Protein AF-A0A3E0DX89-F1 (afdb_monomer_lite)

Secondary structure (DSSP, 8-state):
--HHHHHHHTS---TT------HHHHHHHHHHHHHHHHHHHHHHHEEEEEETTEEEEEE-HHHHHHHHHHHTTS---HHHHHHHHHHHHHHHHHS-HHHHHHHHHHHHTSHHHHHHHHHHHHHH--SSS--HHHHHHHHHHHHHHHHHH--HHHHHHHHHHHGGGHHHH--HHHHHH-S-TTHHHHHHHHHHHHTT--TTSS-SS---HHHHHHHHHHHHS--EEEEEEEE-SSSEEEEEEEE-TTS-EEESS-TTSHHHHHHHHHHHIIIIIHHHHHHHHHHHHHHH---GGGEEEEEEESS-EEES--HHHHHHHHHHHHHHH-GGG-EEEEEEEEEEEETTEEEEEEEEEEEEEEEEEEEBTTS--EEEEEEEEETTEEEETTS---HHHHHHHHHHHHHHHHHHHHHHH--

Radius of gyration: 37.21 Å; chains: 1; bounding box: 83×57×114 Å

pLDDT: mean 76.21, std 17.69, range [32.5, 96.44]

Foldseek 3Di:
DDVVVVVVVVPDPDPPDPDDQDPVNLVVLLLVLLVLCLVLLLVQFWDWDADPNDTDIWGDPLLVLLLCCLVPVPHRDPVSVVVSCVSLVVSLVPDDPVNLLSLLSNLCPPPVNLVVLLVVLVVVDPDPDDDPVSSVVSSVVVSVVCSVPCDSVNSSVSVVVVSSCSNQQADPCCVVVNDDPVSQQSSQVSSCVVSVHPRPPDGSDDDPPVVVVVVVCCPPPFQNQDFFQWDDPVGTDTFGWGQDPVRAIEGDDPCVDQVGVLVLVLVQLQPALVLLVVVLVVVCCVPPVDDPQQKWKWKDWPVDIDTRDDSNVNSVVQNVCCVVPNLARTWIKMKIWGWDDDPNDTDIFIDIKTWHWDWDWIATPVSPHIYIFIWTDIRNDIDGSNDHDDPVRSVVNSVSRVVSRVVRVCVVPVD

Organism: NCBI:txid238540

Structure (mmCIF, N/CA/C/O backbone):
data_AF-A0A3E0DX89-F1
#
_entry.id   AF-A0A3E0DX89-F1
#
loop_
_atom_site.group_PDB
_atom_site.id
_atom_site.type_symbol
_atom_site.label_atom_id
_atom_site.label_alt_id
_atom_site.label_comp_id
_atom_site.label_asym_id
_atom_site.label_entity_id
_atom_site.label_seq_id
_atom_site.pdbx_PDB_ins_code
_atom_site.Cartn_x
_atom_site.Cartn_y
_atom_site.Cartn_z
_atom_site.occupancy
_atom_site.B_iso_or_equiv
_atom_site.auth_seq_id
_atom_site.auth_comp_id
_atom_site.auth_asym_id
_atom_site.auth_atom_id
_atom_site.pdbx_PDB_model_num
ATOM 1 N N . MET A 1 1 ? 27.182 -0.792 -2.209 1.00 40.28 1 MET A N 1
ATOM 2 C CA . MET A 1 1 ? 27.765 -1.344 -3.452 1.00 40.28 1 MET A CA 1
ATOM 3 C C . MET A 1 1 ? 29.273 -1.470 -3.261 1.00 40.28 1 MET A C 1
ATOM 5 O O . MET A 1 1 ? 29.895 -0.503 -2.849 1.00 40.28 1 MET A O 1
ATOM 9 N N . ASN A 1 2 ? 29.831 -2.671 -3.418 1.00 33.41 2 ASN A N 1
ATOM 10 C CA . ASN A 1 2 ? 31.200 -3.010 -3.007 1.00 33.41 2 ASN A CA 1
ATOM 11 C C . ASN A 1 2 ? 32.243 -2.259 -3.872 1.00 33.41 2 ASN A C 1
ATOM 13 O O . ASN A 1 2 ? 32.116 -2.273 -5.097 1.00 33.41 2 ASN A O 1
ATOM 17 N N . GLU A 1 3 ? 33.292 -1.667 -3.276 1.00 34.34 3 GLU A N 1
ATOM 18 C CA . GLU A 1 3 ? 34.421 -0.990 -3.973 1.00 34.34 3 GLU A CA 1
ATOM 19 C C . GLU A 1 3 ? 35.071 -1.867 -5.068 1.00 34.34 3 GLU A C 1
ATOM 21 O O . GLU A 1 3 ? 35.712 -1.389 -6.010 1.00 34.34 3 GLU A O 1
ATOM 26 N N . PHE A 1 4 ? 34.834 -3.175 -4.986 1.00 34.06 4 PHE A N 1
ATOM 27 C CA . PHE A 1 4 ? 35.217 -4.175 -5.970 1.00 34.06 4 PHE A CA 1
ATOM 28 C C . PHE A 1 4 ? 34.593 -3.959 -7.367 1.00 34.06 4 PHE A C 1
ATOM 30 O O . PHE A 1 4 ? 35.260 -4.219 -8.367 1.00 34.06 4 PHE A O 1
ATOM 37 N N . HIS A 1 5 ? 33.364 -3.434 -7.473 1.00 32.50 5 HIS A N 1
ATOM 38 C CA . HIS A 1 5 ? 32.720 -3.168 -8.772 1.00 32.50 5 HIS A CA 1
ATOM 39 C C . HIS A 1 5 ? 33.224 -1.872 -9.430 1.00 32.50 5 HIS A C 1
ATOM 41 O O . HIS A 1 5 ? 33.449 -1.847 -10.640 1.00 32.50 5 HIS A O 1
ATOM 47 N N . HIS A 1 6 ? 33.509 -0.830 -8.641 1.00 33.97 6 HIS A N 1
ATOM 48 C CA . HIS A 1 6 ? 34.059 0.431 -9.156 1.00 33.97 6 HIS A CA 1
ATOM 49 C C . HIS A 1 6 ? 35.498 0.295 -9.676 1.00 33.97 6 HIS A C 1
ATOM 51 O O . HIS A 1 6 ? 35.868 0.960 -10.645 1.00 33.97 6 HIS A O 1
ATOM 57 N N . SER A 1 7 ? 36.320 -0.568 -9.067 1.00 33.88 7 SER A N 1
ATOM 58 C CA . SER A 1 7 ? 37.716 -0.747 -9.498 1.00 33.88 7 SER A CA 1
ATOM 59 C C . SER A 1 7 ? 37.857 -1.572 -10.782 1.00 33.88 7 SER A C 1
ATOM 61 O O . SER A 1 7 ? 38.775 -1.327 -11.565 1.00 33.88 7 SER A O 1
ATOM 63 N N . ARG A 1 8 ? 36.930 -2.504 -11.050 1.00 36.25 8 ARG A N 1
ATOM 64 C CA . ARG A 1 8 ? 37.007 -3.397 -12.216 1.00 36.25 8 ARG A CA 1
ATOM 65 C C . ARG A 1 8 ? 36.502 -2.755 -13.510 1.00 36.25 8 ARG A C 1
ATOM 67 O O . ARG A 1 8 ? 37.064 -3.027 -14.563 1.00 36.25 8 ARG A O 1
ATOM 74 N N . LEU A 1 9 ? 35.534 -1.838 -13.434 1.00 39.81 9 LEU A N 1
ATOM 75 C CA . LEU A 1 9 ? 35.142 -1.004 -14.584 1.00 39.81 9 LEU A CA 1
ATOM 76 C C . LEU A 1 9 ? 36.234 0.007 -14.982 1.00 39.81 9 LEU A C 1
ATOM 78 O O . LEU A 1 9 ? 36.267 0.461 -16.119 1.00 39.81 9 LEU A O 1
ATOM 82 N N . ARG A 1 10 ? 37.168 0.322 -14.072 1.00 35.78 10 ARG A N 1
ATOM 83 C CA . ARG A 1 10 ? 38.311 1.215 -14.326 1.00 35.78 10 ARG A CA 1
ATOM 84 C C . ARG A 1 10 ? 39.609 0.489 -14.703 1.00 35.78 10 ARG A C 1
ATOM 86 O O . ARG A 1 10 ? 40.609 1.152 -14.980 1.00 35.78 10 ARG A O 1
ATOM 93 N N . SER A 1 11 ? 39.643 -0.849 -14.729 1.00 32.81 11 SER A N 1
ATOM 94 C CA . SER A 1 11 ? 40.876 -1.582 -15.036 1.00 32.81 11 SER A CA 1
ATOM 95 C C . SER A 1 11 ? 41.131 -1.681 -16.546 1.00 32.81 11 SER A C 1
ATOM 97 O O . SER A 1 11 ? 40.852 -2.696 -17.176 1.00 32.81 11 SER A O 1
ATOM 99 N N . GLY A 1 12 ? 41.744 -0.627 -17.085 1.00 35.31 12 GLY A N 1
ATOM 100 C CA . GLY A 1 12 ? 42.913 -0.759 -17.954 1.00 35.31 12 GLY A CA 1
ATOM 101 C C . GLY A 1 12 ? 42.686 -1.077 -19.431 1.00 35.31 12 GLY A C 1
ATOM 102 O O . GLY A 1 12 ? 43.113 -2.131 -19.895 1.00 35.31 12 GLY A O 1
ATOM 103 N N . ILE A 1 13 ? 42.219 -0.096 -20.206 1.00 38.31 13 ILE A N 1
ATOM 104 C CA . ILE A 1 13 ? 42.730 0.071 -21.574 1.00 38.31 13 ILE A CA 1
ATOM 105 C C . ILE A 1 13 ? 43.996 0.930 -21.459 1.00 38.31 13 ILE A C 1
ATOM 107 O O . ILE A 1 13 ? 43.937 2.153 -21.408 1.00 38.31 13 ILE A O 1
ATOM 111 N N . GLN A 1 14 ? 45.161 0.290 -21.329 1.00 35.44 14 GLN A N 1
ATOM 112 C CA . GLN A 1 14 ? 46.435 0.993 -21.492 1.00 35.44 14 GLN A CA 1
ATOM 113 C C . GLN A 1 14 ? 46.671 1.246 -22.988 1.00 35.44 14 GLN A C 1
ATOM 115 O O . GLN A 1 14 ? 46.740 0.292 -23.765 1.00 35.44 14 GLN A O 1
ATOM 120 N N . GLU A 1 15 ? 46.863 2.515 -23.370 1.00 36.62 15 GLU A N 1
ATOM 121 C CA . GLU A 1 15 ? 47.116 3.015 -24.742 1.00 36.62 15 GLU A CA 1
ATOM 122 C C . GLU A 1 15 ? 48.217 2.269 -25.530 1.00 36.62 15 GLU A C 1
ATOM 124 O O . GLU A 1 15 ? 48.316 2.394 -26.751 1.00 36.62 15 GLU A O 1
ATOM 129 N N . SER A 1 16 ? 49.071 1.490 -24.860 1.00 35.66 16 SER A N 1
ATOM 130 C CA . SER A 1 16 ? 50.198 0.775 -25.467 1.00 35.66 16 SER A CA 1
ATOM 131 C C . SER A 1 16 ? 49.802 -0.459 -26.287 1.00 35.66 16 SER A C 1
ATOM 133 O O . SER A 1 16 ? 50.604 -0.923 -27.102 1.00 35.66 16 SER A O 1
ATOM 135 N N . HIS A 1 17 ? 48.582 -0.981 -26.127 1.00 38.75 17 HIS A N 1
ATOM 136 C CA . HIS A 1 17 ? 48.133 -2.182 -26.827 1.00 38.75 17 HIS A CA 1
ATOM 137 C C . HIS A 1 17 ? 47.208 -1.797 -27.987 1.00 38.75 17 HIS A C 1
ATOM 139 O O . HIS A 1 17 ? 46.061 -1.409 -27.789 1.00 38.75 17 HIS A O 1
ATOM 145 N N . ARG A 1 18 ? 47.705 -1.917 -29.227 1.00 41.50 18 ARG A N 1
ATOM 146 C CA . ARG A 1 18 ? 46.901 -1.774 -30.456 1.00 41.50 18 ARG A CA 1
ATOM 147 C C . ARG A 1 18 ? 46.006 -3.003 -30.636 1.00 41.50 18 ARG A C 1
ATOM 149 O O . ARG A 1 18 ? 46.284 -3.857 -31.475 1.00 41.50 18 ARG A O 1
ATOM 156 N N . ILE A 1 19 ? 44.990 -3.123 -29.792 1.00 43.31 19 ILE A N 1
ATOM 157 C CA . ILE A 1 19 ? 43.992 -4.190 -29.856 1.00 43.31 19 ILE A CA 1
ATOM 158 C C . ILE A 1 19 ? 42.991 -3.809 -30.949 1.00 43.31 19 ILE A C 1
ATOM 160 O O . ILE A 1 19 ? 42.532 -2.669 -30.998 1.00 43.31 19 ILE A O 1
ATOM 164 N N . ALA A 1 20 ? 42.696 -4.735 -31.863 1.00 46.81 20 ALA A N 1
ATOM 165 C CA . ALA A 1 20 ? 41.641 -4.524 -32.848 1.00 46.81 20 ALA A CA 1
ATOM 166 C C . ALA A 1 20 ? 40.300 -4.425 -32.110 1.00 46.81 20 ALA A C 1
ATOM 168 O O . ALA A 1 20 ? 39.965 -5.343 -31.359 1.00 46.81 20 ALA A O 1
ATOM 169 N N . VAL A 1 21 ? 39.566 -3.327 -32.308 1.00 51.00 21 VAL A N 1
ATOM 170 C CA . VAL A 1 21 ? 38.236 -3.138 -31.717 1.00 51.00 21 VAL A CA 1
ATOM 171 C C . VAL A 1 21 ? 37.333 -4.245 -32.253 1.00 51.00 21 VAL A C 1
ATOM 173 O O . VAL A 1 21 ? 37.051 -4.301 -33.445 1.00 51.00 21 VAL A O 1
ATOM 176 N N . GLN A 1 22 ? 36.959 -5.176 -31.380 1.00 55.19 22 GLN A N 1
ATOM 177 C CA . GLN A 1 22 ? 35.958 -6.193 -31.690 1.00 55.19 22 GLN A CA 1
ATOM 178 C C . GLN A 1 22 ? 34.557 -5.567 -31.565 1.00 55.19 22 GLN A C 1
ATOM 180 O O . GLN A 1 22 ? 34.407 -4.613 -30.796 1.00 55.19 22 GLN A O 1
ATOM 185 N N . PRO A 1 23 ? 33.528 -6.095 -32.250 1.00 57.56 23 PRO A N 1
ATOM 186 C CA . PRO A 1 23 ? 32.156 -5.585 -32.149 1.00 57.56 23 PRO A CA 1
ATOM 187 C C . PRO A 1 23 ? 31.663 -5.440 -30.700 1.00 57.56 23 PRO A C 1
ATOM 189 O O . PRO A 1 23 ? 31.124 -4.401 -30.331 1.00 57.56 23 PRO A O 1
ATOM 192 N N . ASP A 1 24 ? 31.979 -6.413 -29.841 1.00 55.38 24 ASP A N 1
ATOM 193 C CA . ASP A 1 24 ? 31.621 -6.392 -28.414 1.00 55.38 24 ASP A CA 1
ATOM 194 C C . ASP A 1 24 ? 32.269 -5.225 -27.645 1.00 55.38 24 ASP A C 1
ATOM 196 O O . ASP A 1 24 ? 31.714 -4.713 -26.673 1.00 55.38 24 ASP A O 1
ATOM 200 N N . TRP A 1 25 ? 33.458 -4.785 -28.073 1.00 63.50 25 TRP A N 1
ATOM 201 C CA . TRP A 1 25 ? 34.156 -3.647 -27.471 1.00 63.50 25 TRP A CA 1
ATOM 202 C C . TRP A 1 25 ? 33.553 -2.325 -27.929 1.00 63.50 25 TRP A C 1
ATOM 204 O O . TRP A 1 25 ? 33.400 -1.422 -27.111 1.00 63.50 25 TRP A O 1
ATOM 214 N N . ALA A 1 26 ? 33.196 -2.215 -29.211 1.00 66.56 26 ALA A N 1
ATOM 215 C CA . ALA A 1 26 ? 32.485 -1.051 -29.729 1.00 66.56 26 ALA A CA 1
ATOM 216 C C . ALA A 1 26 ? 31.129 -0.900 -29.025 1.00 66.56 26 ALA A C 1
ATOM 218 O O . ALA A 1 26 ? 30.836 0.175 -28.511 1.00 66.56 26 ALA A O 1
ATOM 219 N N . PHE A 1 27 ? 30.373 -1.993 -28.888 1.00 67.19 27 PHE A N 1
ATOM 220 C CA . PHE A 1 27 ? 29.126 -2.030 -28.125 1.00 67.19 27 PHE A CA 1
ATOM 221 C C . PHE A 1 27 ? 29.322 -1.557 -26.675 1.00 67.19 27 PHE A C 1
ATOM 223 O O . PHE A 1 27 ? 28.636 -0.647 -26.211 1.00 67.19 27 PHE A O 1
ATOM 230 N N . GLY A 1 28 ? 30.324 -2.101 -25.974 1.00 70.06 28 GLY A N 1
ATOM 231 C CA . GLY A 1 28 ? 30.652 -1.678 -24.612 1.00 70.06 28 GLY A CA 1
ATOM 232 C C . GLY A 1 28 ? 31.037 -0.197 -24.502 1.00 70.06 28 GLY A C 1
ATOM 233 O O . GLY A 1 28 ? 30.646 0.462 -23.541 1.00 70.06 28 GLY A O 1
ATOM 234 N N . LEU A 1 29 ? 31.768 0.348 -25.478 1.00 74.38 29 LEU A N 1
ATOM 235 C CA . LEU A 1 29 ? 32.149 1.764 -25.511 1.00 74.38 29 LEU A CA 1
ATOM 236 C C . LEU A 1 29 ? 30.959 2.683 -25.795 1.00 74.38 29 LEU A C 1
ATOM 238 O O . LEU A 1 29 ? 30.843 3.706 -25.125 1.00 74.38 29 LEU A O 1
ATOM 242 N N . ARG A 1 30 ? 30.063 2.313 -26.722 1.00 77.56 30 ARG A N 1
ATOM 243 C CA . ARG A 1 30 ? 28.832 3.072 -26.997 1.00 77.56 30 ARG A CA 1
ATOM 244 C C . ARG A 1 30 ? 27.956 3.153 -25.743 1.00 77.56 30 ARG A C 1
ATOM 246 O O . ARG A 1 30 ? 27.537 4.232 -25.340 1.00 77.56 30 ARG A O 1
ATOM 253 N N . LYS A 1 31 ? 27.813 2.036 -25.030 1.00 81.44 31 LYS A N 1
ATOM 254 C CA . LYS A 1 31 ? 27.124 1.992 -23.737 1.00 81.44 31 LYS A CA 1
ATOM 255 C C . LYS A 1 31 ? 27.767 2.896 -22.679 1.00 81.44 31 LYS A C 1
ATOM 257 O O . LYS A 1 31 ? 27.076 3.640 -21.990 1.00 81.44 31 LYS A O 1
ATOM 262 N N . GLN A 1 32 ? 29.097 2.876 -22.557 1.00 79.25 32 GLN A N 1
ATOM 263 C CA . GLN A 1 32 ? 29.807 3.781 -21.643 1.00 79.25 32 GLN A CA 1
ATOM 264 C C . GLN A 1 32 ? 29.657 5.255 -22.042 1.00 79.25 32 GLN A C 1
ATOM 266 O O . GLN A 1 32 ? 29.551 6.105 -21.163 1.00 79.25 32 GLN A O 1
ATOM 271 N N . ALA A 1 33 ? 29.601 5.567 -23.337 1.00 86.88 33 ALA A N 1
ATOM 272 C CA . ALA A 1 33 ? 29.383 6.924 -23.830 1.00 86.88 33 ALA A CA 1
ATOM 273 C C . ALA A 1 33 ? 28.027 7.479 -23.379 1.00 86.88 33 ALA A C 1
ATOM 275 O O . ALA A 1 33 ? 27.967 8.561 -22.799 1.00 86.88 33 ALA A O 1
ATOM 276 N N . ARG A 1 34 ? 26.950 6.702 -23.528 1.00 87.88 34 ARG A N 1
ATOM 277 C CA . ARG A 1 34 ? 25.618 7.128 -23.078 1.00 87.88 34 ARG A CA 1
ATOM 278 C C . ARG A 1 34 ? 25.528 7.278 -21.556 1.00 87.88 34 ARG A C 1
ATOM 280 O O . ARG A 1 34 ? 24.867 8.190 -21.064 1.00 87.88 34 ARG A O 1
ATOM 287 N N . LEU A 1 35 ? 26.275 6.466 -20.800 1.00 85.06 35 LEU A N 1
ATOM 288 C CA . LEU A 1 35 ? 26.412 6.625 -19.346 1.00 85.06 35 LEU A CA 1
ATOM 289 C C . LEU A 1 35 ? 27.162 7.893 -18.936 1.00 85.06 35 LEU A C 1
ATOM 291 O O . LEU A 1 35 ? 26.808 8.503 -17.929 1.00 85.06 35 LEU A O 1
ATOM 295 N N . VAL A 1 36 ? 28.169 8.313 -19.705 1.00 89.81 36 VAL A N 1
ATOM 296 C CA . VAL A 1 36 ? 28.845 9.602 -19.491 1.00 89.81 36 VAL A CA 1
ATOM 297 C C . VAL A 1 36 ? 27.853 10.762 -19.632 1.00 89.81 36 VAL A C 1
ATOM 299 O O . VAL A 1 36 ? 27.962 11.731 -18.886 1.00 89.81 36 VAL A O 1
ATOM 302 N N . LEU A 1 37 ? 26.860 10.653 -20.523 1.00 92.50 37 LEU A N 1
ATOM 303 C CA . LEU A 1 37 ? 25.834 11.680 -20.752 1.00 92.50 37 LEU A CA 1
ATOM 304 C C . LEU A 1 37 ? 24.729 11.717 -19.686 1.00 92.50 37 LEU A C 1
ATOM 306 O O . LEU A 1 37 ? 23.988 12.694 -19.611 1.00 92.50 37 LEU A O 1
ATOM 310 N N . LEU A 1 38 ? 24.622 10.707 -18.820 1.00 90.12 38 LEU A N 1
ATOM 311 C CA . LEU A 1 38 ? 23.585 10.631 -17.783 1.00 90.12 38 LEU A CA 1
ATOM 312 C C . LEU A 1 38 ? 23.443 11.909 -16.927 1.00 90.12 38 LEU A C 1
ATOM 314 O O . LEU A 1 38 ? 22.314 12.360 -16.722 1.00 90.12 38 LEU A O 1
ATOM 318 N N . PRO A 1 39 ? 24.523 12.521 -16.399 1.00 89.19 39 PRO A N 1
ATOM 319 C CA . PRO A 1 39 ? 24.394 13.723 -15.578 1.00 89.19 39 PRO A CA 1
ATOM 320 C C . PRO A 1 39 ? 23.840 14.912 -16.364 1.00 89.19 39 PRO A C 1
ATOM 322 O O . PRO A 1 39 ? 23.120 15.730 -15.794 1.00 89.19 39 PRO A O 1
ATOM 325 N N . LEU A 1 40 ? 24.162 15.000 -17.659 1.00 93.12 40 LEU A N 1
ATOM 326 C CA . LEU A 1 40 ? 23.625 16.019 -18.551 1.00 93.12 40 LEU A CA 1
ATOM 327 C C . LEU A 1 40 ? 22.131 15.791 -18.782 1.00 93.12 40 LEU A C 1
ATOM 329 O O . LEU A 1 40 ? 21.350 16.707 -18.550 1.00 93.12 40 LEU A O 1
ATOM 333 N N . TRP A 1 41 ? 21.728 14.564 -19.125 1.00 92.94 41 TRP A N 1
ATOM 334 C CA . TRP A 1 41 ? 20.319 14.198 -19.291 1.00 92.94 41 TRP A CA 1
ATOM 335 C C . TRP A 1 41 ? 19.484 14.541 -18.057 1.00 92.94 41 TRP A C 1
ATOM 337 O O . TRP A 1 41 ? 18.405 15.107 -18.177 1.00 92.94 41 TRP A O 1
ATOM 347 N N . ARG A 1 42 ? 20.002 14.294 -16.850 1.00 89.69 42 ARG A N 1
ATOM 348 C CA . ARG A 1 42 ? 19.309 14.673 -15.610 1.00 89.69 42 ARG A CA 1
ATOM 349 C C . ARG A 1 42 ? 19.154 16.177 -15.438 1.00 89.69 42 ARG A C 1
ATOM 351 O O . ARG A 1 42 ? 18.113 16.601 -14.960 1.00 89.69 42 ARG A O 1
ATOM 358 N N . LYS A 1 43 ? 20.172 16.965 -15.802 1.00 90.00 43 LYS A N 1
ATOM 359 C CA . LYS A 1 43 ? 20.116 18.435 -15.741 1.00 90.00 43 LYS A CA 1
ATOM 360 C C . LYS A 1 43 ? 19.152 19.011 -16.776 1.00 90.00 43 LYS A C 1
ATOM 362 O O . LYS A 1 43 ? 18.458 19.970 -16.470 1.00 90.00 43 LYS A O 1
ATOM 367 N N . VAL A 1 44 ? 19.144 18.446 -17.982 1.00 91.31 44 VAL A N 1
ATOM 368 C CA . VAL A 1 44 ? 18.313 18.921 -19.090 1.00 91.31 44 VAL A CA 1
ATOM 369 C C . VAL A 1 44 ? 16.871 18.485 -18.903 1.00 91.31 44 VAL A C 1
ATOM 371 O O . VAL A 1 44 ? 15.990 19.296 -19.112 1.00 91.31 44 VAL A O 1
ATOM 374 N N . VAL A 1 45 ? 16.602 17.246 -18.490 1.00 90.88 45 VAL A N 1
ATOM 375 C CA . VAL A 1 45 ? 15.237 16.698 -18.500 1.00 90.88 45 VAL A CA 1
ATOM 376 C C . VAL A 1 45 ? 14.488 16.965 -17.201 1.00 90.88 45 VAL A C 1
ATOM 378 O O . VAL A 1 45 ? 13.296 17.246 -17.250 1.00 90.88 45 VAL A O 1
ATOM 381 N N . ILE A 1 46 ? 15.157 16.908 -16.043 1.00 89.62 46 ILE A N 1
ATOM 382 C CA . ILE A 1 46 ? 14.480 16.859 -14.740 1.00 89.62 46 ILE A CA 1
ATOM 383 C C . ILE A 1 46 ? 14.885 18.019 -13.835 1.00 89.62 46 ILE A C 1
ATOM 385 O O . ILE A 1 46 ? 16.057 18.222 -13.523 1.00 89.62 46 ILE A O 1
ATOM 389 N N . GLN A 1 47 ? 13.882 18.699 -13.288 1.00 88.81 47 GLN A N 1
ATOM 390 C CA . GLN A 1 47 ? 14.022 19.599 -12.148 1.00 88.81 47 GLN A CA 1
ATOM 391 C C . GLN A 1 47 ? 13.242 19.077 -10.942 1.00 88.81 47 GLN A C 1
ATOM 393 O O . GLN A 1 47 ? 12.247 18.371 -11.077 1.00 88.81 47 GLN A O 1
ATOM 398 N N . TRP A 1 48 ? 13.696 19.430 -9.740 1.00 82.88 48 TRP A N 1
ATOM 399 C CA . TRP A 1 48 ? 13.028 19.065 -8.491 1.00 82.88 48 TRP A CA 1
ATOM 400 C C . TRP A 1 48 ? 12.429 20.302 -7.842 1.00 82.88 48 TRP A C 1
ATOM 402 O O . TRP A 1 48 ? 13.162 21.184 -7.388 1.00 82.88 48 TRP A O 1
ATOM 412 N N . THR A 1 49 ? 11.105 20.345 -7.744 1.00 80.56 49 THR A N 1
ATOM 413 C CA . THR A 1 49 ? 10.379 21.426 -7.073 1.00 80.56 49 THR A CA 1
ATOM 414 C C . THR A 1 49 ? 9.882 20.964 -5.709 1.00 80.56 49 THR A C 1
ATOM 416 O O . THR A 1 49 ? 9.732 19.772 -5.448 1.00 80.56 49 THR A O 1
ATOM 419 N N . THR A 1 50 ? 9.721 21.901 -4.771 1.00 76.06 50 THR A N 1
ATOM 420 C CA . THR A 1 50 ? 9.194 21.608 -3.430 1.00 76.06 50 THR A CA 1
ATOM 421 C C . THR A 1 50 ? 7.856 22.304 -3.257 1.00 76.06 50 THR A C 1
ATOM 423 O O . THR A 1 50 ? 7.803 23.526 -3.134 1.00 76.06 50 THR A O 1
ATOM 426 N N . GLU A 1 51 ? 6.784 21.525 -3.186 1.00 63.31 51 GLU A N 1
ATOM 427 C CA . GLU A 1 51 ? 5.432 22.020 -2.951 1.00 63.31 51 GLU A CA 1
ATOM 428 C C . GLU A 1 51 ? 4.910 21.464 -1.631 1.00 63.31 51 GLU A C 1
ATOM 430 O O . GLU A 1 51 ? 4.915 20.258 -1.402 1.00 63.31 51 GLU A O 1
ATOM 435 N N . ARG A 1 52 ? 4.470 22.348 -0.724 1.00 60.91 52 ARG A N 1
ATOM 436 C CA . ARG A 1 52 ? 3.916 21.966 0.594 1.00 60.91 52 ARG A CA 1
ATOM 437 C C . ARG A 1 52 ? 4.824 21.022 1.410 1.00 60.91 52 ARG A C 1
ATOM 439 O O . ARG A 1 52 ? 4.337 20.234 2.210 1.00 60.91 52 ARG A O 1
ATOM 446 N N . GLY A 1 53 ? 6.142 21.122 1.225 1.00 63.66 53 GLY A N 1
ATOM 447 C CA . GLY A 1 53 ? 7.139 20.290 1.910 1.00 63.66 53 GLY A CA 1
ATOM 448 C C . GLY A 1 53 ? 7.477 18.969 1.209 1.00 63.66 53 GLY A C 1
ATOM 449 O O . GLY A 1 53 ? 8.387 18.281 1.662 1.00 63.66 53 GLY A O 1
ATOM 450 N N . ILE A 1 54 ? 6.815 18.644 0.096 1.00 62.53 54 ILE A N 1
ATOM 451 C CA . ILE A 1 54 ? 7.061 17.438 -0.701 1.00 62.53 54 ILE A CA 1
ATOM 452 C C . ILE A 1 54 ? 7.911 17.816 -1.916 1.00 62.53 54 ILE A C 1
ATOM 454 O O . ILE A 1 54 ? 7.594 18.776 -2.622 1.00 62.53 54 ILE A O 1
ATOM 458 N N . LYS A 1 55 ? 8.998 17.075 -2.155 1.00 73.00 55 LYS A N 1
ATOM 459 C CA . LYS A 1 55 ? 9.818 17.219 -3.364 1.00 73.00 55 LYS A CA 1
ATOM 460 C C . LYS A 1 55 ? 9.217 16.389 -4.489 1.00 73.00 55 LYS A C 1
ATOM 462 O O . LYS A 1 55 ? 9.033 15.194 -4.304 1.00 73.00 55 LYS A O 1
ATOM 467 N N . LYS A 1 56 ? 8.959 17.001 -5.642 1.00 77.56 56 LYS A N 1
ATOM 468 C CA . LYS A 1 56 ? 8.444 16.311 -6.830 1.00 77.56 56 LYS A CA 1
ATOM 469 C C . LYS A 1 56 ? 9.348 16.565 -8.037 1.00 77.56 56 LYS A C 1
ATOM 471 O O . LYS A 1 56 ? 9.839 17.690 -8.179 1.00 77.56 56 LYS A O 1
ATOM 476 N N . PRO A 1 57 ? 9.595 15.552 -8.885 1.00 85.50 57 PRO A N 1
ATOM 477 C CA . PRO A 1 57 ? 10.251 15.771 -10.160 1.00 85.50 57 PRO A CA 1
ATOM 478 C C . PRO A 1 57 ? 9.266 16.431 -11.131 1.00 85.50 57 PRO A C 1
ATOM 480 O O . PRO A 1 57 ? 8.081 16.106 -11.153 1.00 85.50 57 PRO A O 1
ATOM 483 N N . GLN A 1 58 ? 9.762 17.351 -11.945 1.00 87.69 58 GLN A N 1
ATOM 484 C CA . GLN A 1 58 ? 9.045 17.961 -13.061 1.00 87.69 58 GLN A CA 1
ATOM 485 C C . GLN A 1 58 ? 9.979 18.018 -14.270 1.00 87.69 58 GLN A C 1
ATOM 487 O O . GLN A 1 58 ? 11.205 18.044 -14.104 1.00 87.69 58 GLN A O 1
ATOM 492 N N . LEU A 1 59 ? 9.409 18.037 -15.475 1.00 90.31 59 LEU A N 1
ATOM 493 C CA . LEU A 1 59 ? 10.183 18.351 -16.672 1.00 90.31 59 LEU A CA 1
ATOM 494 C C . LEU A 1 59 ? 10.705 19.788 -16.574 1.00 90.31 59 LEU A C 1
ATOM 496 O O . LEU A 1 59 ? 10.078 20.653 -15.952 1.00 90.31 59 LEU A O 1
ATOM 500 N N . THR A 1 60 ? 11.889 20.038 -17.122 1.00 90.94 60 THR A N 1
ATOM 501 C CA . THR A 1 60 ? 12.371 21.415 -17.281 1.00 90.94 60 THR A CA 1
ATOM 502 C C . THR A 1 60 ? 11.677 22.072 -18.475 1.00 90.94 60 THR A C 1
ATOM 504 O O . THR A 1 60 ? 11.261 21.392 -19.415 1.00 90.94 60 THR A O 1
ATOM 507 N N . GLU A 1 61 ? 11.613 23.403 -18.478 1.00 88.44 61 GLU A N 1
ATOM 508 C CA . GLU A 1 61 ? 11.141 24.165 -19.643 1.00 88.44 61 GLU A CA 1
ATOM 509 C C . GLU A 1 61 ? 11.996 23.846 -20.883 1.00 88.44 61 GLU A C 1
ATOM 511 O O . GLU A 1 61 ? 11.467 23.613 -21.969 1.00 88.44 61 GLU A O 1
ATOM 516 N N . LEU A 1 62 ? 13.312 23.697 -20.693 1.00 89.56 62 LEU A N 1
ATOM 517 C CA . LEU A 1 62 ? 14.248 23.304 -21.742 1.00 89.56 62 LEU A CA 1
ATOM 518 C C . LEU A 1 62 ? 13.910 21.932 -22.355 1.00 89.56 62 LEU A C 1
ATOM 520 O O . LEU A 1 62 ? 13.979 21.767 -23.571 1.00 89.56 62 LEU A O 1
ATOM 524 N N . ALA A 1 63 ? 13.525 20.947 -21.541 1.00 90.94 63 ALA A N 1
ATOM 525 C CA . ALA A 1 63 ? 13.132 19.617 -22.006 1.00 90.94 63 ALA A CA 1
ATOM 526 C C . ALA A 1 63 ? 11.863 19.667 -22.861 1.00 90.94 63 ALA A C 1
ATOM 528 O O . ALA A 1 63 ? 11.796 19.043 -23.922 1.00 90.94 63 ALA A O 1
ATOM 529 N N . GLU A 1 64 ? 10.869 20.434 -22.412 1.00 89.06 64 GLU A N 1
ATOM 530 C CA . GLU A 1 64 ? 9.620 20.624 -23.140 1.00 89.06 64 GLU A CA 1
ATOM 531 C C . GLU A 1 64 ? 9.845 21.302 -24.493 1.00 89.06 64 GLU A C 1
ATOM 533 O O . GLU A 1 64 ? 9.284 20.881 -25.507 1.00 89.06 64 GLU A O 1
ATOM 538 N N . GLU A 1 65 ? 10.669 22.350 -24.525 1.00 86.75 65 GLU A N 1
ATOM 539 C CA . GLU A 1 65 ? 10.969 23.080 -25.753 1.00 86.75 65 GLU A CA 1
ATOM 540 C C . GLU A 1 65 ? 11.786 22.232 -26.731 1.00 86.75 65 GLU A C 1
ATOM 542 O O . GLU A 1 65 ? 11.466 22.207 -27.921 1.00 86.75 65 GLU A O 1
ATOM 547 N N . LEU A 1 66 ? 12.770 21.466 -26.246 1.00 87.75 66 LEU A N 1
ATOM 548 C CA . LEU A 1 66 ? 13.530 20.532 -27.082 1.00 87.75 66 LEU A CA 1
ATOM 549 C C . LEU A 1 66 ? 12.633 19.452 -27.689 1.00 87.75 66 LEU A C 1
ATOM 551 O O . LEU A 1 66 ? 12.688 19.233 -28.900 1.00 87.75 66 LEU A O 1
ATOM 555 N N . PHE A 1 67 ? 11.756 18.837 -26.893 1.00 88.12 67 PHE A N 1
ATOM 556 C CA . PHE A 1 67 ? 10.798 17.855 -27.399 1.00 88.12 67 PHE A CA 1
ATOM 557 C C . PHE A 1 67 ? 9.873 18.455 -28.459 1.00 88.12 67 PHE A C 1
ATOM 559 O O . PHE A 1 67 ? 9.720 17.899 -29.543 1.00 88.12 67 PHE A O 1
ATOM 566 N N . ARG A 1 68 ? 9.303 19.641 -28.207 1.00 83.38 68 ARG A N 1
ATOM 567 C CA . ARG A 1 68 ? 8.422 20.305 -29.180 1.00 83.38 68 ARG A CA 1
ATOM 568 C C . ARG A 1 68 ? 9.135 20.620 -30.492 1.00 83.38 68 ARG A C 1
ATOM 570 O O . ARG A 1 68 ? 8.512 20.508 -31.544 1.00 83.38 68 ARG A O 1
ATOM 577 N N . VAL A 1 69 ? 10.401 21.029 -30.445 1.00 82.00 69 VAL A N 1
ATOM 578 C CA . VAL A 1 69 ? 11.168 21.394 -31.643 1.00 82.00 69 VAL A CA 1
ATOM 579 C C . VAL A 1 69 ? 11.554 20.182 -32.483 1.00 82.00 69 VAL A C 1
ATOM 581 O O . VAL A 1 69 ? 11.558 20.276 -33.713 1.00 82.00 69 VAL A O 1
ATOM 584 N N . TYR A 1 70 ? 11.897 19.064 -31.851 1.00 80.31 70 TYR A N 1
ATOM 585 C CA . TYR A 1 70 ? 12.241 17.859 -32.595 1.00 80.31 70 TYR A CA 1
ATOM 586 C C . TYR A 1 70 ? 10.987 17.160 -33.129 1.00 80.31 70 TYR A C 1
ATOM 588 O O . TYR A 1 70 ? 10.957 16.800 -34.309 1.00 80.31 70 TYR A O 1
ATOM 596 N N . SER A 1 71 ? 9.899 17.147 -32.350 1.00 72.19 71 SER A N 1
ATOM 597 C CA . SER A 1 71 ? 8.659 16.471 -32.754 1.00 72.19 71 SER A CA 1
ATOM 598 C C . SER A 1 71 ? 7.824 17.286 -33.735 1.00 72.19 71 SER A C 1
ATOM 600 O O . SER A 1 71 ? 7.019 16.732 -34.488 1.00 72.19 71 SER A O 1
ATOM 602 N N . TYR A 1 72 ? 8.032 18.606 -33.779 1.00 66.31 72 TYR A N 1
ATOM 603 C CA . TYR A 1 72 ? 7.407 19.502 -34.744 1.00 66.31 72 TYR A CA 1
ATOM 604 C C . TYR A 1 72 ? 8.458 20.417 -35.386 1.00 66.31 72 TYR A C 1
ATOM 606 O O . TYR A 1 72 ? 9.066 21.224 -34.687 1.00 66.31 72 TYR A O 1
ATOM 614 N N . PRO A 1 73 ? 8.631 20.397 -36.722 1.00 62.25 73 PRO A N 1
ATOM 615 C CA . PRO A 1 73 ? 9.722 21.090 -37.404 1.00 62.25 73 PRO A CA 1
ATOM 616 C C . PRO A 1 73 ? 9.498 22.610 -37.439 1.00 62.25 73 PRO A C 1
ATOM 618 O O . PRO A 1 73 ? 9.087 23.177 -38.451 1.00 62.25 73 PRO A O 1
ATOM 621 N N . GLN A 1 74 ? 9.756 23.279 -36.318 1.00 62.34 74 GLN A N 1
ATOM 622 C CA . GLN A 1 74 ? 9.763 24.740 -36.191 1.00 62.34 74 GLN A CA 1
ATOM 623 C C . GLN A 1 74 ? 11.189 25.298 -36.043 1.00 62.34 74 GLN A C 1
ATOM 625 O O . GLN A 1 74 ? 11.399 26.495 -36.231 1.00 62.34 74 GLN A O 1
ATOM 630 N N . GLY A 1 75 ? 12.176 24.419 -35.822 1.00 63.56 75 GLY A N 1
ATOM 631 C CA . GLY A 1 75 ? 13.573 24.780 -35.580 1.00 63.56 75 GLY A CA 1
ATOM 632 C C . GLY A 1 75 ? 13.812 25.255 -34.143 1.00 63.56 75 GLY A C 1
ATOM 633 O O . GLY A 1 75 ? 12.900 25.742 -33.480 1.00 63.56 75 GLY A O 1
ATOM 634 N N . ILE A 1 76 ? 15.044 25.093 -33.651 1.00 70.69 76 ILE A N 1
ATOM 635 C CA . ILE A 1 76 ? 15.426 25.504 -32.291 1.00 70.69 76 ILE A CA 1
ATOM 636 C C . ILE A 1 76 ? 15.498 27.035 -32.252 1.00 70.69 76 ILE A C 1
ATOM 638 O O . ILE A 1 76 ? 16.154 27.647 -33.100 1.00 70.69 76 ILE A O 1
ATOM 642 N N . SER A 1 77 ? 14.821 27.663 -31.286 1.00 76.94 77 SER A N 1
ATOM 643 C CA . SER A 1 77 ? 14.909 29.113 -31.090 1.00 76.94 77 SER A CA 1
ATOM 644 C C . SER A 1 77 ? 16.326 29.510 -30.650 1.00 76.94 77 SER A C 1
ATOM 646 O O . SER A 1 77 ? 17.066 28.714 -30.069 1.00 76.94 77 SER A O 1
ATOM 648 N N . SER A 1 78 ? 16.732 30.758 -30.905 1.00 77.94 78 SER A N 1
ATOM 649 C CA . SER A 1 78 ? 18.032 31.255 -30.426 1.00 77.94 78 SER A CA 1
ATOM 650 C C . SER A 1 78 ? 18.171 31.166 -28.907 1.00 77.94 78 SER A C 1
ATOM 652 O O . SER A 1 78 ? 19.279 30.976 -28.413 1.00 77.94 78 SER A O 1
ATOM 654 N N . ASP A 1 79 ? 17.052 31.292 -28.198 1.00 78.06 79 ASP A N 1
ATOM 655 C CA . ASP A 1 79 ? 16.998 31.365 -26.742 1.00 78.06 79 ASP A CA 1
ATOM 656 C C . ASP A 1 79 ? 17.160 29.962 -26.134 1.00 78.06 79 ASP A C 1
ATOM 658 O O . ASP A 1 79 ? 18.019 29.779 -25.276 1.00 78.06 79 ASP A O 1
ATOM 662 N N . VAL A 1 80 ? 16.491 28.944 -26.697 1.00 79.69 80 VAL A N 1
ATOM 663 C CA . VAL A 1 80 ? 16.706 27.521 -26.353 1.00 79.69 80 VAL A CA 1
ATOM 664 C C . VAL A 1 80 ? 18.143 27.104 -26.629 1.00 79.69 80 VAL A C 1
ATOM 666 O O . VAL A 1 80 ? 18.785 26.440 -25.820 1.00 79.69 80 VAL A O 1
ATOM 669 N N . HIS A 1 81 ? 18.677 27.493 -27.789 1.00 80.38 81 HIS A N 1
ATOM 670 C CA . HIS A 1 81 ? 20.051 27.161 -28.148 1.00 80.38 81 HIS A CA 1
ATOM 671 C C . HIS A 1 81 ? 21.053 27.828 -27.193 1.00 80.38 81 HIS A C 1
ATOM 673 O O . HIS A 1 81 ? 22.097 27.250 -26.891 1.00 80.38 81 HIS A O 1
ATOM 679 N N . PHE A 1 82 ? 20.763 29.040 -26.715 1.00 82.88 82 PHE A N 1
ATOM 680 C CA . PHE A 1 82 ? 21.576 29.714 -25.707 1.00 82.88 82 PHE A CA 1
ATOM 681 C C . PHE A 1 82 ? 21.522 28.976 -24.363 1.00 82.88 82 PHE A C 1
ATOM 683 O O . PHE A 1 82 ? 22.576 28.615 -23.843 1.00 82.88 82 PHE A O 1
ATOM 690 N N . GLU A 1 83 ? 20.326 28.678 -23.856 1.00 83.62 83 GLU A N 1
ATOM 691 C CA . GLU A 1 83 ? 20.122 27.983 -22.579 1.00 83.62 83 GLU A CA 1
ATOM 692 C C . GLU A 1 83 ? 20.746 26.579 -22.578 1.00 83.62 83 GLU A C 1
ATOM 694 O O . GLU A 1 83 ? 21.464 26.202 -21.651 1.00 83.62 83 GLU A O 1
ATOM 699 N N . LEU A 1 84 ? 20.592 25.833 -23.675 1.00 84.56 84 LEU A N 1
ATOM 700 C CA . LEU A 1 84 ? 21.229 24.529 -23.829 1.00 84.56 84 LEU A CA 1
ATOM 701 C C . LEU A 1 84 ? 22.761 24.641 -23.818 1.00 84.56 84 LEU A C 1
ATOM 703 O O . LEU A 1 84 ? 23.433 23.832 -23.179 1.00 84.56 84 LEU A O 1
ATOM 707 N N . ASN A 1 85 ? 23.337 25.668 -24.452 1.00 84.69 85 ASN A N 1
ATOM 708 C CA . ASN A 1 85 ? 24.784 25.900 -24.394 1.00 84.69 85 ASN A CA 1
ATOM 709 C C . ASN A 1 85 ? 25.280 26.297 -22.997 1.00 84.69 85 ASN A C 1
ATOM 711 O O . ASN A 1 85 ? 26.415 25.948 -22.655 1.00 84.69 85 ASN A O 1
ATOM 715 N N . GLU A 1 86 ? 24.466 26.979 -22.185 1.00 87.44 86 GLU A N 1
ATOM 716 C CA . GLU A 1 86 ? 24.803 27.275 -20.784 1.00 87.44 86 GLU A CA 1
ATOM 717 C C . GLU A 1 86 ? 24.891 26.004 -19.929 1.00 87.44 86 GLU A C 1
ATOM 719 O O . GLU A 1 86 ? 25.679 25.961 -18.985 1.00 87.44 86 GLU A O 1
ATOM 724 N N . VAL A 1 87 ? 24.152 24.946 -20.277 1.00 88.44 87 VAL A N 1
ATOM 725 C CA . VAL A 1 87 ? 24.237 23.640 -19.600 1.00 88.44 87 VAL A CA 1
ATOM 726 C C . VAL A 1 87 ? 25.348 22.762 -20.192 1.00 88.44 87 VAL A C 1
ATOM 728 O O . VAL A 1 87 ? 26.080 22.103 -19.446 1.00 88.44 87 VAL A O 1
ATOM 731 N N . LEU A 1 88 ? 25.509 22.766 -21.519 1.00 89.25 88 LEU A N 1
ATOM 732 C CA . LEU A 1 88 ? 26.488 21.940 -22.233 1.00 89.25 88 LEU A CA 1
ATOM 733 C C . LEU A 1 88 ? 27.931 22.375 -21.984 1.00 89.25 88 LEU A C 1
ATOM 735 O O . LEU A 1 88 ? 28.787 21.521 -21.757 1.00 89.25 88 LEU A O 1
ATOM 739 N N . SER A 1 89 ? 28.217 23.680 -22.016 1.00 86.31 89 SER A N 1
ATOM 740 C CA . SER A 1 89 ? 29.602 24.166 -21.923 1.00 86.31 89 SER A CA 1
ATOM 741 C C . SER A 1 89 ? 30.264 23.765 -20.595 1.00 86.31 89 SER A C 1
ATOM 743 O O . SER A 1 89 ? 31.330 23.147 -20.640 1.00 86.31 89 SER A O 1
ATOM 745 N N . PRO A 1 90 ? 29.632 23.979 -19.419 1.00 88.81 90 PRO A N 1
ATOM 746 C CA . PRO A 1 90 ? 30.181 23.511 -18.147 1.00 88.81 90 PRO A CA 1
ATOM 747 C C . PRO A 1 90 ? 30.301 21.987 -18.080 1.00 88.81 90 PRO A C 1
ATOM 749 O O . PRO A 1 90 ? 31.282 21.470 -17.553 1.00 88.81 90 PRO A O 1
ATOM 752 N N . PHE A 1 91 ? 29.333 21.252 -18.640 1.00 92.50 91 PHE A N 1
ATOM 753 C CA . PHE A 1 91 ? 29.396 19.792 -18.676 1.00 92.50 91 PHE A CA 1
ATOM 754 C C . PHE A 1 91 ? 30.624 19.302 -19.457 1.00 92.50 91 PHE A C 1
ATOM 756 O O . PHE A 1 91 ? 31.382 18.485 -18.942 1.00 92.50 91 PHE A O 1
ATOM 763 N N . VAL A 1 92 ? 30.875 19.839 -20.657 1.00 90.94 92 VAL A N 1
ATOM 764 C CA . VAL A 1 92 ? 32.037 19.477 -21.488 1.00 90.94 92 VAL A CA 1
ATOM 765 C C . VAL A 1 92 ? 33.363 19.851 -20.816 1.00 90.94 92 VAL A C 1
ATOM 767 O O . VAL A 1 92 ? 34.345 19.113 -20.939 1.00 90.94 92 VAL A O 1
ATOM 770 N N . GLU A 1 93 ? 33.413 20.967 -20.088 1.00 89.06 93 GLU A N 1
ATOM 771 C CA . GLU A 1 93 ? 34.588 21.367 -19.303 1.00 89.06 93 GLU A CA 1
ATOM 772 C C . GLU A 1 93 ? 34.876 20.405 -18.138 1.00 89.06 93 GLU A C 1
ATOM 774 O O . GLU A 1 93 ? 36.042 20.112 -17.861 1.00 89.06 93 GLU A O 1
ATOM 779 N N . GLU A 1 94 ? 33.834 19.873 -17.491 1.00 90.56 94 GLU A N 1
ATOM 780 C CA . GLU A 1 94 ? 33.934 18.926 -16.371 1.00 90.56 94 GLU A CA 1
ATOM 781 C C . GLU A 1 94 ? 34.349 17.504 -16.801 1.00 90.56 94 GLU A C 1
ATOM 783 O O . GLU A 1 94 ? 34.845 16.731 -15.973 1.00 90.56 94 GLU A O 1
ATOM 788 N N . LEU A 1 95 ? 34.189 17.147 -18.082 1.00 89.44 95 LEU A N 1
ATOM 789 C CA . LEU A 1 95 ? 34.541 15.820 -18.594 1.00 89.44 95 LEU A CA 1
ATOM 790 C C . LEU A 1 95 ? 36.042 15.533 -18.496 1.00 89.44 95 LEU A C 1
ATOM 792 O O . LEU A 1 95 ? 36.897 16.323 -18.914 1.00 89.44 95 LEU A O 1
ATOM 796 N N . THR A 1 96 ? 36.380 14.323 -18.049 1.00 88.06 96 THR A N 1
ATOM 797 C CA . THR A 1 96 ? 37.773 13.874 -18.056 1.00 88.06 96 THR A CA 1
ATOM 798 C C . THR A 1 96 ? 38.260 13.603 -19.482 1.00 88.06 96 THR A C 1
ATOM 800 O O . THR A 1 96 ? 37.479 13.385 -20.408 1.00 88.06 96 THR A O 1
ATOM 803 N N . ILE A 1 97 ? 39.583 13.540 -19.675 1.00 85.94 97 ILE A N 1
ATOM 804 C CA . ILE A 1 97 ? 40.186 13.169 -20.972 1.00 85.94 97 ILE A CA 1
ATOM 805 C C . ILE A 1 97 ? 39.651 11.813 -21.464 1.00 85.94 97 ILE A C 1
ATOM 807 O O . ILE A 1 97 ? 39.438 11.627 -22.663 1.00 85.94 97 ILE A O 1
ATOM 811 N N . SER A 1 98 ? 39.414 10.876 -20.539 1.00 82.31 98 SER A N 1
ATOM 812 C CA . SER A 1 98 ? 38.860 9.559 -20.853 1.00 82.31 98 SER A CA 1
ATOM 813 C C . SER A 1 98 ? 37.423 9.665 -21.354 1.00 82.31 98 SER A C 1
ATOM 815 O O . SER A 1 98 ? 37.107 9.092 -22.392 1.00 82.31 98 SER A O 1
ATOM 817 N N . ASP A 1 99 ? 36.575 10.433 -20.671 1.00 84.44 99 ASP A N 1
ATOM 818 C CA . ASP A 1 99 ? 35.164 10.595 -21.041 1.00 84.44 99 ASP A CA 1
ATOM 819 C C . ASP A 1 99 ? 35.029 11.292 -22.398 1.00 84.44 99 ASP A C 1
ATOM 821 O O . ASP A 1 99 ? 34.321 10.810 -23.280 1.00 84.44 99 ASP A O 1
ATOM 825 N N . LYS A 1 100 ? 35.816 12.355 -22.624 1.00 87.81 100 LYS A N 1
ATOM 826 C CA . LYS A 1 100 ? 35.914 13.019 -23.932 1.00 87.81 100 LYS A CA 1
ATOM 827 C C . LYS A 1 100 ? 36.337 12.038 -25.027 1.00 87.81 100 LYS A C 1
ATOM 829 O O . LYS A 1 100 ? 35.808 12.086 -26.128 1.00 87.81 100 LYS A O 1
ATOM 834 N N . SER A 1 101 ? 37.280 11.141 -24.743 1.00 85.19 101 SER A N 1
ATOM 835 C CA . SER A 1 101 ? 37.748 10.139 -25.712 1.00 85.19 101 SER A CA 1
ATOM 836 C C . SER A 1 101 ? 36.682 9.087 -26.030 1.00 85.19 101 SER A C 1
ATOM 838 O O . SER A 1 101 ? 36.562 8.673 -27.180 1.00 85.19 101 SER A O 1
ATOM 840 N N . ILE A 1 102 ? 35.894 8.678 -25.032 1.00 84.12 102 ILE A N 1
ATOM 841 C CA . ILE A 1 102 ? 34.778 7.740 -25.202 1.00 84.12 102 ILE A CA 1
ATOM 842 C C . ILE A 1 102 ? 33.669 8.377 -26.050 1.00 84.12 102 ILE A C 1
ATOM 844 O O . ILE A 1 102 ? 33.227 7.762 -27.016 1.00 84.12 102 ILE A O 1
ATOM 848 N N . LEU A 1 103 ? 33.278 9.621 -25.755 1.00 90.06 103 LEU A N 1
ATOM 849 C CA . LEU A 1 103 ? 32.258 10.341 -26.527 1.00 90.06 103 LEU A CA 1
ATOM 850 C C . LEU A 1 103 ? 32.704 10.619 -27.970 1.00 90.06 103 LEU A C 1
ATOM 852 O O . LEU A 1 103 ? 31.940 10.409 -28.902 1.00 90.06 103 LEU A O 1
ATOM 856 N N . LYS A 1 104 ? 33.967 11.009 -28.184 1.00 90.31 104 LYS A N 1
ATOM 857 C CA . LYS A 1 104 ? 34.531 11.147 -29.540 1.00 90.31 104 LYS A CA 1
ATOM 858 C C . LYS A 1 104 ? 34.439 9.851 -30.330 1.00 90.31 104 LYS A C 1
ATOM 860 O O . LYS A 1 104 ? 34.117 9.872 -31.511 1.00 90.31 104 LYS A O 1
ATOM 865 N N . PHE A 1 105 ? 34.766 8.730 -29.687 1.00 86.44 105 PHE A N 1
ATOM 866 C CA . PHE A 1 105 ? 34.651 7.425 -30.323 1.00 86.44 105 PHE A CA 1
ATOM 867 C C . PHE A 1 105 ? 33.193 7.123 -30.672 1.00 86.44 105 PHE A C 1
ATOM 869 O O . PHE A 1 105 ? 32.947 6.667 -31.779 1.00 86.44 105 PHE A O 1
ATOM 876 N N . TYR A 1 106 ? 32.258 7.408 -29.763 1.00 88.31 106 TYR A N 1
ATOM 877 C CA . TYR A 1 106 ? 30.825 7.199 -29.959 1.00 88.31 106 TYR A CA 1
ATOM 878 C C . TYR A 1 106 ? 30.298 7.913 -31.207 1.00 88.31 106 TYR A C 1
ATOM 880 O O . TYR A 1 106 ? 29.926 7.214 -32.147 1.00 88.31 106 TYR A O 1
ATOM 888 N N . PHE A 1 107 ? 30.402 9.245 -31.266 1.00 89.25 107 PHE A N 1
ATOM 889 C CA . PHE A 1 107 ? 29.889 10.050 -32.385 1.00 89.25 107 PHE A CA 1
ATOM 890 C C . PHE A 1 107 ? 30.567 9.711 -33.716 1.00 89.25 107 PHE A C 1
ATOM 892 O O . PHE A 1 107 ? 29.925 9.553 -34.746 1.00 89.25 107 PHE A O 1
ATOM 899 N N . LEU A 1 108 ? 31.886 9.496 -33.710 1.00 85.56 108 LEU A N 1
ATOM 900 C CA . LEU A 1 108 ? 32.587 9.093 -34.932 1.00 85.56 108 LEU A CA 1
ATOM 901 C C . LEU A 1 108 ? 32.237 7.671 -35.379 1.00 85.56 108 LEU A C 1
ATOM 903 O O . LEU A 1 108 ? 32.448 7.333 -36.542 1.00 85.56 108 LEU A O 1
ATOM 907 N N . SER A 1 109 ? 31.772 6.823 -34.463 1.00 79.81 109 SER A N 1
ATOM 908 C CA . SER A 1 109 ? 31.405 5.440 -34.757 1.00 79.81 109 SER A CA 1
ATOM 909 C C . SER A 1 109 ? 29.955 5.274 -35.187 1.00 79.81 109 SER A C 1
ATOM 911 O O . SER A 1 109 ? 29.538 4.131 -35.327 1.00 79.81 109 SER A O 1
ATOM 913 N N . GLU A 1 110 ? 29.187 6.347 -35.367 1.00 79.19 110 GLU A N 1
ATOM 914 C CA . GLU A 1 110 ? 27.829 6.259 -35.903 1.00 79.19 110 GLU A CA 1
ATOM 915 C C . GLU A 1 110 ? 27.814 5.627 -37.294 1.00 79.19 110 GLU A C 1
ATOM 917 O O . GLU A 1 110 ? 28.749 5.787 -38.088 1.00 79.19 110 GLU A O 1
ATOM 922 N N . ASP A 1 111 ? 26.752 4.875 -37.572 1.00 73.19 111 ASP A N 1
ATOM 923 C CA . ASP A 1 111 ? 26.692 3.995 -38.736 1.00 73.19 111 ASP A CA 1
ATOM 924 C C . ASP A 1 111 ? 26.815 4.798 -40.045 1.00 73.19 111 ASP A C 1
ATOM 926 O O . ASP A 1 111 ? 27.542 4.378 -40.941 1.00 73.19 111 ASP A O 1
ATOM 930 N N . GLU A 1 112 ? 26.256 6.011 -40.113 1.00 76.62 112 GLU A N 1
ATOM 931 C CA . GLU A 1 112 ? 26.389 6.907 -41.272 1.00 76.62 112 GLU A CA 1
ATOM 932 C C . GLU A 1 112 ? 27.846 7.321 -41.547 1.00 76.62 112 GLU A C 1
ATOM 934 O O . GLU A 1 112 ? 28.304 7.297 -42.694 1.00 76.62 112 GLU A O 1
ATOM 939 N N . ASN A 1 113 ? 28.618 7.661 -40.506 1.00 78.75 113 ASN A N 1
ATOM 940 C CA . ASN A 1 113 ? 30.026 8.031 -40.669 1.00 78.75 113 ASN A CA 1
ATOM 941 C C . ASN A 1 113 ? 30.890 6.808 -41.010 1.00 78.75 113 ASN A C 1
ATOM 943 O O . ASN A 1 113 ? 31.817 6.899 -41.818 1.00 78.75 113 ASN A O 1
ATOM 947 N N . LEU A 1 114 ? 30.583 5.642 -40.435 1.00 74.88 114 LEU A N 1
ATOM 948 C CA . LEU A 1 114 ? 31.267 4.392 -40.770 1.00 74.88 114 LEU A CA 1
ATOM 949 C C . LEU A 1 114 ? 30.989 3.959 -42.214 1.00 74.88 114 LEU A C 1
ATOM 951 O O . LEU A 1 114 ? 31.918 3.543 -42.909 1.00 74.88 114 LEU A O 1
ATOM 955 N N . GLU A 1 115 ? 29.750 4.097 -42.685 1.00 75.75 115 GLU A N 1
ATOM 956 C CA . GLU A 1 115 ? 29.370 3.856 -44.077 1.00 75.75 115 GLU A CA 1
ATOM 957 C C . GLU A 1 115 ? 30.065 4.836 -45.023 1.00 75.75 115 GLU A C 1
ATOM 959 O O . GLU A 1 115 ? 30.608 4.420 -46.047 1.00 75.75 115 GLU A O 1
ATOM 964 N N . H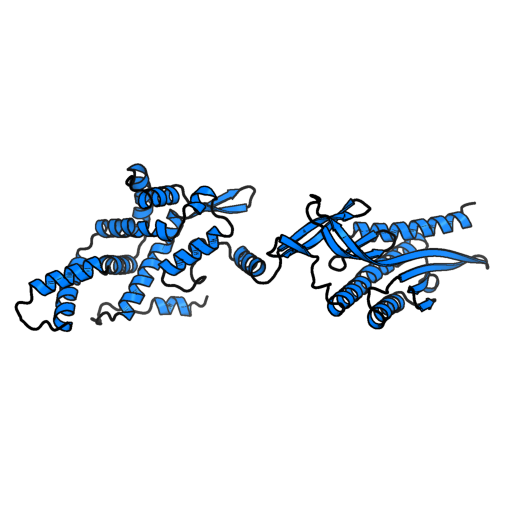IS A 1 116 ? 30.126 6.122 -44.668 1.00 80.19 116 HIS A N 1
ATOM 965 C CA . HIS A 1 116 ? 30.866 7.123 -45.434 1.00 80.19 116 HIS A CA 1
ATOM 966 C C . HIS A 1 116 ? 32.351 6.756 -45.558 1.00 80.19 116 HIS A C 1
ATOM 968 O O . HIS A 1 116 ? 32.887 6.695 -46.664 1.00 80.19 116 HIS A O 1
ATOM 974 N N . LEU A 1 117 ? 33.005 6.425 -44.442 1.00 78.31 117 LEU A N 1
ATOM 975 C CA . LEU A 1 117 ? 34.404 5.992 -44.415 1.00 78.31 117 LEU A CA 1
ATOM 976 C C . LEU A 1 117 ? 34.642 4.694 -45.201 1.00 78.31 117 LEU A C 1
ATOM 978 O O . LEU A 1 117 ? 35.693 4.527 -45.823 1.00 78.31 117 LEU A O 1
ATOM 982 N N . ALA A 1 118 ? 33.687 3.763 -45.176 1.00 74.06 118 ALA A N 1
ATOM 983 C CA . ALA A 1 118 ? 33.741 2.536 -45.961 1.00 74.06 118 ALA A CA 1
ATOM 984 C C . ALA A 1 118 ? 33.599 2.821 -47.465 1.00 74.06 118 ALA A C 1
ATOM 986 O O . ALA A 1 118 ? 34.318 2.222 -48.265 1.00 74.06 118 ALA A O 1
ATOM 987 N N . ASN A 1 119 ? 32.734 3.762 -47.848 1.00 77.56 119 ASN A N 1
ATOM 988 C CA . ASN A 1 119 ? 32.552 4.193 -49.233 1.00 77.56 119 ASN A CA 1
ATOM 989 C C . ASN A 1 119 ? 33.789 4.930 -49.771 1.00 77.56 119 ASN A C 1
ATOM 991 O O . ASN A 1 119 ? 34.271 4.587 -50.849 1.00 77.56 119 ASN A O 1
ATOM 995 N N . GLU A 1 120 ? 34.381 5.847 -49.000 1.00 78.19 120 GLU A N 1
ATOM 996 C CA . GLU A 1 120 ? 35.664 6.479 -49.353 1.00 78.19 120 GLU A CA 1
ATOM 997 C C . GLU A 1 120 ? 36.784 5.434 -49.500 1.00 78.19 120 GLU A C 1
ATOM 999 O O . GLU A 1 120 ? 37.582 5.478 -50.438 1.00 78.19 120 GLU A O 1
ATOM 1004 N N . ALA A 1 121 ? 36.819 4.436 -48.610 1.00 73.81 121 ALA A N 1
ATOM 1005 C CA . ALA A 1 121 ? 37.779 3.340 -48.688 1.00 73.81 121 ALA A CA 1
ATOM 1006 C C . ALA A 1 121 ? 37.563 2.436 -49.915 1.00 73.81 121 ALA A C 1
ATOM 1008 O O . ALA A 1 121 ? 38.542 1.913 -50.451 1.00 73.81 121 ALA A O 1
ATOM 1009 N N . LEU A 1 122 ? 36.318 2.239 -50.368 1.00 72.38 122 LEU A N 1
ATOM 1010 C CA . LEU A 1 122 ? 36.001 1.505 -51.600 1.00 72.38 122 LEU A CA 1
ATOM 1011 C C . LEU A 1 122 ? 36.530 2.238 -52.838 1.00 72.38 122 LEU A C 1
ATOM 1013 O O . LEU A 1 122 ? 37.085 1.594 -53.726 1.00 72.38 122 LEU A O 1
ATOM 1017 N N . GLU A 1 123 ? 36.409 3.566 -52.883 1.00 72.19 123 GLU A N 1
ATOM 1018 C CA . GLU A 1 123 ? 36.896 4.389 -53.999 1.00 72.19 123 GLU A CA 1
ATOM 1019 C C . GLU A 1 123 ? 38.432 4.376 -54.131 1.00 72.19 123 GLU A C 1
ATOM 1021 O O . GLU A 1 123 ? 38.964 4.486 -55.239 1.00 72.19 123 GLU A O 1
ATOM 1026 N N . GLU A 1 124 ? 39.164 4.175 -53.028 1.00 67.38 124 GLU A N 1
ATOM 1027 C CA . GLU A 1 124 ? 40.629 4.039 -53.034 1.00 67.38 124 GLU A CA 1
ATOM 1028 C C . GLU A 1 124 ? 41.130 2.655 -53.507 1.00 67.38 124 GLU A C 1
ATOM 1030 O O . GLU A 1 124 ? 42.304 2.507 -53.875 1.00 67.38 124 GLU A O 1
ATOM 1035 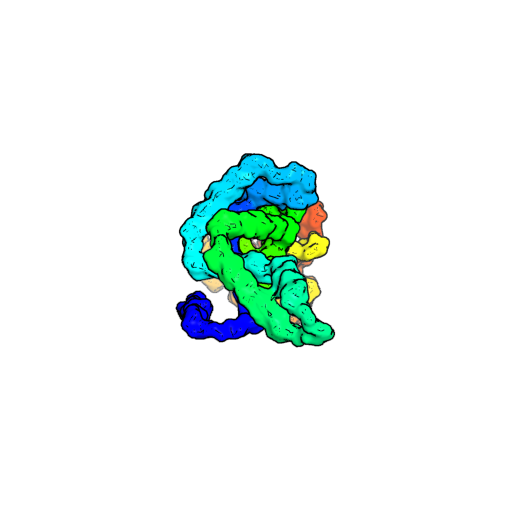N N . ILE A 1 125 ? 40.281 1.619 -53.507 1.00 67.94 125 ILE A N 1
ATOM 1036 C CA . ILE A 1 125 ? 40.670 0.247 -53.867 1.00 67.94 125 ILE A CA 1
ATOM 1037 C C . ILE A 1 125 ? 40.417 0.004 -55.363 1.00 67.94 125 ILE A C 1
ATOM 1039 O O . ILE A 1 125 ? 39.318 -0.317 -55.793 1.00 67.94 125 ILE A O 1
ATOM 1043 N N . ALA A 1 126 ? 41.477 0.076 -56.170 1.00 57.31 126 ALA A N 1
ATOM 1044 C CA . ALA A 1 126 ? 41.427 -0.136 -57.624 1.00 57.31 126 ALA A CA 1
ATOM 1045 C C . ALA A 1 126 ? 41.402 -1.622 -58.087 1.00 57.31 126 ALA A C 1
ATOM 1047 O O . ALA A 1 126 ? 41.849 -1.912 -59.196 1.00 57.31 126 ALA A O 1
ATOM 1048 N N . GLU A 1 127 ? 40.953 -2.578 -57.262 1.00 58.19 127 GLU A N 1
ATOM 1049 C CA . GLU A 1 127 ? 41.031 -4.031 -57.548 1.00 58.19 127 GLU A CA 1
ATOM 1050 C C . GLU A 1 127 ? 39.650 -4.722 -57.548 1.00 58.19 127 GLU A C 1
ATOM 1052 O O . GLU A 1 127 ? 38.829 -4.459 -56.675 1.00 58.19 127 GLU A O 1
ATOM 1057 N N . ASP A 1 128 ? 39.438 -5.665 -58.483 1.00 54.22 128 ASP A N 1
ATOM 1058 C CA . ASP A 1 128 ? 38.163 -6.373 -58.752 1.00 54.22 128 ASP A CA 1
ATOM 1059 C C . ASP A 1 128 ? 37.689 -7.348 -57.641 1.00 54.22 128 ASP A C 1
ATOM 1061 O O . ASP A 1 128 ? 36.566 -7.847 -57.699 1.00 54.22 128 ASP A O 1
ATOM 1065 N N . GLU A 1 129 ? 38.498 -7.622 -56.609 1.00 56.59 129 GLU A N 1
ATOM 1066 C CA . GLU A 1 129 ? 38.103 -8.434 -55.444 1.00 56.59 129 GLU A CA 1
ATOM 1067 C C . GLU A 1 129 ? 38.401 -7.692 -54.132 1.00 56.59 129 GLU A C 1
ATOM 1069 O O . GLU A 1 129 ? 39.527 -7.672 -53.622 1.00 56.59 129 GLU A O 1
ATOM 1074 N N . VAL A 1 130 ? 37.361 -7.087 -53.554 1.00 59.97 130 VAL A N 1
ATOM 1075 C CA . VAL A 1 130 ? 37.435 -6.421 -52.250 1.00 59.97 130 VAL A CA 1
ATOM 1076 C C . VAL A 1 130 ? 37.358 -7.470 -51.139 1.00 59.97 130 VAL A C 1
ATOM 1078 O O . VAL A 1 130 ? 36.294 -7.982 -50.797 1.00 59.97 130 VAL A O 1
ATOM 1081 N N . LEU A 1 131 ? 38.500 -7.784 -50.527 1.00 63.78 131 LEU A N 1
ATOM 1082 C CA . LEU A 1 131 ? 38.526 -8.459 -49.228 1.00 63.78 131 LEU A CA 1
ATOM 1083 C C . LEU A 1 131 ? 37.981 -7.496 -48.163 1.00 63.78 131 LEU A C 1
ATOM 1085 O O . LEU A 1 131 ? 38.601 -6.468 -47.904 1.00 63.78 131 LEU A O 1
ATOM 1089 N N . VAL A 1 132 ? 36.874 -7.856 -47.507 1.00 62.91 132 VAL A N 1
ATOM 1090 C CA . VAL A 1 132 ? 36.236 -7.090 -46.408 1.00 62.91 132 VAL A CA 1
ATOM 1091 C C . VAL A 1 132 ? 37.260 -6.631 -45.356 1.00 62.91 132 VAL A C 1
ATOM 1093 O O . VAL A 1 132 ? 37.299 -5.475 -44.959 1.00 62.91 132 VAL A O 1
ATOM 1096 N N . THR A 1 133 ? 38.222 -7.491 -45.021 1.00 62.84 133 THR A N 1
ATOM 1097 C CA . THR A 1 133 ? 39.304 -7.183 -44.068 1.00 62.84 133 THR A CA 1
ATOM 1098 C C . THR A 1 133 ? 40.274 -6.084 -44.529 1.00 62.84 133 THR A C 1
ATOM 1100 O O . THR A 1 133 ? 40.941 -5.455 -43.702 1.00 62.84 133 THR A O 1
ATOM 1103 N N . LYS A 1 134 ? 40.403 -5.850 -45.842 1.00 66.56 134 LYS A N 1
ATOM 1104 C CA . LYS A 1 134 ? 41.204 -4.759 -46.424 1.00 66.56 134 LYS A CA 1
ATOM 1105 C C . LYS A 1 134 ? 40.448 -3.433 -46.324 1.00 66.56 134 LYS A C 1
ATOM 1107 O O . LYS A 1 134 ? 41.082 -2.425 -46.015 1.00 66.56 134 LYS A O 1
ATOM 1112 N N . LEU A 1 135 ? 39.128 -3.471 -46.512 1.00 67.00 135 LEU A N 1
ATOM 1113 C CA . LEU A 1 135 ? 38.227 -2.330 -46.367 1.00 67.00 135 LEU A CA 1
ATOM 1114 C C . LEU A 1 135 ? 38.223 -1.802 -44.926 1.00 67.00 135 LEU A C 1
ATOM 1116 O O . LEU A 1 135 ? 38.587 -0.650 -44.697 1.00 67.00 135 LEU A O 1
ATOM 1120 N N . ASP A 1 136 ? 37.964 -2.678 -43.951 1.00 66.31 136 ASP A N 1
ATOM 1121 C CA . ASP A 1 136 ? 37.911 -2.328 -42.522 1.00 66.31 136 ASP A CA 1
ATOM 1122 C C . ASP A 1 136 ? 39.219 -1.693 -42.037 1.00 66.31 136 ASP A C 1
ATOM 1124 O O . ASP A 1 136 ? 39.253 -0.783 -41.207 1.00 66.31 136 ASP A O 1
ATOM 1128 N N . ARG A 1 137 ? 40.347 -2.158 -42.586 1.00 69.50 137 ARG A N 1
ATOM 1129 C CA . ARG A 1 137 ? 41.671 -1.636 -42.251 1.00 69.50 137 ARG A CA 1
ATOM 1130 C C . ARG A 1 137 ? 41.914 -0.235 -42.818 1.00 69.50 137 ARG A C 1
ATOM 1132 O O . ARG A 1 137 ? 42.679 0.516 -42.209 1.00 69.50 137 ARG A O 1
ATOM 1139 N N . ILE A 1 138 ? 41.365 0.095 -43.986 1.00 68.56 138 ILE A N 1
ATOM 1140 C CA . ILE A 1 138 ? 41.499 1.424 -44.601 1.00 68.56 138 ILE A CA 1
ATOM 1141 C C . ILE A 1 138 ? 40.555 2.402 -43.894 1.00 68.56 138 ILE A C 1
ATOM 1143 O O . ILE A 1 138 ? 41.034 3.423 -43.399 1.00 68.56 138 ILE A O 1
ATOM 1147 N N . ALA A 1 139 ? 39.291 2.022 -43.687 1.00 67.62 139 ALA A N 1
ATOM 1148 C CA . ALA A 1 139 ? 38.326 2.798 -42.905 1.00 67.62 139 ALA A CA 1
ATOM 1149 C C . ALA A 1 139 ? 38.834 3.072 -41.473 1.00 67.62 139 ALA A C 1
ATOM 1151 O O . ALA A 1 139 ? 38.899 4.218 -41.029 1.00 67.62 139 ALA A O 1
ATOM 1152 N N . GLY A 1 140 ? 39.357 2.056 -40.775 1.00 69.44 140 GLY A N 1
ATOM 1153 C CA . GLY A 1 140 ? 39.942 2.229 -39.438 1.00 69.44 140 GLY A CA 1
ATOM 1154 C C . GLY A 1 140 ? 41.213 3.094 -39.408 1.00 69.44 140 GLY A C 1
ATOM 1155 O O . GLY A 1 140 ? 41.534 3.707 -38.386 1.00 69.44 140 GLY A O 1
ATOM 1156 N N . LYS A 1 141 ? 41.955 3.190 -40.521 1.00 72.62 141 LYS A N 1
ATOM 1157 C CA . LYS A 1 141 ? 43.070 4.144 -40.643 1.00 72.62 141 LYS A CA 1
ATOM 1158 C C . LYS A 1 141 ? 42.583 5.575 -40.837 1.00 72.62 141 LYS A C 1
ATOM 1160 O O . LYS A 1 141 ? 43.264 6.462 -40.331 1.00 72.62 141 LYS A O 1
ATOM 1165 N N . ALA A 1 142 ? 41.471 5.785 -41.540 1.00 71.56 142 ALA A N 1
ATOM 1166 C CA . ALA A 1 142 ? 40.851 7.094 -41.754 1.00 71.56 142 ALA A CA 1
ATOM 1167 C C . ALA A 1 142 ? 40.141 7.621 -40.490 1.00 71.56 142 ALA A C 1
ATOM 1169 O O . ALA A 1 142 ? 40.191 8.816 -40.201 1.00 71.56 142 ALA A O 1
ATOM 1170 N N . PHE A 1 143 ? 39.627 6.714 -39.656 1.00 78.44 143 PHE A N 1
ATOM 1171 C CA . PHE A 1 143 ? 39.029 7.025 -38.355 1.00 78.44 143 PHE A CA 1
ATOM 1172 C C . PHE A 1 143 ? 40.005 7.716 -37.386 1.00 78.44 143 PHE A C 1
ATOM 1174 O O . PHE A 1 143 ? 39.660 8.654 -36.671 1.00 78.44 143 PHE A O 1
ATOM 1181 N N . ARG A 1 144 ? 41.272 7.280 -37.352 1.00 78.62 144 ARG A N 1
ATOM 1182 C CA . ARG A 1 144 ? 42.262 7.779 -36.379 1.00 78.62 144 ARG A CA 1
ATOM 1183 C C . ARG A 1 144 ? 42.621 9.268 -36.563 1.00 78.62 144 ARG A C 1
ATOM 1185 O O . ARG A 1 144 ? 42.726 9.968 -35.556 1.00 78.62 144 ARG A O 1
ATOM 1192 N N . PRO A 1 145 ? 42.847 9.780 -37.787 1.00 80.56 145 PRO A N 1
ATOM 1193 C CA . PRO A 1 145 ? 42.933 11.210 -38.045 1.00 80.56 145 PRO A CA 1
ATOM 1194 C C . PRO A 1 145 ? 41.697 11.979 -37.585 1.00 80.56 145 PRO A C 1
ATOM 1196 O O . PRO A 1 145 ? 41.886 12.980 -36.902 1.00 80.56 145 PRO A O 1
ATOM 1199 N N . GLN A 1 146 ? 40.478 11.519 -37.893 1.00 83.44 146 GLN A N 1
ATOM 1200 C CA . GLN A 1 146 ? 39.248 12.194 -37.454 1.00 83.44 146 GLN A CA 1
ATOM 1201 C C . GLN A 1 146 ? 39.190 12.282 -35.925 1.00 83.44 146 GLN A C 1
ATOM 1203 O O . GLN A 1 146 ? 39.057 13.369 -35.376 1.00 83.44 146 GLN A O 1
ATOM 1208 N N . PHE A 1 147 ? 39.451 11.170 -35.236 1.00 84.81 147 PHE A N 1
ATOM 1209 C CA . PHE A 1 147 ? 39.499 11.112 -33.775 1.00 84.81 147 PHE A CA 1
ATOM 1210 C C . PHE A 1 147 ? 40.497 12.106 -33.158 1.00 84.81 147 PHE A C 1
ATOM 1212 O O . PHE A 1 147 ? 40.188 12.799 -32.189 1.00 84.81 147 PHE A O 1
ATOM 1219 N N . ASN A 1 148 ? 41.702 12.203 -33.728 1.00 82.31 148 ASN A N 1
ATOM 1220 C CA . ASN A 1 148 ? 42.745 13.097 -33.221 1.00 82.31 148 ASN A CA 1
ATOM 1221 C C . ASN A 1 148 ? 42.449 14.584 -33.471 1.00 82.31 148 ASN A C 1
ATOM 1223 O O . ASN A 1 148 ? 42.931 15.422 -32.711 1.00 82.31 148 ASN A O 1
ATOM 1227 N N . HIS A 1 149 ? 41.717 14.911 -34.540 1.00 85.38 149 HIS A N 1
ATOM 1228 C CA . HIS A 1 149 ? 41.382 16.292 -34.904 1.00 85.38 149 HIS A CA 1
ATOM 1229 C C . HIS A 1 149 ? 39.989 16.719 -34.432 1.00 85.38 149 HIS A C 1
ATOM 1231 O O . HIS A 1 149 ? 39.643 17.883 -34.603 1.00 85.38 149 HIS A O 1
ATOM 1237 N N . TYR A 1 150 ? 39.228 15.813 -33.812 1.00 86.81 150 TYR A N 1
ATOM 1238 C CA . TYR A 1 150 ? 37.904 16.094 -33.276 1.00 86.81 150 TYR A CA 1
ATOM 1239 C C . TYR A 1 150 ? 37.994 17.168 -32.190 1.00 86.81 150 TYR A C 1
ATOM 1241 O O . TYR A 1 150 ? 38.565 16.931 -31.109 1.00 86.81 150 TYR A O 1
ATOM 1249 N N . SER A 1 151 ? 37.495 18.361 -32.504 1.00 88.81 151 SER A N 1
ATOM 1250 C CA . SER A 1 151 ? 37.604 19.532 -31.641 1.00 88.81 151 SER A CA 1
ATOM 1251 C C . SER A 1 151 ? 36.599 19.469 -30.490 1.00 88.81 151 SER A C 1
ATOM 1253 O O . SER A 1 151 ? 35.705 18.625 -30.458 1.00 88.81 151 SER A O 1
ATOM 1255 N N . GLU A 1 152 ? 36.750 20.352 -29.500 1.00 84.56 152 GLU A N 1
ATOM 1256 C CA . GLU A 1 152 ? 35.727 20.488 -28.455 1.00 84.56 152 GLU A CA 1
ATOM 1257 C C . GLU A 1 152 ? 34.413 21.040 -29.017 1.00 84.56 152 GLU A C 1
ATOM 1259 O O . GLU A 1 152 ? 33.355 20.640 -28.552 1.00 84.56 152 GLU A O 1
ATOM 1264 N N . ASN A 1 153 ? 34.463 21.865 -30.068 1.00 87.44 153 ASN A N 1
ATOM 1265 C CA . ASN A 1 153 ? 33.255 22.342 -30.741 1.00 87.44 153 ASN A CA 1
ATOM 1266 C C . ASN A 1 153 ? 32.504 21.194 -31.426 1.00 87.44 153 ASN A C 1
ATOM 1268 O O . ASN A 1 153 ? 31.286 21.121 -31.302 1.00 87.44 153 ASN A O 1
ATOM 1272 N N . ASP A 1 154 ? 33.219 20.285 -32.095 1.00 88.50 154 ASP A N 1
ATOM 1273 C CA . ASP A 1 154 ? 32.612 19.100 -32.723 1.00 88.50 154 ASP A CA 1
ATOM 1274 C C . ASP A 1 154 ? 32.017 18.160 -31.661 1.00 88.50 154 ASP A C 1
ATOM 1276 O O . ASP A 1 154 ? 30.999 17.510 -31.884 1.00 88.50 154 ASP A O 1
ATOM 1280 N N . LEU A 1 155 ? 32.628 18.106 -30.471 1.00 89.19 155 LEU A N 1
ATOM 1281 C CA . LEU A 1 155 ? 32.103 17.350 -29.332 1.00 89.19 155 LEU A CA 1
ATOM 1282 C C . LEU A 1 155 ? 30.816 17.960 -28.792 1.00 89.19 155 LEU A C 1
ATOM 1284 O O . LEU A 1 155 ? 29.856 17.231 -28.576 1.00 89.19 155 LEU A O 1
ATOM 1288 N N . THR A 1 156 ? 30.774 19.276 -28.617 1.00 88.06 156 THR A N 1
ATOM 1289 C CA . THR A 1 156 ? 29.555 19.968 -28.194 1.00 88.06 156 THR A CA 1
ATOM 1290 C C . THR A 1 156 ? 28.431 19.800 -29.216 1.00 88.06 156 THR A C 1
ATOM 1292 O O . THR A 1 156 ? 27.296 19.572 -28.814 1.00 88.06 156 THR A O 1
ATOM 1295 N N . GLN A 1 157 ? 28.735 19.862 -30.518 1.00 86.75 157 GLN A N 1
ATOM 1296 C CA . GLN A 1 157 ? 27.744 19.631 -31.577 1.00 86.75 157 GLN A CA 1
ATOM 1297 C C . GLN A 1 157 ? 27.223 18.190 -31.580 1.00 86.75 157 GLN A C 1
ATOM 1299 O O . GLN A 1 157 ? 26.014 18.006 -31.596 1.00 86.75 157 GLN A O 1
ATOM 1304 N N . GLY A 1 158 ? 28.091 17.181 -31.454 1.00 89.06 158 GLY A N 1
ATOM 1305 C CA . GLY A 1 158 ? 27.639 15.787 -31.350 1.00 89.06 158 GLY A CA 1
ATOM 1306 C C . GLY A 1 158 ? 26.740 15.549 -30.131 1.00 89.06 158 GLY A C 1
ATOM 1307 O O . GLY A 1 158 ? 25.702 14.908 -30.231 1.00 89.06 158 GLY A O 1
ATOM 1308 N N . ILE A 1 159 ? 27.067 16.149 -28.977 1.00 91.56 159 ILE A N 1
ATOM 1309 C CA . ILE A 1 159 ? 26.200 16.066 -27.789 1.00 91.56 159 ILE A CA 1
ATOM 1310 C C . ILE A 1 159 ? 24.858 16.773 -28.030 1.00 91.56 159 ILE A C 1
ATOM 1312 O O . ILE A 1 159 ? 23.827 16.280 -27.584 1.00 91.56 159 ILE A O 1
ATOM 1316 N N . LEU A 1 160 ? 24.856 17.918 -28.719 1.00 87.25 160 LEU A N 1
ATOM 1317 C CA . LEU A 1 160 ? 23.635 18.640 -29.086 1.00 87.25 160 LEU A CA 1
ATOM 1318 C C . LEU A 1 160 ? 22.727 17.785 -29.983 1.00 87.25 160 LEU A C 1
ATOM 1320 O O . LEU A 1 160 ? 21.514 17.763 -29.783 1.00 87.25 160 LEU A O 1
ATOM 1324 N N . GLU A 1 161 ? 23.313 17.095 -30.960 1.00 86.88 161 GLU A N 1
ATOM 1325 C CA . GLU A 1 161 ? 22.604 16.182 -31.857 1.00 86.88 161 GLU A CA 1
ATOM 1326 C C . GLU A 1 161 ? 22.033 14.985 -31.094 1.00 86.88 161 GLU A C 1
ATOM 1328 O O . GLU A 1 161 ? 20.860 14.670 -31.279 1.00 86.88 161 GLU A O 1
ATOM 1333 N N . GLU A 1 162 ? 22.786 14.417 -30.147 1.00 90.38 162 GLU A N 1
ATOM 1334 C CA . GLU A 1 162 ? 22.309 13.340 -29.268 1.00 90.38 162 GLU A CA 1
ATOM 1335 C C . GLU A 1 162 ? 21.098 13.760 -28.421 1.00 90.38 162 GLU A C 1
ATOM 1337 O O . GLU A 1 162 ? 20.254 12.933 -28.088 1.00 90.38 162 GLU A O 1
ATOM 1342 N N . MET A 1 163 ? 20.947 15.051 -28.087 1.00 89.94 163 MET A N 1
ATOM 1343 C CA . MET A 1 163 ? 19.767 15.525 -27.345 1.00 89.94 163 MET A CA 1
ATOM 1344 C C . MET A 1 163 ? 18.453 15.345 -28.120 1.00 89.94 163 MET A C 1
ATOM 1346 O O . MET A 1 163 ? 17.387 15.482 -27.523 1.00 89.94 163 MET A O 1
ATOM 1350 N N . ARG A 1 164 ? 18.492 15.002 -29.417 1.00 87.81 164 ARG A N 1
ATOM 1351 C CA . ARG A 1 164 ? 17.306 14.574 -30.181 1.00 87.81 164 ARG A CA 1
ATOM 1352 C C . ARG A 1 164 ? 16.652 13.324 -29.618 1.00 87.81 164 ARG A C 1
ATOM 1354 O O . ARG A 1 164 ? 15.439 13.189 -29.719 1.00 87.81 164 ARG A O 1
ATOM 1361 N N . GLU A 1 165 ? 17.418 12.469 -28.947 1.00 90.56 165 GLU A N 1
ATOM 1362 C CA . GLU A 1 165 ? 16.893 11.266 -28.299 1.00 90.56 165 GLU A CA 1
ATOM 1363 C C . GLU A 1 165 ? 15.835 11.579 -27.234 1.00 90.56 165 GLU A C 1
ATOM 1365 O O . GLU A 1 165 ? 15.090 10.692 -26.832 1.00 90.56 165 GLU A O 1
ATOM 1370 N N . ILE A 1 166 ? 15.678 12.845 -26.827 1.00 90.31 166 ILE A N 1
ATOM 1371 C CA . ILE A 1 166 ? 14.592 13.280 -25.946 1.00 90.31 166 ILE A CA 1
ATOM 1372 C C . ILE A 1 166 ? 13.204 12.881 -26.473 1.00 90.31 166 ILE A C 1
ATOM 1374 O O . ILE A 1 166 ? 12.321 12.597 -25.670 1.00 90.31 166 ILE A O 1
ATOM 1378 N N . GLU A 1 167 ? 13.021 12.785 -27.794 1.00 89.00 167 GLU A N 1
ATOM 1379 C CA . GLU A 1 167 ? 11.776 12.311 -28.420 1.00 89.00 167 GLU A CA 1
ATOM 1380 C C . GLU A 1 167 ? 11.459 10.846 -28.127 1.00 89.00 167 GLU A C 1
ATOM 1382 O O . GLU A 1 167 ? 10.296 10.450 -28.112 1.00 89.00 167 GLU A O 1
ATOM 1387 N N . ASN A 1 168 ? 12.499 10.046 -27.899 1.00 89.19 168 ASN A N 1
ATOM 1388 C CA . ASN A 1 168 ? 12.372 8.646 -27.525 1.00 89.19 168 ASN A CA 1
ATOM 1389 C C . ASN A 1 168 ? 12.216 8.491 -26.007 1.00 89.19 168 ASN A C 1
ATOM 1391 O O . ASN A 1 168 ? 11.700 7.476 -25.550 1.00 89.19 168 ASN A O 1
ATOM 1395 N N . LEU A 1 169 ? 12.637 9.490 -25.222 1.00 89.81 169 LEU A N 1
ATOM 1396 C CA . LEU A 1 169 ? 12.592 9.455 -23.759 1.00 89.81 169 LEU A CA 1
ATOM 1397 C C . LEU A 1 169 ? 11.251 9.930 -23.191 1.00 89.81 169 LEU A C 1
ATOM 1399 O O . LEU A 1 169 ? 10.727 9.322 -22.255 1.00 89.81 169 LEU A O 1
ATOM 1403 N N . ILE A 1 170 ? 10.698 11.018 -23.729 1.00 90.62 170 ILE A N 1
ATOM 1404 C CA . ILE A 1 170 ? 9.440 11.612 -23.259 1.00 90.62 170 ILE A CA 1
ATOM 1405 C C . ILE A 1 170 ? 8.380 11.615 -24.366 1.00 90.62 170 ILE A C 1
ATOM 1407 O O . ILE A 1 170 ? 8.646 11.300 -25.518 1.00 90.62 170 ILE A O 1
ATOM 1411 N N . SER A 1 171 ? 7.141 11.910 -24.003 1.00 86.94 171 SER A N 1
ATOM 1412 C CA . SER A 1 171 ? 5.949 11.791 -24.837 1.00 86.94 171 SER A CA 1
ATOM 1413 C C . SER A 1 171 ? 5.062 13.022 -24.682 1.00 86.94 171 SER A C 1
ATOM 1415 O O . SER A 1 171 ? 5.131 13.721 -23.675 1.00 86.94 171 SER A O 1
ATOM 1417 N N . SER A 1 172 ? 4.168 13.273 -25.642 1.00 83.19 172 SER A N 1
ATOM 1418 C CA . SER A 1 172 ? 3.268 14.434 -25.594 1.00 83.19 172 SER A CA 1
ATOM 1419 C C . SER A 1 172 ? 2.389 14.476 -24.339 1.00 83.19 172 SER A C 1
ATOM 1421 O O . SER A 1 172 ? 2.109 15.562 -23.838 1.00 83.19 172 SER A O 1
ATOM 1423 N N . SER A 1 173 ? 1.994 13.316 -23.803 1.00 79.62 173 SER A N 1
ATOM 1424 C CA . SER A 1 173 ? 1.237 13.233 -22.549 1.00 79.62 173 SER A CA 1
ATOM 1425 C C . SER A 1 173 ? 2.024 13.751 -21.347 1.00 79.62 173 SER A C 1
ATOM 1427 O O . SER A 1 173 ? 1.417 14.327 -20.452 1.00 79.62 173 SER A O 1
ATOM 1429 N N . ASP A 1 174 ? 3.356 13.638 -21.343 1.00 84.12 174 ASP A N 1
ATOM 1430 C CA . ASP A 1 174 ? 4.180 14.117 -20.223 1.00 84.12 174 ASP A CA 1
ATOM 1431 C C . ASP A 1 174 ? 4.217 15.642 -20.148 1.00 84.12 174 ASP A C 1
ATOM 1433 O O . ASP A 1 174 ? 4.332 16.205 -19.062 1.00 84.12 174 ASP A O 1
ATOM 1437 N N . LEU A 1 175 ? 4.102 16.315 -21.298 1.00 81.19 175 LEU A N 1
ATOM 1438 C CA . LEU A 1 175 ? 4.006 17.773 -21.354 1.00 81.19 175 LEU A CA 1
ATOM 1439 C C . LEU A 1 175 ? 2.619 18.271 -20.930 1.00 81.19 175 LEU A C 1
ATOM 1441 O O . LEU A 1 175 ? 2.500 19.359 -20.375 1.00 81.19 175 LEU A O 1
ATOM 1445 N N . GLU A 1 176 ? 1.563 17.512 -21.228 1.00 77.06 176 GLU A N 1
ATOM 1446 C CA . GLU A 1 176 ? 0.181 17.917 -20.940 1.00 77.06 176 GLU A CA 1
ATOM 1447 C C . GLU A 1 176 ? -0.236 17.609 -19.497 1.00 77.06 176 GLU A C 1
ATOM 1449 O O . GLU A 1 176 ? -0.933 18.411 -18.871 1.00 77.06 176 GLU A O 1
ATOM 1454 N N . LEU A 1 177 ? 0.179 16.451 -18.980 1.00 72.44 177 LEU A N 1
ATOM 1455 C CA . LEU A 1 177 ? -0.247 15.913 -17.685 1.00 72.44 177 LEU A CA 1
ATOM 1456 C C . LEU A 1 177 ? 0.832 16.052 -16.600 1.00 72.44 177 LEU A C 1
ATOM 1458 O O . LEU A 1 177 ? 0.514 16.002 -15.411 1.00 72.44 177 LEU A O 1
ATOM 1462 N N . GLY A 1 178 ? 2.087 16.295 -16.990 1.00 75.06 178 GLY A N 1
ATOM 1463 C CA . GLY A 1 178 ? 3.234 16.338 -16.088 1.00 75.06 178 GLY A CA 1
ATOM 1464 C C . GLY A 1 178 ? 3.786 14.949 -15.752 1.00 75.06 178 GLY A C 1
ATOM 1465 O O . GLY A 1 178 ? 3.354 13.930 -16.284 1.00 75.06 178 GLY A O 1
ATOM 1466 N N . LEU A 1 179 ? 4.778 14.907 -14.855 1.00 81.25 179 LEU A N 1
ATOM 1467 C CA . LEU A 1 179 ? 5.395 13.657 -14.401 1.00 81.25 179 LEU A CA 1
ATOM 1468 C C . LEU A 1 179 ? 4.549 13.008 -13.298 1.00 81.25 179 LEU A C 1
ATOM 1470 O O . LEU A 1 179 ? 4.717 13.316 -12.115 1.00 81.25 179 LEU A O 1
ATOM 1474 N N . ASP A 1 180 ? 3.635 12.125 -13.692 1.00 74.88 180 ASP A N 1
ATOM 1475 C CA . ASP A 1 180 ? 2.836 11.300 -12.787 1.00 74.88 180 ASP A CA 1
ATOM 1476 C C . ASP A 1 180 ? 3.467 9.913 -12.527 1.00 74.88 180 ASP A C 1
ATOM 1478 O O . ASP A 1 180 ? 4.600 9.620 -12.928 1.00 74.88 180 ASP A O 1
ATOM 1482 N N . ALA A 1 181 ? 2.742 9.066 -11.791 1.00 69.19 181 ALA A N 1
ATOM 1483 C CA . ALA A 1 181 ? 3.200 7.734 -11.403 1.00 69.19 181 ALA A CA 1
ATOM 1484 C C . ALA A 1 181 ? 3.368 6.770 -12.592 1.00 69.19 181 ALA A C 1
ATOM 1486 O O . ALA A 1 181 ? 4.107 5.797 -12.463 1.00 69.19 181 ALA A O 1
ATOM 1487 N N . GLU A 1 182 ? 2.741 7.037 -13.741 1.00 75.12 182 GLU A N 1
ATOM 1488 C CA . GLU A 1 182 ? 2.875 6.229 -14.959 1.00 75.12 182 GLU A CA 1
ATOM 1489 C C . GLU A 1 182 ? 3.988 6.768 -15.871 1.00 75.12 182 GLU A C 1
ATOM 1491 O O . GLU A 1 182 ? 4.752 5.999 -16.465 1.00 75.12 182 GLU A O 1
ATOM 1496 N N . ALA A 1 183 ? 4.145 8.092 -15.936 1.00 80.25 183 ALA A N 1
ATOM 1497 C CA . ALA A 1 183 ? 5.177 8.754 -16.721 1.00 80.25 183 ALA A CA 1
ATOM 1498 C C . ALA A 1 183 ? 6.586 8.409 -16.219 1.00 80.25 183 ALA A C 1
ATOM 1500 O O . ALA A 1 183 ? 7.478 8.142 -17.023 1.00 80.25 183 ALA A O 1
ATOM 1501 N N . ILE A 1 184 ? 6.808 8.370 -14.900 1.00 83.44 184 ILE A N 1
ATOM 1502 C CA . ILE A 1 184 ? 8.150 8.154 -14.333 1.00 83.44 184 ILE A CA 1
ATOM 1503 C C . ILE A 1 184 ? 8.732 6.767 -14.684 1.00 83.44 184 ILE A C 1
ATOM 1505 O O . ILE A 1 184 ? 9.868 6.724 -15.173 1.00 83.44 184 ILE A O 1
ATOM 1509 N N . PRO A 1 185 ? 8.024 5.636 -14.472 1.00 82.25 185 PRO A N 1
ATOM 1510 C CA . PRO A 1 185 ? 8.497 4.319 -14.894 1.00 82.25 185 PRO A CA 1
ATOM 1511 C C . PRO A 1 185 ? 8.729 4.239 -16.399 1.00 82.25 185 PRO A C 1
ATOM 1513 O O . PRO A 1 185 ? 9.786 3.772 -16.810 1.00 82.25 185 PRO A O 1
ATOM 1516 N N . ARG A 1 186 ? 7.807 4.769 -17.212 1.00 87.12 186 ARG A N 1
ATOM 1517 C CA . ARG A 1 186 ? 7.923 4.748 -18.675 1.00 87.12 186 ARG A CA 1
ATOM 1518 C C . ARG A 1 186 ? 9.137 5.536 -19.173 1.00 87.12 186 ARG A C 1
ATOM 1520 O O . ARG A 1 186 ? 9.872 5.044 -20.020 1.00 87.12 186 ARG A O 1
ATOM 1527 N N . ILE A 1 187 ? 9.385 6.733 -18.636 1.00 89.00 187 ILE A N 1
ATOM 1528 C CA . ILE A 1 187 ? 10.567 7.542 -18.981 1.00 89.00 187 ILE A CA 1
ATOM 1529 C C . ILE A 1 187 ? 11.850 6.824 -18.551 1.00 89.00 187 ILE A C 1
ATOM 1531 O O . ILE A 1 187 ? 12.843 6.829 -19.274 1.00 89.00 187 ILE A O 1
ATOM 1535 N N . ASN A 1 188 ? 11.852 6.188 -17.377 1.00 88.94 188 ASN A N 1
ATOM 1536 C CA . ASN A 1 188 ? 13.005 5.422 -16.904 1.00 88.94 188 ASN A CA 1
ATOM 1537 C C . ASN A 1 188 ? 13.249 4.140 -17.718 1.00 88.94 188 ASN A C 1
ATOM 1539 O O . ASN A 1 188 ? 14.406 3.756 -17.887 1.00 88.94 188 ASN A O 1
ATOM 1543 N N . GLU A 1 189 ? 12.198 3.495 -18.218 1.00 87.81 189 GLU A N 1
ATOM 1544 C CA . GLU A 1 189 ? 12.276 2.361 -19.144 1.00 87.81 189 GLU A CA 1
ATOM 1545 C C . GLU A 1 189 ? 12.821 2.808 -20.502 1.00 87.81 189 GLU A C 1
ATOM 1547 O O . GLU A 1 189 ? 13.856 2.305 -20.925 1.00 87.81 189 GLU A O 1
ATOM 1552 N N . ALA A 1 190 ? 12.243 3.848 -21.108 1.00 88.81 190 ALA A N 1
ATOM 1553 C CA . ALA A 1 190 ? 12.741 4.429 -22.356 1.00 88.81 190 ALA A CA 1
ATOM 1554 C C . ALA A 1 190 ? 14.211 4.872 -22.249 1.00 88.81 190 ALA A C 1
ATOM 1556 O O . ALA A 1 190 ? 15.009 4.713 -23.172 1.00 88.81 190 ALA A O 1
ATOM 1557 N N . PHE A 1 191 ? 14.604 5.387 -21.084 1.00 91.75 191 PHE A N 1
ATOM 1558 C CA . PHE A 1 191 ? 15.992 5.734 -20.820 1.00 91.75 191 PHE A CA 1
ATOM 1559 C C . PHE A 1 191 ? 16.896 4.508 -20.609 1.00 91.75 191 PHE A C 1
ATOM 1561 O O . PHE A 1 191 ? 18.070 4.545 -20.976 1.00 91.75 191 PHE A O 1
ATOM 1568 N N . SER A 1 192 ? 16.376 3.416 -20.046 1.00 86.31 192 SER A N 1
ATOM 1569 C CA . SER A 1 192 ? 17.106 2.144 -19.931 1.00 86.31 192 SER A CA 1
ATOM 1570 C C . SER A 1 192 ? 17.340 1.521 -21.310 1.00 86.31 192 SER A C 1
ATOM 1572 O O . SER A 1 192 ? 18.456 1.068 -21.579 1.00 86.31 192 SER A O 1
ATOM 1574 N N . ASP A 1 193 ? 16.346 1.609 -22.198 1.00 86.69 193 ASP A N 1
ATOM 1575 C CA . ASP A 1 193 ? 16.451 1.228 -23.609 1.00 86.69 193 ASP A CA 1
ATOM 1576 C C . ASP A 1 193 ? 17.508 2.069 -24.331 1.00 86.69 193 ASP A C 1
ATOM 1578 O O . ASP A 1 193 ? 18.420 1.518 -24.946 1.00 86.69 193 ASP A O 1
ATOM 1582 N N . TYR A 1 194 ? 17.476 3.398 -24.171 1.00 89.12 194 TYR A N 1
ATOM 1583 C CA . TYR A 1 194 ? 18.526 4.285 -24.685 1.00 89.12 194 TYR A CA 1
ATOM 1584 C C . TYR A 1 194 ? 19.924 3.867 -24.185 1.00 89.12 194 TYR A C 1
ATOM 1586 O O . TYR A 1 194 ? 20.888 3.823 -24.953 1.00 89.12 194 TYR A O 1
ATOM 1594 N N . LEU A 1 195 ? 20.062 3.490 -22.909 1.00 83.81 195 LEU A N 1
ATOM 1595 C CA . LEU A 1 195 ? 21.333 3.037 -22.334 1.00 83.81 195 LEU A CA 1
ATOM 1596 C C . LEU A 1 195 ? 21.736 1.596 -22.706 1.00 83.81 195 LEU A C 1
ATOM 1598 O O . LEU A 1 195 ? 22.830 1.167 -22.315 1.00 83.81 195 LEU A O 1
ATOM 1602 N N . ASP A 1 196 ? 20.897 0.841 -23.422 1.00 81.19 196 ASP A N 1
ATOM 1603 C CA . ASP A 1 196 ? 21.044 -0.606 -23.625 1.00 81.19 196 ASP A CA 1
ATOM 1604 C C . ASP A 1 196 ? 21.294 -1.349 -22.287 1.00 81.19 196 ASP A C 1
ATOM 1606 O O . ASP A 1 196 ? 22.201 -2.191 -22.160 1.00 81.19 196 ASP A O 1
ATOM 1610 N N . LEU A 1 197 ? 20.552 -0.986 -21.232 1.00 73.25 197 LEU A N 1
ATOM 1611 C CA . LEU A 1 197 ? 20.641 -1.551 -19.879 1.00 73.25 197 LEU A CA 1
ATOM 1612 C C . LEU A 1 197 ? 19.336 -2.233 -19.458 1.00 73.25 197 LEU A C 1
ATOM 1614 O O . LEU A 1 197 ? 18.266 -1.798 -19.862 1.00 73.25 197 LEU A O 1
ATOM 1618 N N . PRO A 1 198 ? 19.398 -3.264 -18.595 1.00 72.12 198 PRO A N 1
ATOM 1619 C CA . PRO A 1 198 ? 18.200 -3.780 -17.948 1.00 72.12 198 PRO A CA 1
ATOM 1620 C C . PRO A 1 198 ? 17.478 -2.688 -17.148 1.00 72.12 198 PRO A C 1
ATOM 1622 O O . PRO A 1 198 ? 18.119 -1.915 -16.424 1.00 72.12 198 PRO A O 1
ATOM 1625 N N . ASN A 1 199 ? 16.145 -2.681 -17.238 1.00 70.50 199 ASN A N 1
ATOM 1626 C CA . ASN A 1 199 ? 15.283 -1.771 -16.487 1.00 70.50 199 ASN A CA 1
ATOM 1627 C C . ASN A 1 199 ? 15.636 -1.783 -14.990 1.00 70.50 199 ASN A C 1
ATOM 1629 O O . ASN A 1 199 ? 15.784 -2.841 -14.375 1.00 70.50 199 ASN A O 1
ATOM 1633 N N . GLY A 1 200 ? 15.771 -0.589 -14.407 1.00 61.47 200 GLY A N 1
ATOM 1634 C CA . GLY A 1 200 ? 16.019 -0.401 -12.974 1.00 61.47 200 GLY A CA 1
ATOM 1635 C C . GLY A 1 200 ? 17.491 -0.401 -12.540 1.00 61.47 200 GLY A C 1
ATOM 1636 O O . GLY A 1 200 ? 17.765 -0.072 -11.387 1.00 61.47 200 GLY A O 1
ATOM 1637 N N . GLU A 1 201 ? 18.461 -0.693 -13.421 1.00 71.25 201 GLU A N 1
ATOM 1638 C CA . GLU A 1 201 ? 19.885 -0.555 -13.059 1.00 71.25 201 GLU A CA 1
ATOM 1639 C C . GLU A 1 201 ? 20.305 0.918 -12.913 1.00 71.25 201 GLU A C 1
ATOM 1641 O O . GLU A 1 201 ? 21.052 1.270 -11.993 1.00 71.25 201 GLU A O 1
ATOM 1646 N N . ILE A 1 202 ? 19.836 1.784 -13.820 1.00 73.44 202 ILE A N 1
ATOM 1647 C CA . ILE A 1 202 ? 20.141 3.219 -13.854 1.00 73.44 202 ILE A CA 1
ATOM 1648 C C . ILE A 1 202 ? 18.905 3.992 -14.315 1.00 73.44 202 ILE A C 1
ATOM 1650 O O . ILE A 1 202 ? 18.498 3.896 -15.464 1.00 73.44 202 ILE A O 1
ATOM 1654 N N . SER A 1 203 ? 18.350 4.815 -13.428 1.00 81.62 203 SER A N 1
ATOM 1655 C CA . SER A 1 203 ? 17.185 5.657 -13.725 1.00 81.62 203 SER A CA 1
ATOM 1656 C C . SER A 1 203 ? 17.592 7.066 -14.156 1.00 81.62 203 SER A C 1
ATOM 1658 O O . SER A 1 203 ? 18.504 7.660 -13.563 1.00 81.62 203 SER A O 1
ATOM 1660 N N . LEU A 1 204 ? 16.877 7.644 -15.122 1.00 87.31 204 LEU A N 1
ATOM 1661 C CA . LEU A 1 204 ? 16.956 9.075 -15.417 1.00 87.31 204 LEU A CA 1
ATOM 1662 C C . LEU A 1 204 ? 16.406 9.872 -14.231 1.00 87.31 204 LEU A C 1
ATOM 1664 O O . LEU A 1 204 ? 17.109 10.700 -13.649 1.00 87.31 204 LEU A O 1
ATOM 1668 N N . ILE A 1 205 ? 15.189 9.534 -13.807 1.00 86.81 205 ILE A N 1
ATOM 1669 C CA . ILE A 1 205 ? 14.496 10.115 -12.660 1.00 86.81 205 ILE A CA 1
ATOM 1670 C C . ILE A 1 205 ? 14.824 9.268 -11.433 1.00 86.81 205 ILE A C 1
ATOM 1672 O O . ILE A 1 205 ? 14.267 8.188 -11.234 1.00 86.81 205 ILE A O 1
ATOM 1676 N N . GLN A 1 206 ? 15.762 9.744 -10.613 1.00 71.50 206 GLN A N 1
ATOM 1677 C CA . GLN A 1 206 ? 16.102 9.096 -9.347 1.00 71.50 206 GLN A CA 1
ATOM 1678 C C . GLN A 1 206 ? 15.113 9.514 -8.265 1.00 71.50 206 GLN A C 1
ATOM 1680 O O . GLN A 1 206 ? 15.321 10.524 -7.594 1.00 71.50 206 GLN A O 1
ATOM 1685 N N . LEU A 1 207 ? 14.052 8.731 -8.084 1.00 62.34 207 LEU A N 1
ATOM 1686 C CA . LEU A 1 207 ? 13.235 8.847 -6.882 1.00 62.34 207 LEU A CA 1
ATOM 1687 C C . LEU A 1 207 ? 14.095 8.486 -5.653 1.00 62.34 207 LEU A C 1
ATOM 1689 O O . LEU A 1 207 ? 14.963 7.608 -5.751 1.00 62.34 207 LEU A O 1
ATOM 1693 N N . PRO A 1 208 ? 13.920 9.162 -4.503 1.00 55.62 208 PRO A N 1
ATOM 1694 C CA . PRO A 1 208 ? 14.536 8.737 -3.252 1.00 55.62 208 PRO A CA 1
ATOM 1695 C C . PRO A 1 208 ? 14.288 7.237 -3.036 1.00 55.62 208 PRO A C 1
ATOM 1697 O O . PRO A 1 208 ? 13.185 6.750 -3.255 1.00 55.62 208 PRO A O 1
ATOM 1700 N N . ILE A 1 209 ? 15.314 6.492 -2.611 1.00 44.62 209 ILE A N 1
ATOM 1701 C CA . ILE A 1 209 ? 15.265 5.022 -2.429 1.00 44.62 209 ILE A CA 1
ATOM 1702 C C . ILE A 1 209 ? 14.116 4.589 -1.492 1.00 44.62 209 ILE A C 1
ATOM 1704 O O . ILE A 1 209 ? 13.630 3.465 -1.578 1.00 44.62 209 ILE A O 1
ATOM 1708 N N . GLU A 1 210 ? 13.661 5.497 -0.631 1.00 46.53 210 GLU A N 1
ATOM 1709 C CA . GLU A 1 210 ? 12.530 5.317 0.282 1.00 46.53 210 GLU A CA 1
ATOM 1710 C C . GLU A 1 210 ? 11.171 5.262 -0.442 1.00 46.53 210 GLU A C 1
ATOM 1712 O O . GLU A 1 210 ? 10.251 4.633 0.068 1.00 46.53 210 GLU A O 1
ATOM 1717 N N . GLU A 1 211 ? 11.057 5.838 -1.643 1.00 39.81 211 GLU A N 1
ATOM 1718 C CA . GLU A 1 211 ? 9.833 5.843 -2.450 1.00 39.81 211 GLU A CA 1
ATOM 1719 C C . GLU A 1 211 ? 9.760 4.663 -3.424 1.00 39.81 211 GLU A C 1
ATOM 1721 O O . GLU A 1 211 ? 8.691 4.103 -3.572 1.00 39.81 211 GLU A O 1
ATOM 1726 N N . PHE A 1 212 ? 10.846 4.205 -4.061 1.00 39.97 212 PHE A N 1
ATOM 1727 C CA . PHE A 1 212 ? 10.730 3.105 -5.044 1.00 39.97 212 PHE A CA 1
ATOM 1728 C C . PHE A 1 212 ? 10.440 1.752 -4.381 1.00 39.97 212 PHE A C 1
ATOM 1730 O O . PHE A 1 212 ? 9.596 1.009 -4.853 1.00 39.97 212 PHE A O 1
ATOM 1737 N N . ALA A 1 213 ? 11.056 1.458 -3.230 1.00 40.91 213 ALA A N 1
ATOM 1738 C CA . ALA A 1 213 ? 10.712 0.275 -2.433 1.00 40.91 213 ALA A CA 1
ATOM 1739 C C . ALA A 1 213 ? 9.325 0.379 -1.769 1.00 40.91 213 ALA A C 1
ATOM 1741 O O . ALA A 1 213 ? 8.827 -0.615 -1.253 1.00 40.91 213 ALA A O 1
ATOM 1742 N N . TYR A 1 214 ? 8.735 1.575 -1.753 1.00 38.88 214 TYR A N 1
ATOM 1743 C CA . TYR A 1 214 ? 7.352 1.821 -1.366 1.00 38.88 214 TYR A CA 1
ATOM 1744 C C . TYR A 1 214 ? 6.427 1.620 -2.580 1.00 38.88 214 TYR A C 1
ATOM 1746 O O . TYR A 1 214 ? 5.503 0.827 -2.490 1.00 38.88 214 TYR A O 1
ATOM 1754 N N . TRP A 1 215 ? 6.742 2.194 -3.745 1.00 39.22 215 TRP A N 1
ATOM 1755 C CA . TRP A 1 215 ? 5.946 2.113 -4.973 1.00 39.22 215 TRP A CA 1
ATOM 1756 C C . TRP A 1 215 ? 5.993 0.743 -5.670 1.00 39.22 215 TRP A C 1
ATOM 1758 O O . TRP A 1 215 ? 4.951 0.290 -6.116 1.00 39.22 215 TRP A O 1
ATOM 1768 N N . ASP A 1 216 ? 7.126 0.026 -5.698 1.00 37.12 216 ASP A N 1
ATOM 1769 C CA . ASP A 1 216 ? 7.197 -1.369 -6.193 1.00 37.12 216 ASP A CA 1
ATOM 1770 C C . ASP A 1 216 ? 6.405 -2.327 -5.289 1.00 37.12 216 ASP A C 1
ATOM 1772 O O . ASP A 1 216 ? 5.813 -3.295 -5.762 1.00 37.12 216 ASP A O 1
ATOM 1776 N N . LYS A 1 217 ? 6.359 -2.042 -3.981 1.00 37.12 217 LYS A N 1
ATOM 1777 C CA . LYS A 1 217 ? 5.563 -2.802 -3.005 1.00 37.12 217 LYS A CA 1
ATOM 1778 C C . LYS A 1 217 ? 4.066 -2.507 -3.144 1.00 37.12 217 LYS A C 1
ATOM 1780 O O . LYS A 1 217 ? 3.259 -3.417 -3.023 1.00 37.12 217 LYS A O 1
ATOM 1785 N N . VAL A 1 218 ? 3.733 -1.255 -3.459 1.00 34.09 218 VAL A N 1
ATOM 1786 C CA . VAL A 1 218 ? 2.378 -0.771 -3.774 1.00 34.09 218 VAL A CA 1
ATOM 1787 C C . VAL A 1 218 ? 1.902 -1.243 -5.159 1.00 34.09 218 VAL A C 1
ATOM 1789 O O . VAL A 1 218 ? 0.708 -1.413 -5.356 1.00 34.09 218 VAL A O 1
ATOM 1792 N N . ALA A 1 219 ? 2.799 -1.488 -6.121 1.00 36.56 219 ALA A N 1
ATOM 1793 C CA . ALA A 1 219 ? 2.434 -1.848 -7.495 1.00 36.56 219 ALA A CA 1
ATOM 1794 C C . ALA A 1 219 ? 2.355 -3.361 -7.764 1.00 36.56 219 ALA A C 1
ATOM 1796 O O . ALA A 1 219 ? 1.655 -3.763 -8.694 1.00 36.56 219 ALA A O 1
ATOM 1797 N N . GLN A 1 220 ? 3.082 -4.202 -7.014 1.00 39.88 220 GLN A N 1
ATOM 1798 C CA . GLN A 1 220 ? 3.168 -5.642 -7.312 1.00 39.88 220 GLN A CA 1
ATOM 1799 C C . GLN A 1 220 ? 2.477 -6.573 -6.311 1.00 39.88 220 GLN A C 1
ATOM 1801 O O . GLN A 1 220 ? 2.143 -7.678 -6.723 1.00 39.88 220 GLN A O 1
ATOM 1806 N N . ASP A 1 221 ? 2.218 -6.171 -5.062 1.00 36.53 221 ASP A N 1
ATOM 1807 C CA . ASP A 1 221 ? 1.740 -7.127 -4.042 1.00 36.53 221 ASP A CA 1
ATOM 1808 C C . ASP A 1 221 ? 0.700 -6.595 -3.042 1.00 36.53 221 ASP A C 1
ATOM 1810 O O . ASP A 1 221 ? 0.281 -7.336 -2.154 1.00 36.53 221 ASP A O 1
ATOM 1814 N N . GLU A 1 222 ? 0.213 -5.364 -3.170 1.00 37.44 222 GLU A N 1
ATOM 1815 C CA . GLU A 1 222 ? -0.851 -4.870 -2.295 1.00 37.44 222 GLU A CA 1
ATOM 1816 C C . GLU A 1 222 ? -1.906 -4.161 -3.149 1.00 37.44 222 GLU A C 1
ATOM 1818 O O . GLU A 1 222 ? -1.572 -3.201 -3.842 1.00 37.44 222 GLU A O 1
ATOM 1823 N N . PRO A 1 223 ? -3.182 -4.598 -3.139 1.00 42.78 223 PRO A N 1
ATOM 1824 C CA . PRO A 1 223 ? -4.261 -3.700 -3.527 1.00 42.78 223 PRO A CA 1
ATOM 1825 C C . PRO A 1 223 ? -4.064 -2.360 -2.800 1.00 42.78 223 PRO A C 1
ATOM 1827 O O . PRO A 1 223 ? -3.515 -2.323 -1.696 1.00 42.78 223 PRO A O 1
ATOM 1830 N N . GLU A 1 224 ? -4.450 -1.239 -3.402 1.00 39.28 224 GLU A N 1
ATOM 1831 C CA . GLU A 1 224 ? -4.208 0.056 -2.759 1.00 39.28 224 GLU A CA 1
ATOM 1832 C C . GLU A 1 224 ? -4.875 0.031 -1.378 1.00 39.28 224 GLU A C 1
ATOM 1834 O O . GLU A 1 224 ? -6.081 -0.195 -1.296 1.00 39.28 224 GLU A O 1
ATOM 1839 N N . THR A 1 225 ? -4.103 0.163 -0.290 1.00 39.78 225 THR A N 1
ATOM 1840 C CA . THR A 1 225 ? -4.685 0.237 1.054 1.00 39.78 225 THR A CA 1
ATOM 1841 C C . THR A 1 225 ? -5.203 1.652 1.230 1.00 39.78 225 THR A C 1
ATOM 1843 O O . THR A 1 225 ? -4.477 2.558 1.643 1.00 39.78 225 THR A O 1
ATOM 1846 N N . VAL A 1 226 ? -6.452 1.877 0.846 1.00 45.31 226 VAL A N 1
ATOM 1847 C CA . VAL A 1 226 ? -7.086 3.176 1.013 1.00 45.31 226 VAL A CA 1
ATOM 1848 C C . VAL A 1 226 ? -7.693 3.186 2.406 1.00 45.31 226 VAL A C 1
ATOM 1850 O O . VAL A 1 226 ? -8.652 2.468 2.684 1.00 45.31 226 VAL A O 1
ATOM 1853 N N . GLY A 1 227 ? -7.127 3.996 3.300 1.00 44.53 227 GLY A N 1
ATOM 1854 C CA . GLY A 1 227 ? -7.851 4.398 4.495 1.00 44.53 227 GLY A CA 1
ATOM 1855 C C . GLY A 1 227 ? -9.050 5.218 4.032 1.00 44.53 227 GLY A C 1
ATOM 1856 O O . GLY A 1 227 ? -8.885 6.311 3.480 1.00 44.53 227 GLY A O 1
ATOM 1857 N N . LYS A 1 228 ? -10.252 4.678 4.187 1.00 50.28 228 LYS A N 1
ATOM 1858 C CA . LYS A 1 228 ? -11.483 5.398 3.874 1.00 50.28 228 LYS A CA 1
ATOM 1859 C C . LYS A 1 228 ? -12.276 5.570 5.150 1.00 50.28 228 LYS A C 1
ATOM 1861 O O . LYS A 1 228 ? -12.331 4.677 5.991 1.00 50.28 228 LYS A O 1
ATOM 1866 N N . ARG A 1 229 ? -12.853 6.760 5.291 1.00 45.47 229 ARG A N 1
ATOM 1867 C CA . ARG A 1 229 ? -13.857 7.013 6.310 1.00 45.47 229 ARG A CA 1
ATOM 1868 C C . ARG A 1 229 ? -15.142 6.348 5.856 1.00 45.47 229 ARG A C 1
ATOM 1870 O O . ARG A 1 229 ? -15.615 6.612 4.753 1.00 45.47 229 ARG A O 1
ATOM 1877 N N . VAL A 1 230 ? -15.662 5.476 6.690 1.00 49.69 230 VAL A N 1
ATOM 1878 C CA . VAL A 1 230 ? -16.843 4.681 6.436 1.00 49.69 230 VAL A CA 1
ATOM 1879 C C . VAL A 1 230 ? -17.927 5.105 7.401 1.00 49.69 230 VAL A C 1
ATOM 1881 O O . VAL A 1 230 ? -17.662 5.401 8.565 1.00 49.69 230 VAL A O 1
ATOM 1884 N N . HIS A 1 231 ? -19.152 5.181 6.902 1.00 43.59 231 HIS A N 1
ATOM 1885 C CA . HIS A 1 231 ? -20.297 5.520 7.726 1.00 43.59 231 HIS A CA 1
ATOM 1886 C C . HIS A 1 231 ? -20.670 4.355 8.652 1.00 43.59 231 HIS A C 1
ATOM 1888 O O . HIS A 1 231 ? -21.126 3.311 8.192 1.00 43.59 231 HIS A O 1
ATOM 1894 N N . THR A 1 232 ? -20.518 4.565 9.958 1.00 48.50 232 THR A N 1
ATOM 1895 C CA . THR A 1 232 ? -21.074 3.727 11.025 1.00 48.50 232 THR A CA 1
ATOM 1896 C C . THR A 1 232 ? -22.380 4.337 11.546 1.00 48.50 232 THR A C 1
ATOM 1898 O O . THR A 1 232 ? -22.751 5.464 11.199 1.00 48.50 232 THR A O 1
ATOM 1901 N N . SER A 1 233 ? -23.098 3.609 12.405 1.00 35.72 233 SER A N 1
ATOM 1902 C CA . SER A 1 233 ? -24.289 4.115 13.106 1.00 35.72 233 SER A CA 1
ATOM 1903 C C . SER A 1 233 ? -24.019 5.352 13.973 1.00 35.72 233 SER A C 1
ATOM 1905 O O . SER A 1 233 ? -24.966 6.073 14.297 1.00 35.72 233 SER A O 1
ATOM 1907 N N . GLU A 1 234 ? -22.754 5.627 14.308 1.00 35.94 234 GLU A N 1
ATOM 1908 C CA . GLU A 1 234 ? -22.342 6.725 15.189 1.00 35.94 234 GLU A CA 1
ATOM 1909 C C . GLU A 1 234 ? -21.545 7.843 14.490 1.00 35.94 234 GLU A C 1
ATOM 1911 O O . GLU A 1 234 ? -21.418 8.942 15.036 1.00 35.94 234 GLU A O 1
ATOM 1916 N N . GLY A 1 235 ? -21.041 7.630 13.268 1.00 43.97 235 GLY A N 1
ATOM 1917 C CA . GLY A 1 235 ? -20.252 8.646 12.568 1.00 43.97 235 GLY A CA 1
ATOM 1918 C C . GLY A 1 235 ? -19.435 8.127 11.386 1.00 43.97 235 GLY A C 1
ATOM 1919 O O . GLY A 1 235 ? -19.786 7.140 10.758 1.00 43.97 235 GLY A O 1
ATOM 1920 N N . LEU A 1 236 ? -18.369 8.851 11.038 1.00 40.19 236 LEU A N 1
ATOM 1921 C CA . LEU A 1 236 ? -17.389 8.450 10.023 1.00 40.19 236 LEU A CA 1
ATOM 1922 C C . LEU A 1 236 ? -16.187 7.815 10.731 1.00 40.19 236 LEU A C 1
ATOM 1924 O O . LEU A 1 236 ? -15.477 8.533 11.437 1.00 40.19 236 LEU A O 1
ATOM 1928 N N . ASP A 1 237 ? -15.942 6.524 10.514 1.00 46.47 237 ASP A N 1
ATOM 1929 C CA . ASP A 1 237 ? -14.845 5.770 11.136 1.00 46.47 237 ASP A CA 1
ATOM 1930 C C . ASP A 1 237 ? -13.854 5.216 10.100 1.00 46.47 237 ASP A C 1
ATOM 1932 O O . ASP A 1 237 ? -14.196 5.053 8.934 1.00 46.47 237 ASP A O 1
ATOM 1936 N N . TRP A 1 238 ? -12.598 4.982 10.468 1.00 47.06 238 TRP A N 1
ATOM 1937 C CA . TRP A 1 238 ? -11.549 4.609 9.509 1.00 47.06 238 TRP A CA 1
ATOM 1938 C C . TRP A 1 238 ? -11.459 3.095 9.286 1.00 47.06 238 TRP A C 1
ATOM 1940 O O . TRP A 1 238 ? -11.178 2.352 10.220 1.00 47.06 238 TRP A O 1
ATOM 1950 N N . ALA A 1 239 ? -11.567 2.650 8.029 1.00 51.34 239 ALA A N 1
ATOM 1951 C CA . ALA A 1 239 ? -11.290 1.267 7.630 1.00 51.34 239 ALA A CA 1
ATOM 1952 C C . ALA A 1 239 ? -10.196 1.178 6.556 1.00 51.34 239 ALA A C 1
ATOM 1954 O O . ALA A 1 239 ? -10.152 1.988 5.624 1.00 51.34 239 ALA A O 1
ATOM 1955 N N . GLU A 1 240 ? -9.323 0.173 6.673 1.00 52.16 240 GLU A N 1
ATOM 1956 C CA . GLU A 1 240 ? -8.344 -0.184 5.639 1.00 52.16 240 GLU A CA 1
ATOM 1957 C C . GLU A 1 240 ? -9.013 -1.059 4.568 1.00 52.16 240 GLU A C 1
ATOM 1959 O O . GLU A 1 240 ? -9.401 -2.196 4.837 1.00 52.16 240 GLU A O 1
ATOM 1964 N N . CYS A 1 241 ? -9.133 -0.537 3.345 1.00 56.19 241 CYS A N 1
ATOM 1965 C CA . CYS A 1 241 ? -9.714 -1.250 2.205 1.00 56.19 241 CYS A CA 1
ATOM 1966 C C . CYS A 1 241 ? -8.662 -1.484 1.117 1.00 56.19 241 CYS A C 1
ATOM 1968 O O . CYS A 1 241 ? -7.818 -0.627 0.893 1.00 56.19 241 CYS A O 1
ATOM 1970 N N . TRP A 1 242 ? -8.754 -2.604 0.412 1.00 53.06 242 TRP A N 1
ATOM 1971 C CA . TRP A 1 242 ? -8.125 -2.904 -0.866 1.00 53.06 242 TRP A CA 1
ATOM 1972 C C . TRP A 1 242 ? -8.897 -2.249 -2.025 1.00 53.06 242 TRP A C 1
ATOM 1974 O O . TRP A 1 242 ? -10.040 -2.626 -2.278 1.00 53.06 242 TRP A O 1
ATOM 1984 N N . LEU A 1 243 ? -8.284 -1.331 -2.777 1.00 51.25 243 LEU A N 1
ATOM 1985 C CA . LEU A 1 243 ? -8.780 -0.943 -4.105 1.00 51.25 243 LEU A CA 1
ATOM 1986 C C . LEU A 1 243 ? -8.242 -1.927 -5.146 1.00 51.25 243 LEU A C 1
ATOM 1988 O O . LEU A 1 243 ? -7.035 -2.011 -5.387 1.00 51.25 243 LEU A O 1
ATOM 1992 N N . LEU A 1 244 ? -9.141 -2.697 -5.748 1.00 49.97 244 LEU A N 1
ATOM 1993 C CA . LEU A 1 244 ? -8.814 -3.664 -6.783 1.00 49.97 244 LEU A CA 1
ATOM 1994 C C . LEU A 1 244 ? -8.617 -2.969 -8.146 1.00 49.97 244 LEU A C 1
ATOM 1996 O O . LEU A 1 244 ? -9.228 -1.933 -8.410 1.00 49.97 244 LEU A O 1
ATOM 2000 N N . PRO A 1 245 ? -7.835 -3.557 -9.076 1.00 41.44 245 PRO A N 1
ATOM 2001 C CA . PRO A 1 245 ? -7.550 -2.958 -10.391 1.00 41.44 245 PRO A CA 1
ATOM 2002 C C . PRO A 1 245 ? -8.777 -2.701 -11.284 1.00 41.44 245 PRO A C 1
ATOM 2004 O O . PRO A 1 245 ? -8.686 -1.992 -12.283 1.00 41.44 245 PRO A O 1
ATOM 2007 N N . ASN A 1 246 ? -9.920 -3.309 -10.963 1.00 49.34 246 ASN A N 1
ATOM 2008 C CA . ASN A 1 246 ? -11.203 -3.106 -11.639 1.00 49.34 246 ASN A CA 1
ATOM 2009 C C . ASN A 1 246 ? -12.034 -1.954 -11.035 1.00 49.34 246 ASN A C 1
ATOM 2011 O O . ASN A 1 246 ? -13.141 -1.712 -11.515 1.00 49.34 246 ASN A O 1
ATOM 2015 N N . GLY A 1 247 ? -11.515 -1.260 -10.017 1.00 44.84 247 GLY A N 1
ATOM 2016 C CA . GLY A 1 247 ? -12.202 -0.192 -9.290 1.00 44.84 247 GLY A CA 1
ATOM 2017 C C . GLY A 1 247 ? -13.079 -0.678 -8.134 1.00 44.84 247 GLY A C 1
ATOM 2018 O O . GLY A 1 247 ? -13.701 0.147 -7.477 1.00 44.84 247 GLY A O 1
ATOM 2019 N N . GLU A 1 248 ? -13.139 -1.986 -7.865 1.00 51.47 248 GLU A N 1
ATOM 2020 C CA . GLU A 1 248 ? -13.876 -2.515 -6.715 1.00 51.47 248 GLU A CA 1
ATOM 2021 C C . GLU A 1 248 ? -13.091 -2.281 -5.421 1.00 51.47 248 GLU A C 1
ATOM 2023 O O . GLU A 1 248 ? -11.897 -2.567 -5.344 1.00 51.47 248 GLU A O 1
ATOM 2028 N N . LEU A 1 249 ? -13.769 -1.810 -4.380 1.00 52.66 249 LEU A N 1
ATOM 2029 C CA . LEU A 1 249 ? -13.221 -1.762 -3.027 1.00 52.66 249 LEU A CA 1
ATOM 2030 C C . LEU A 1 249 ? -13.569 -3.061 -2.290 1.00 52.66 249 LEU A C 1
ATOM 2032 O O . LEU A 1 249 ? -14.710 -3.519 -2.334 1.00 52.66 249 LEU A O 1
ATOM 2036 N N . LYS A 1 250 ? -12.597 -3.659 -1.599 1.00 56.03 250 LYS A N 1
ATOM 2037 C CA . LYS A 1 250 ? -12.801 -4.800 -0.691 1.00 56.03 250 LYS A CA 1
ATOM 2038 C C . LYS A 1 250 ? -12.106 -4.546 0.639 1.00 56.03 250 LYS A C 1
ATOM 2040 O O . LYS A 1 250 ? -11.083 -3.881 0.667 1.00 56.03 250 LYS A O 1
ATOM 2045 N N . ALA A 1 251 ? -12.617 -5.080 1.743 1.00 59.09 251 ALA A N 1
ATOM 2046 C CA . ALA A 1 251 ? -11.863 -5.064 2.996 1.00 59.09 251 ALA A CA 1
ATOM 2047 C C . ALA A 1 251 ? -10.620 -5.974 2.915 1.00 59.09 251 ALA A C 1
ATOM 2049 O O . ALA A 1 251 ? -10.458 -6.764 1.976 1.00 59.09 251 ALA A O 1
ATOM 2050 N N . LYS A 1 252 ? -9.677 -5.775 3.837 1.00 57.56 252 LYS A N 1
ATOM 2051 C CA . LYS A 1 252 ? -8.306 -6.281 3.730 1.00 57.56 252 LYS A CA 1
ATOM 2052 C C . LYS A 1 252 ? -8.161 -7.791 4.006 1.00 57.56 252 LYS A C 1
ATOM 2054 O O . LYS A 1 252 ? -7.611 -8.194 5.020 1.00 57.56 252 LYS A O 1
ATOM 2059 N N . GLY A 1 253 ? -8.537 -8.650 3.065 1.00 55.44 253 GLY A N 1
ATOM 2060 C CA . GLY A 1 253 ? -8.359 -10.109 3.152 1.00 55.44 253 GLY A CA 1
ATOM 2061 C C . GLY A 1 253 ? -9.317 -10.820 2.202 1.00 55.44 253 GLY A C 1
ATOM 2062 O O . GLY A 1 253 ? -10.310 -10.223 1.790 1.00 55.44 253 GLY A O 1
ATOM 2063 N N . ASN A 1 254 ? -9.061 -12.074 1.813 1.00 62.28 254 ASN A N 1
ATOM 2064 C CA . ASN A 1 254 ? -10.037 -12.820 1.016 1.00 62.28 254 ASN A CA 1
ATOM 2065 C C . ASN A 1 254 ? -11.097 -13.439 1.942 1.00 62.28 254 ASN A C 1
ATOM 2067 O O . ASN A 1 254 ? -11.254 -14.654 1.994 1.00 62.28 254 ASN A O 1
ATOM 2071 N N . LEU A 1 255 ? -11.851 -12.599 2.665 1.00 64.50 255 LEU A N 1
ATOM 2072 C CA . LEU A 1 255 ? -12.877 -13.038 3.628 1.00 64.50 255 LEU A CA 1
ATOM 2073 C C . LEU A 1 255 ? -14.117 -13.687 2.975 1.00 64.50 255 LEU A C 1
ATOM 2075 O O . LEU A 1 255 ? -15.088 -14.019 3.657 1.00 64.50 255 LEU A O 1
ATOM 2079 N N . GLU A 1 256 ? -14.107 -13.857 1.650 1.00 66.50 256 GLU A N 1
ATOM 2080 C CA . GLU A 1 256 ? -15.021 -14.761 0.945 1.00 66.50 256 GLU A CA 1
ATOM 2081 C C . GLU A 1 256 ? -14.644 -16.233 1.176 1.00 66.50 256 GLU A C 1
ATOM 2083 O O . GLU A 1 256 ? -15.499 -17.112 1.047 1.00 66.50 256 GLU A O 1
ATOM 2088 N N . ASP A 1 257 ? -13.381 -16.503 1.522 1.00 78.38 257 ASP A N 1
ATOM 2089 C CA . ASP A 1 257 ? -12.924 -17.810 1.967 1.00 78.38 257 ASP A CA 1
ATOM 2090 C C . ASP A 1 257 ? -13.287 -18.023 3.451 1.00 78.38 257 ASP A C 1
ATOM 2092 O O . ASP A 1 257 ? -12.849 -17.250 4.312 1.00 78.38 257 ASP A O 1
ATOM 2096 N N . PRO A 1 258 ? -14.081 -19.061 3.781 1.00 83.25 258 PRO A N 1
ATOM 2097 C CA . PRO A 1 258 ? -14.491 -19.316 5.157 1.00 83.25 258 PRO A CA 1
ATOM 2098 C C . PRO A 1 258 ? -13.322 -19.550 6.119 1.00 83.25 258 PRO A C 1
ATOM 2100 O O . PRO A 1 258 ? -13.424 -19.157 7.276 1.00 83.25 258 PRO A O 1
ATOM 2103 N N . GLU A 1 259 ? -12.218 -20.164 5.673 1.00 85.38 259 GLU A N 1
ATOM 2104 C CA . GLU A 1 259 ? -11.076 -20.447 6.549 1.00 85.38 259 GLU A CA 1
ATOM 2105 C C . GLU A 1 259 ? -10.324 -19.157 6.900 1.00 85.38 259 GLU A C 1
ATOM 2107 O O . GLU A 1 259 ? -10.012 -18.929 8.071 1.00 85.38 259 GLU A O 1
ATOM 2112 N N . GLU A 1 260 ? -10.071 -18.288 5.913 1.00 82.00 260 GLU A N 1
ATOM 2113 C CA . GLU A 1 260 ? -9.446 -16.979 6.156 1.00 82.00 260 GLU A CA 1
ATOM 2114 C C . GLU A 1 260 ? -10.325 -16.080 7.031 1.00 82.00 260 GLU A C 1
ATOM 2116 O O . GLU A 1 260 ? -9.833 -15.439 7.965 1.00 82.00 260 GLU A O 1
ATOM 2121 N N . ARG A 1 261 ? -11.635 -16.069 6.774 1.00 85.06 261 ARG A N 1
ATOM 2122 C CA . ARG A 1 261 ? -12.605 -15.305 7.560 1.00 85.06 261 ARG A CA 1
ATOM 2123 C C . ARG A 1 261 ? -12.688 -15.778 9.003 1.00 85.06 261 ARG A C 1
ATOM 2125 O O . ARG A 1 261 ? -12.601 -14.958 9.917 1.00 85.06 261 ARG A O 1
ATOM 2132 N N . ASP A 1 262 ? -12.856 -17.079 9.220 1.00 90.62 262 ASP A N 1
ATOM 2133 C CA . ASP A 1 262 ? -12.945 -17.635 10.568 1.00 90.62 262 ASP A CA 1
ATOM 2134 C C . ASP A 1 262 ? -11.629 -17.373 11.329 1.00 90.62 262 ASP A C 1
ATOM 2136 O O . ASP A 1 262 ? -11.659 -17.002 12.503 1.00 90.62 262 ASP A O 1
ATOM 2140 N N . ALA A 1 263 ? -10.472 -17.448 10.657 1.00 90.19 263 ALA A N 1
ATOM 2141 C CA . ALA A 1 263 ? -9.182 -17.086 11.246 1.00 90.19 263 ALA A CA 1
ATOM 2142 C C . ALA A 1 263 ? -9.096 -15.600 11.648 1.00 90.19 263 ALA A C 1
ATOM 2144 O O . ALA A 1 263 ? -8.599 -15.292 12.737 1.00 90.19 263 ALA A O 1
ATOM 2145 N N . ALA A 1 264 ? -9.597 -14.686 10.812 1.00 87.31 264 ALA A N 1
ATOM 2146 C CA . ALA A 1 264 ? -9.661 -13.258 11.126 1.00 87.31 264 ALA A CA 1
ATOM 2147 C C . ALA A 1 264 ? -10.598 -12.978 12.314 1.00 87.31 264 ALA A C 1
ATOM 2149 O O . ALA A 1 264 ? -10.217 -12.273 13.249 1.00 87.31 264 ALA A O 1
ATOM 2150 N N . ALA A 1 265 ? -11.780 -13.603 12.340 1.00 90.50 265 ALA A N 1
ATOM 2151 C CA . ALA A 1 265 ? -12.731 -13.487 13.445 1.00 90.50 265 ALA A CA 1
ATOM 2152 C C . ALA A 1 265 ? -12.132 -13.980 14.771 1.00 90.50 265 ALA A C 1
ATOM 2154 O O . ALA A 1 265 ? -12.243 -13.311 15.799 1.00 90.50 265 ALA A O 1
ATOM 2155 N N . ILE A 1 266 ? -11.442 -15.125 14.748 1.00 93.88 266 ILE A N 1
ATOM 2156 C CA . ILE A 1 266 ? -10.739 -15.678 15.912 1.00 93.88 266 ILE A CA 1
ATOM 2157 C C . ILE A 1 266 ? -9.682 -14.699 16.428 1.00 93.88 266 ILE A C 1
ATOM 2159 O O . ILE A 1 266 ? -9.560 -14.513 17.643 1.00 93.88 266 ILE A O 1
ATOM 2163 N N . LEU A 1 267 ? -8.921 -14.070 15.528 1.00 92.25 267 LEU A N 1
ATOM 2164 C CA . LEU A 1 267 ? -7.909 -13.085 15.898 1.00 92.25 267 LEU A CA 1
ATOM 2165 C C . LEU A 1 267 ? -8.544 -11.842 16.539 1.00 92.25 267 LEU A C 1
ATOM 2167 O O . LEU A 1 267 ? -8.125 -11.455 17.631 1.00 92.25 267 LEU A O 1
ATOM 2171 N N . ALA A 1 268 ? -9.579 -11.274 15.918 1.00 90.50 268 ALA A N 1
ATOM 2172 C CA . ALA A 1 268 ? -10.280 -10.093 16.420 1.00 90.50 268 ALA A CA 1
ATOM 2173 C C . ALA A 1 268 ? -10.916 -10.348 17.798 1.00 90.50 268 ALA A C 1
ATOM 2175 O O . ALA A 1 268 ? -10.661 -9.610 18.749 1.00 90.50 268 ALA A O 1
ATOM 2176 N N . ILE A 1 269 ? -11.654 -11.456 17.957 1.00 93.75 269 ILE A N 1
ATOM 2177 C CA . ILE A 1 269 ? -12.227 -11.886 19.246 1.00 93.75 269 ILE A CA 1
ATOM 2178 C C . ILE A 1 269 ? -11.134 -12.006 20.310 1.00 93.75 269 ILE A C 1
ATOM 2180 O O . ILE A 1 269 ? -11.299 -11.556 21.447 1.00 93.75 269 ILE A O 1
ATOM 2184 N N . ARG A 1 270 ? -10.006 -12.629 19.952 1.00 94.19 270 ARG A N 1
ATOM 2185 C CA . ARG A 1 270 ? -8.902 -12.862 20.880 1.00 94.19 270 ARG A CA 1
ATOM 2186 C C . ARG A 1 270 ? -8.291 -11.561 21.375 1.00 94.19 270 ARG A C 1
ATOM 2188 O O . ARG A 1 270 ? -7.976 -11.473 22.563 1.00 94.19 270 ARG A O 1
ATOM 2195 N N . GLU A 1 271 ? -8.080 -10.595 20.494 1.00 92.88 271 GLU A N 1
ATOM 2196 C CA . GLU A 1 271 ? -7.411 -9.341 20.830 1.00 92.88 271 GLU A CA 1
ATOM 2197 C C . GLU A 1 271 ? -8.371 -8.354 21.502 1.00 92.88 271 GLU A C 1
ATOM 2199 O O . GLU A 1 271 ? -8.131 -7.953 22.645 1.00 92.88 271 GLU A O 1
ATOM 2204 N N . GLU A 1 272 ? -9.491 -8.040 20.857 1.00 93.12 272 GLU A N 1
ATOM 2205 C CA . GLU A 1 272 ? -10.349 -6.915 21.235 1.00 93.12 272 GLU A CA 1
ATOM 2206 C C . GLU A 1 272 ? -11.161 -7.194 22.507 1.00 93.12 272 GLU A C 1
ATOM 2208 O O . GLU A 1 272 ? -11.117 -6.413 23.462 1.00 93.12 272 GLU A O 1
ATOM 2213 N N . ILE A 1 273 ? -11.812 -8.362 22.612 1.00 94.00 273 ILE A N 1
ATOM 2214 C CA . ILE A 1 273 ? -12.565 -8.727 23.829 1.00 94.00 273 ILE A CA 1
ATOM 2215 C C . ILE A 1 273 ? -11.619 -8.820 25.031 1.00 94.00 273 ILE A C 1
ATOM 2217 O O . ILE A 1 273 ? -11.956 -8.393 26.138 1.00 94.00 273 ILE A O 1
ATOM 2221 N N . THR A 1 274 ? -10.408 -9.351 24.835 1.00 93.62 274 THR A N 1
ATOM 2222 C CA . THR A 1 274 ? -9.416 -9.453 25.913 1.00 93.62 274 THR A CA 1
ATOM 2223 C C . THR A 1 274 ? -9.005 -8.078 26.437 1.00 93.62 274 THR A C 1
ATOM 2225 O O . THR A 1 274 ? -8.832 -7.924 27.652 1.00 93.62 274 THR A O 1
ATOM 2228 N N . LEU A 1 275 ? -8.824 -7.093 25.551 1.00 93.31 275 LEU A N 1
ATOM 2229 C CA . LEU A 1 275 ? -8.480 -5.724 25.934 1.00 93.31 275 LEU A CA 1
ATOM 2230 C C . LEU A 1 275 ? -9.622 -5.070 26.716 1.00 93.31 275 LEU A C 1
ATOM 2232 O O . LEU A 1 275 ? -9.394 -4.647 27.853 1.00 93.31 275 LEU A O 1
ATOM 2236 N N . ILE A 1 276 ? -10.844 -5.108 26.178 1.00 94.62 276 ILE A N 1
ATOM 2237 C CA . ILE A 1 276 ? -12.041 -4.526 26.804 1.00 94.62 276 ILE A CA 1
ATOM 2238 C C . ILE A 1 276 ? -12.272 -5.117 28.201 1.00 94.62 276 ILE A C 1
ATOM 2240 O O . ILE A 1 276 ? -12.409 -4.383 29.181 1.00 94.62 276 ILE A O 1
ATOM 2244 N N . LEU A 1 277 ? -12.246 -6.448 28.341 1.00 93.69 277 LEU A N 1
ATOM 2245 C CA . LEU A 1 277 ? -12.462 -7.104 29.637 1.00 93.69 277 LEU A CA 1
ATOM 2246 C C . LEU A 1 277 ? -11.357 -6.778 30.651 1.00 93.69 277 LEU A C 1
ATOM 2248 O O . LEU A 1 277 ? -11.624 -6.659 31.851 1.00 93.69 277 LEU A O 1
ATOM 2252 N N . ARG A 1 278 ? -10.106 -6.626 30.197 1.00 92.88 278 ARG A N 1
ATOM 2253 C CA . ARG A 1 278 ? -8.991 -6.242 31.072 1.00 92.88 278 ARG A CA 1
ATOM 2254 C C . ARG A 1 278 ? -9.148 -4.810 31.573 1.00 92.88 278 ARG A C 1
ATOM 2256 O O . ARG A 1 278 ? -8.934 -4.570 32.764 1.00 92.88 278 ARG A O 1
ATOM 2263 N N . GLU A 1 279 ? -9.488 -3.878 30.692 1.00 94.06 279 GLU A N 1
ATOM 2264 C CA . GLU A 1 279 ? -9.691 -2.482 31.070 1.00 94.06 279 GLU A CA 1
ATOM 2265 C C . GLU A 1 279 ? -10.888 -2.334 32.011 1.00 94.06 279 GLU A C 1
ATOM 2267 O O . GLU A 1 279 ? -10.769 -1.718 33.075 1.00 94.06 279 GLU A O 1
ATOM 2272 N N . LEU A 1 280 ? -11.997 -3.006 31.695 1.00 93.25 280 LEU A N 1
ATOM 2273 C CA . LEU A 1 280 ? -13.178 -3.059 32.546 1.00 93.25 280 LEU A CA 1
ATOM 2274 C C . LEU A 1 280 ? -12.842 -3.564 33.954 1.00 93.25 280 LEU A C 1
ATOM 2276 O O . LEU A 1 280 ? -13.256 -2.960 34.942 1.00 93.25 280 LEU A O 1
ATOM 2280 N N . HIS A 1 281 ? -12.034 -4.624 34.073 1.00 92.19 281 HIS A N 1
ATOM 2281 C CA . HIS A 1 281 ? -11.541 -5.099 35.369 1.00 92.19 281 HIS A CA 1
ATOM 2282 C C . HIS A 1 281 ? -10.759 -4.028 36.136 1.00 92.19 281 HIS A C 1
ATOM 2284 O O . HIS A 1 281 ? -10.930 -3.905 37.352 1.00 92.19 281 HIS A O 1
ATOM 2290 N N . SER A 1 282 ? -9.897 -3.269 35.451 1.00 92.62 282 SER A N 1
ATOM 2291 C CA . SER A 1 282 ? -9.136 -2.186 36.084 1.00 92.62 282 SER A CA 1
ATOM 2292 C C . SER A 1 282 ? -10.079 -1.117 36.629 1.00 92.62 282 SER A C 1
ATOM 2294 O O . SER A 1 282 ? -10.036 -0.822 37.825 1.00 92.62 282 SER A O 1
ATOM 2296 N N . LYS A 1 283 ? -11.005 -0.617 35.798 1.00 92.31 283 LYS A N 1
ATOM 2297 C CA . LYS A 1 283 ? -11.955 0.429 36.203 1.00 92.31 283 LYS A CA 1
ATOM 2298 C C . LYS A 1 283 ? -12.918 -0.050 37.297 1.00 92.31 283 LYS A C 1
ATOM 2300 O O . LYS A 1 283 ? -13.159 0.673 38.259 1.00 92.31 283 LYS A O 1
ATOM 2305 N N . LEU A 1 284 ? -13.411 -1.290 37.241 1.00 90.50 284 LEU A N 1
ATOM 2306 C CA . LEU A 1 284 ? -14.252 -1.874 38.297 1.00 90.50 284 LEU A CA 1
ATOM 2307 C C . LEU A 1 284 ? -13.526 -1.967 39.647 1.00 90.50 284 LEU A C 1
ATOM 2309 O O . LEU A 1 284 ? -14.109 -1.685 40.701 1.00 90.50 284 LEU A O 1
ATOM 2313 N N . ARG A 1 285 ? -12.243 -2.347 39.630 1.00 90.62 285 ARG A N 1
ATOM 2314 C CA . ARG A 1 285 ? -11.409 -2.397 40.835 1.00 90.62 285 ARG A CA 1
ATOM 2315 C C . ARG A 1 285 ? -11.184 -1.000 41.409 1.00 90.62 285 ARG A C 1
ATOM 2317 O O . ARG A 1 285 ? -11.284 -0.834 42.622 1.00 90.62 285 ARG A O 1
ATOM 2324 N N . GLU A 1 286 ? -10.903 -0.020 40.560 1.00 90.44 286 GLU A N 1
ATOM 2325 C CA . GLU A 1 286 ? -10.647 1.365 40.963 1.00 90.44 286 GLU A CA 1
ATOM 2326 C C . GLU A 1 286 ? -11.906 2.059 41.505 1.00 90.44 286 GLU A C 1
ATOM 2328 O O . GLU A 1 286 ? -11.860 2.653 42.584 1.00 90.44 286 GLU A O 1
ATOM 2333 N N . THR A 1 287 ? -13.042 1.930 40.815 1.00 86.94 287 THR A N 1
ATOM 2334 C CA . THR A 1 287 ? -14.290 2.626 41.164 1.00 86.94 287 THR A CA 1
ATOM 2335 C C . THR A 1 287 ? -15.002 1.981 42.357 1.00 86.94 287 THR A C 1
ATOM 2337 O O . THR A 1 287 ? -15.450 2.685 43.265 1.00 86.94 287 THR A O 1
ATOM 2340 N N . TYR A 1 288 ? -15.075 0.644 42.421 1.00 84.56 288 TYR A N 1
ATOM 2341 C CA . TYR A 1 288 ? -15.906 -0.065 43.411 1.00 84.56 288 TYR A CA 1
ATOM 2342 C C . TYR A 1 288 ? -15.120 -0.892 44.443 1.00 84.56 288 TYR A C 1
ATOM 2344 O O . TYR A 1 288 ? -15.721 -1.481 45.353 1.00 84.56 288 TYR A O 1
ATOM 2352 N N . ASN A 1 289 ? -13.783 -0.909 44.362 1.00 86.25 289 ASN A N 1
ATOM 2353 C CA . ASN A 1 289 ? -12.896 -1.697 45.232 1.00 86.25 289 ASN A CA 1
ATOM 2354 C C . ASN A 1 289 ? -13.249 -3.195 45.247 1.00 86.25 289 ASN A C 1
ATOM 2356 O O . ASN A 1 289 ? -13.343 -3.818 46.311 1.00 86.25 289 ASN A O 1
ATOM 2360 N N . LEU A 1 290 ? -13.495 -3.756 44.064 1.00 85.50 290 LEU A N 1
ATOM 2361 C CA . LEU A 1 290 ? -13.847 -5.162 43.897 1.00 85.50 290 LEU A CA 1
ATOM 2362 C C . LEU A 1 290 ? -12.630 -6.082 43.856 1.00 85.50 290 LEU A C 1
ATOM 2364 O O . LEU A 1 290 ? -11.559 -5.727 43.362 1.00 85.50 290 LEU A O 1
ATOM 2368 N N . LEU A 1 291 ? -12.835 -7.295 44.361 1.00 86.56 291 LEU A N 1
ATOM 2369 C CA . LEU A 1 291 ? -11.930 -8.426 44.208 1.00 86.56 291 LEU A CA 1
ATOM 2370 C C . LEU A 1 291 ? -12.353 -9.269 43.001 1.00 86.56 291 LEU A C 1
ATOM 2372 O O . LEU A 1 291 ? -13.539 -9.375 42.699 1.00 86.56 291 LEU A O 1
ATOM 2376 N N . ASP A 1 292 ? -11.395 -9.939 42.363 1.00 82.19 292 ASP A N 1
ATOM 2377 C CA . ASP A 1 292 ? -11.648 -10.712 41.136 1.00 82.19 292 ASP A CA 1
ATOM 2378 C C . ASP A 1 292 ? -12.690 -11.825 41.336 1.00 82.19 292 ASP A C 1
ATOM 2380 O O . ASP A 1 292 ? -13.471 -12.113 40.442 1.00 82.19 292 ASP A O 1
ATOM 2384 N N . ASN A 1 293 ? -12.765 -12.411 42.536 1.00 83.94 293 ASN A N 1
ATOM 2385 C CA . ASN A 1 293 ? -13.750 -13.443 42.876 1.00 83.94 293 ASN A CA 1
ATOM 2386 C C . ASN A 1 293 ? -15.175 -12.910 43.111 1.00 83.94 293 ASN A C 1
ATOM 2388 O O . ASN A 1 293 ? -16.051 -13.687 43.482 1.00 83.94 293 ASN A O 1
ATOM 2392 N N . GLN A 1 294 ? -15.377 -11.599 42.994 1.00 88.06 294 GLN A N 1
ATOM 2393 C CA . GLN A 1 294 ? -16.684 -10.949 43.061 1.00 88.06 294 GLN A CA 1
ATOM 2394 C C . GLN A 1 294 ? -17.224 -10.642 41.667 1.00 88.06 294 GLN A C 1
ATOM 2396 O O . GLN A 1 294 ? -18.389 -10.288 41.558 1.00 88.06 294 GLN A O 1
ATOM 2401 N N . ILE A 1 295 ? -16.404 -10.769 40.621 1.00 90.62 295 ILE A N 1
ATOM 2402 C CA . ILE A 1 295 ? -16.799 -10.554 39.231 1.00 90.62 295 ILE A CA 1
ATOM 2403 C C . ILE A 1 295 ? -17.064 -11.927 38.618 1.00 90.62 295 ILE A C 1
ATOM 2405 O O . ILE A 1 295 ? -16.201 -12.804 38.618 1.00 90.62 295 ILE A O 1
ATOM 2409 N N . HIS A 1 296 ? -18.276 -12.122 38.127 1.00 91.50 296 HIS A N 1
ATOM 2410 C CA . HIS A 1 296 ? -18.748 -13.364 37.545 1.00 91.50 296 HIS A CA 1
ATOM 2411 C C . HIS A 1 296 ? -19.100 -13.133 36.086 1.00 91.50 296 HIS A C 1
ATOM 2413 O O . HIS A 1 296 ? -19.835 -12.208 35.753 1.00 91.50 296 HIS A O 1
ATOM 2419 N N . TYR A 1 297 ? -18.610 -14.022 35.231 1.00 93.94 297 TYR A N 1
ATOM 2420 C CA . TYR A 1 297 ? -18.932 -14.006 33.817 1.00 93.94 297 TYR A CA 1
ATOM 2421 C C . TYR A 1 297 ? -19.772 -15.202 33.426 1.00 93.94 297 TYR A C 1
ATOM 2423 O O . TYR A 1 297 ? -19.493 -16.330 33.840 1.00 93.94 297 TYR A O 1
ATOM 2431 N N . THR A 1 298 ? -20.739 -14.959 32.554 1.00 95.56 298 THR A N 1
ATOM 2432 C CA . THR A 1 298 ? -21.413 -16.000 31.789 1.00 95.56 298 THR A CA 1
ATOM 2433 C C . THR A 1 298 ? -21.271 -15.674 30.314 1.00 95.56 298 THR A C 1
ATOM 2435 O O . THR A 1 298 ? -21.795 -14.670 29.850 1.00 95.56 298 THR A O 1
ATOM 2438 N N . PHE A 1 299 ? -20.559 -16.519 29.582 1.00 94.75 299 PHE A N 1
ATOM 2439 C CA . PHE A 1 299 ? -20.380 -16.383 28.142 1.00 94.75 299 PHE A CA 1
ATOM 2440 C C . PHE A 1 299 ? -21.375 -17.299 27.452 1.00 94.75 299 PHE A C 1
ATOM 2442 O O . PHE A 1 299 ? -21.525 -18.465 27.821 1.00 94.75 299 PHE A O 1
ATOM 2449 N N . PHE A 1 300 ? -22.069 -16.791 26.450 1.00 93.94 300 PHE A N 1
ATOM 2450 C CA . PHE A 1 300 ? -23.032 -17.570 25.700 1.00 93.94 300 PHE A CA 1
ATOM 2451 C C . PHE A 1 300 ? -22.906 -17.296 24.222 1.00 93.94 300 PHE A C 1
ATOM 2453 O O . PHE A 1 300 ? -22.617 -16.188 23.797 1.00 93.94 300 PHE A O 1
ATOM 2460 N N . THR A 1 301 ? -23.132 -18.347 23.456 1.00 92.12 301 THR A N 1
ATOM 2461 C CA . THR A 1 301 ? -23.390 -18.282 22.030 1.00 92.12 301 THR A CA 1
ATOM 2462 C C . THR A 1 301 ? -24.812 -18.756 21.782 1.00 92.12 301 THR A C 1
ATOM 2464 O O . THR A 1 301 ? -25.460 -19.326 22.666 1.00 92.12 301 THR A O 1
ATOM 2467 N N . GLN A 1 302 ? -25.287 -18.607 20.552 1.00 88.62 302 GLN A N 1
ATOM 2468 C CA . GLN A 1 302 ? -26.577 -19.141 20.118 1.00 88.62 302 GLN A CA 1
ATOM 2469 C C . GLN A 1 302 ? -26.787 -20.625 20.493 1.00 88.62 302 GLN A C 1
ATOM 2471 O O . GLN A 1 302 ? -27.917 -21.065 20.717 1.00 88.62 302 GLN A O 1
ATOM 2476 N N . ARG A 1 303 ? -25.705 -21.415 20.550 1.00 88.81 303 ARG A N 1
ATOM 2477 C CA . ARG A 1 303 ? -25.752 -22.878 20.704 1.00 88.81 303 ARG A CA 1
ATOM 2478 C C . ARG A 1 303 ? -25.433 -23.361 22.117 1.00 88.81 303 ARG A C 1
ATOM 2480 O O . ARG A 1 303 ? -25.900 -24.438 22.499 1.00 88.81 303 ARG A O 1
ATOM 2487 N N . LYS A 1 304 ? -24.613 -22.631 22.879 1.00 92.00 304 LYS A N 1
ATOM 2488 C CA . LYS A 1 304 ? -24.072 -23.110 24.158 1.00 92.00 304 LYS A CA 1
ATOM 2489 C C . LYS A 1 304 ? -23.798 -21.963 25.128 1.00 92.00 304 LYS A C 1
ATOM 2491 O O . LYS A 1 304 ? -23.579 -20.828 24.731 1.00 92.00 304 LYS A O 1
ATOM 2496 N N . THR A 1 305 ? -23.744 -22.294 26.414 1.00 93.75 305 THR A N 1
ATOM 2497 C CA . THR A 1 305 ? -23.420 -21.357 27.493 1.00 93.75 305 THR A CA 1
ATOM 2498 C C . THR A 1 305 ? -22.314 -21.922 28.380 1.00 93.75 305 THR A C 1
ATOM 2500 O O . THR A 1 305 ? -22.222 -23.139 28.577 1.00 93.75 305 THR A O 1
ATOM 2503 N N . LEU A 1 306 ? -21.485 -21.028 28.915 1.00 92.69 306 LEU A N 1
ATOM 2504 C CA . LEU A 1 306 ? -20.422 -21.295 29.868 1.00 92.69 306 LEU A CA 1
ATOM 2505 C C . LEU A 1 306 ? -20.517 -20.295 31.034 1.00 92.69 306 LEU A C 1
ATOM 2507 O O . LEU A 1 306 ? -20.459 -19.085 30.832 1.00 92.69 306 LEU A O 1
ATOM 2511 N N . GLU A 1 307 ? -20.673 -20.797 32.260 1.00 93.12 307 GLU A N 1
ATOM 2512 C CA . GLU A 1 307 ? -21.013 -19.991 33.443 1.00 93.12 307 GLU A CA 1
ATOM 2513 C C . GLU A 1 307 ? -19.887 -19.947 34.483 1.00 93.12 307 GLU A C 1
ATOM 2515 O O . GLU A 1 307 ? -19.276 -20.970 34.792 1.00 93.12 307 GLU A O 1
ATOM 2520 N N . ASN A 1 308 ? -19.707 -18.785 35.116 1.00 89.00 308 ASN A N 1
ATOM 2521 C CA . ASN A 1 308 ? -18.762 -18.525 36.211 1.00 89.00 308 ASN A CA 1
ATOM 2522 C C . ASN A 1 308 ? -17.308 -18.889 35.879 1.00 89.00 308 ASN A C 1
ATOM 2524 O O . ASN A 1 308 ? -16.611 -19.505 36.689 1.00 89.00 308 ASN A O 1
ATOM 2528 N N . ILE A 1 309 ? -16.860 -18.498 34.692 1.00 91.62 309 ILE A N 1
ATOM 2529 C CA . ILE A 1 309 ? -15.517 -18.791 34.187 1.00 91.62 309 ILE A CA 1
ATOM 2530 C C . ILE A 1 309 ? -14.633 -17.542 34.149 1.00 91.62 309 ILE A C 1
ATOM 2532 O O . ILE A 1 309 ? -15.112 -16.414 34.297 1.00 91.62 309 ILE A O 1
ATOM 2536 N N . LEU A 1 310 ? -13.324 -17.735 33.977 1.00 89.81 310 LEU A N 1
ATOM 2537 C CA . LEU A 1 310 ? -12.378 -16.623 33.848 1.00 89.81 310 LEU A CA 1
ATOM 2538 C C . LEU A 1 310 ? -12.462 -15.988 32.452 1.00 89.81 310 LEU A C 1
ATOM 2540 O O . LEU A 1 310 ? -12.603 -16.727 31.484 1.00 89.81 310 LEU A O 1
ATOM 2544 N N . PRO A 1 311 ? -12.233 -14.669 32.288 1.00 91.31 311 PRO A N 1
ATOM 2545 C CA . PRO A 1 311 ? -12.296 -13.998 30.983 1.00 91.31 311 PRO A CA 1
ATOM 2546 C C . PRO A 1 311 ? -11.570 -14.735 29.854 1.00 91.31 311 PRO A C 1
ATOM 2548 O O . PRO A 1 311 ? -12.118 -14.922 28.775 1.00 91.31 311 PRO A O 1
ATOM 2551 N N . ARG A 1 312 ? -10.361 -15.243 30.129 1.00 92.19 312 ARG A N 1
ATOM 2552 C CA . ARG A 1 312 ? -9.577 -16.010 29.155 1.00 92.19 312 ARG A CA 1
ATOM 2553 C C . ARG A 1 312 ? -10.290 -17.281 28.686 1.00 92.19 312 A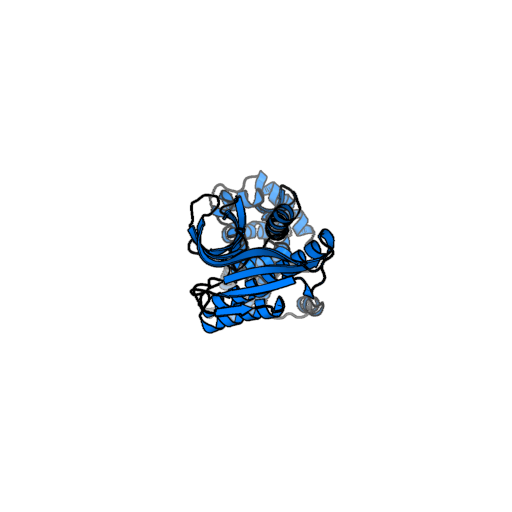RG A C 1
ATOM 2555 O O . ARG A 1 312 ? -10.253 -17.584 27.505 1.00 92.19 312 ARG A O 1
ATOM 2562 N N . GLU A 1 313 ? -10.909 -18.025 29.597 1.00 94.12 313 GLU A N 1
ATOM 2563 C CA . GLU A 1 313 ? -11.653 -19.246 29.258 1.00 94.12 313 GLU A CA 1
ATOM 2564 C C . GLU A 1 313 ? -12.919 -18.917 28.456 1.00 94.12 313 GLU A C 1
ATOM 2566 O O . GLU A 1 313 ? -13.331 -19.707 27.615 1.00 94.12 313 GLU A O 1
ATOM 2571 N N . GLY A 1 314 ? -13.507 -17.740 28.679 1.00 93.56 314 GLY A N 1
ATOM 2572 C CA . GLY A 1 314 ? -14.654 -17.243 27.921 1.00 93.56 314 GLY A CA 1
ATOM 2573 C C . GLY A 1 314 ? -14.303 -16.814 26.501 1.00 93.56 314 GLY A C 1
ATOM 2574 O O . GLY A 1 314 ? -15.035 -17.128 25.569 1.00 93.56 314 GLY A O 1
ATOM 2575 N N . VAL A 1 315 ? -13.154 -16.159 26.325 1.00 95.69 315 VAL A N 1
ATOM 2576 C CA . VAL A 1 315 ? -12.624 -15.818 24.997 1.00 95.69 315 VAL A CA 1
ATOM 2577 C C . VAL A 1 315 ? -12.314 -17.089 24.202 1.00 95.69 315 VAL A C 1
ATOM 2579 O O . VAL A 1 315 ? -12.758 -17.210 23.065 1.00 95.69 315 VAL A O 1
ATOM 2582 N N . GLU A 1 316 ? -11.630 -18.071 24.805 1.00 96.44 316 GLU 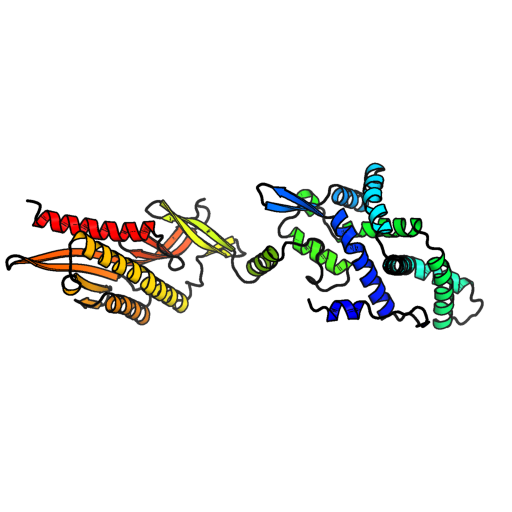A N 1
ATOM 2583 C CA . GLU A 1 316 ? -11.402 -19.368 24.141 1.00 96.44 316 GLU A CA 1
ATOM 2584 C C . GLU A 1 316 ? -12.725 -20.094 23.858 1.00 96.44 316 GLU A C 1
ATOM 2586 O O . GLU A 1 316 ? -12.871 -20.703 22.808 1.00 96.44 316 GLU A O 1
ATOM 2591 N N . PHE A 1 317 ? -13.730 -19.970 24.732 1.00 95.62 317 PHE A N 1
ATOM 2592 C CA . PHE A 1 317 ? -15.057 -20.518 24.460 1.00 95.62 317 PHE A CA 1
ATOM 2593 C C . PHE A 1 317 ? -15.684 -19.930 23.189 1.00 95.62 317 PHE A C 1
ATOM 2595 O O . PHE A 1 317 ? -16.270 -20.686 22.423 1.00 95.62 317 PHE A O 1
ATOM 2602 N N . PHE A 1 318 ? -15.557 -18.628 22.923 1.00 94.94 318 PHE A N 1
ATOM 2603 C CA . PHE A 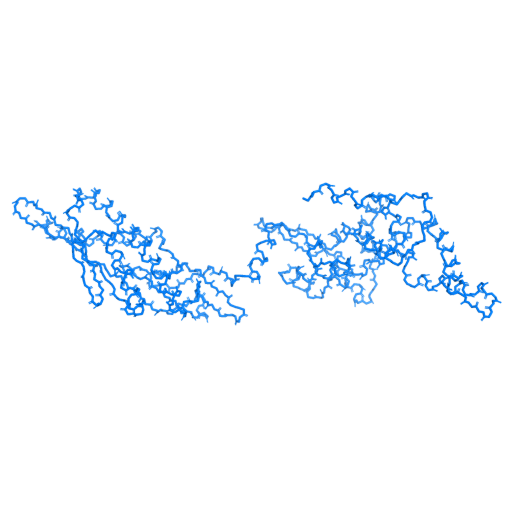1 318 ? -16.034 -18.051 21.661 1.00 94.94 318 PHE A CA 1
ATOM 2604 C C . PHE A 1 318 ? -15.238 -18.541 20.451 1.00 94.94 318 PHE A C 1
ATOM 2606 O O . PHE A 1 318 ? -15.849 -18.921 19.454 1.00 94.94 318 PHE A O 1
ATOM 2613 N N . ILE A 1 319 ? -13.911 -18.618 20.564 1.00 95.75 319 ILE A N 1
ATOM 2614 C CA . ILE A 1 319 ? -13.033 -19.147 19.508 1.00 95.75 319 ILE A CA 1
ATOM 2615 C C . ILE A 1 319 ? -13.418 -20.587 19.158 1.00 95.75 319 ILE A C 1
ATOM 2617 O O . ILE A 1 319 ? -13.682 -20.879 17.996 1.00 95.75 319 ILE A O 1
ATOM 2621 N N . ASP A 1 320 ? -13.570 -21.453 20.161 1.00 95.56 320 ASP A N 1
ATOM 2622 C CA . ASP A 1 320 ? -13.993 -22.844 19.980 1.00 95.56 320 ASP A CA 1
ATOM 2623 C C . ASP A 1 320 ? -15.351 -22.943 19.258 1.00 95.56 320 ASP A C 1
ATOM 2625 O O . ASP A 1 320 ? -15.621 -23.913 18.550 1.00 95.56 320 ASP A O 1
ATOM 2629 N N . GLN A 1 321 ? -16.255 -21.979 19.475 1.00 94.81 321 GLN A N 1
ATOM 2630 C CA . GLN A 1 321 ? -17.551 -21.955 18.793 1.00 94.81 321 GLN A CA 1
ATOM 2631 C C . GLN A 1 321 ? -17.434 -21.505 17.337 1.00 94.81 321 GLN A C 1
ATOM 2633 O O . GLN A 1 321 ? -18.100 -22.108 16.496 1.00 94.81 321 GLN A O 1
ATOM 2638 N N . VAL A 1 322 ? -16.578 -20.524 17.033 1.00 94.69 322 VAL A N 1
ATOM 2639 C CA . VAL A 1 322 ? -16.267 -20.138 15.647 1.00 94.69 322 VAL A CA 1
ATOM 2640 C C . VAL A 1 322 ? -15.609 -21.309 14.913 1.00 94.69 322 VAL A C 1
ATOM 2642 O O . VAL A 1 322 ? -16.086 -21.701 13.858 1.00 94.69 322 VAL A O 1
ATOM 2645 N N . GLU A 1 323 ? -14.611 -21.971 15.502 1.00 94.19 323 GLU A N 1
ATOM 2646 C CA . GLU A 1 323 ? -13.949 -23.131 14.882 1.00 94.19 323 GLU A CA 1
ATOM 2647 C C . GLU A 1 323 ? -14.903 -24.317 14.641 1.00 94.19 323 GLU A C 1
ATOM 2649 O O . GLU A 1 323 ? -14.764 -25.058 13.667 1.00 94.19 323 GLU A O 1
ATOM 2654 N N . ALA A 1 324 ? -15.875 -24.536 15.532 1.00 93.69 324 ALA A N 1
ATOM 2655 C CA . ALA A 1 324 ? -16.792 -25.670 15.430 1.00 93.69 324 ALA A CA 1
ATOM 2656 C C . ALA A 1 324 ? -17.962 -25.442 14.459 1.00 93.69 324 ALA A C 1
ATOM 2658 O O . ALA A 1 324 ? -18.541 -26.418 13.962 1.00 93.69 324 ALA A O 1
ATOM 2659 N N . HIS A 1 325 ? -18.377 -24.190 14.263 1.00 92.50 325 HIS A N 1
ATOM 2660 C CA . HIS A 1 325 ? -19.645 -23.855 13.608 1.00 92.50 325 HIS A CA 1
ATOM 2661 C C . HIS A 1 325 ? -19.534 -22.778 12.520 1.00 92.50 325 HIS A C 1
ATOM 2663 O O . HIS A 1 325 ? -20.511 -22.573 11.806 1.00 92.50 325 HIS A O 1
ATOM 2669 N N . GLY A 1 326 ? -18.363 -22.165 12.348 1.00 91.06 326 GLY A N 1
ATOM 2670 C CA . GLY A 1 326 ? -18.131 -21.028 11.461 1.00 91.06 326 GLY A CA 1
ATOM 2671 C C . GLY A 1 326 ? -18.610 -19.710 12.068 1.00 91.06 326 GLY A C 1
ATOM 2672 O O . GLY A 1 326 ? -19.485 -19.692 12.940 1.00 91.06 326 GLY A O 1
ATOM 2673 N N . SER A 1 327 ? -18.051 -18.590 11.601 1.00 89.94 327 SER A N 1
ATOM 2674 C CA . SER A 1 327 ? -18.464 -17.264 12.079 1.00 89.94 327 SER A CA 1
ATOM 2675 C C . SER A 1 327 ? -19.875 -16.856 11.628 1.00 89.94 327 SER A C 1
ATOM 2677 O O . SER A 1 327 ? -20.511 -16.072 12.321 1.00 89.94 327 SER A O 1
ATOM 2679 N N . ASP A 1 328 ? -20.406 -17.419 10.535 1.00 85.69 328 ASP A N 1
ATOM 2680 C CA . ASP A 1 328 ? -21.765 -17.121 10.031 1.00 85.69 328 ASP A CA 1
ATOM 2681 C C . ASP A 1 328 ? -22.879 -17.479 11.026 1.00 85.69 328 ASP A C 1
ATOM 2683 O O . ASP A 1 328 ? -23.940 -16.858 11.054 1.00 85.69 328 ASP A O 1
ATOM 2687 N N . ASP A 1 329 ? -22.651 -18.531 11.811 1.00 85.75 329 ASP A N 1
ATOM 2688 C CA . ASP A 1 329 ? -23.603 -19.063 12.786 1.00 85.75 329 ASP A CA 1
ATOM 2689 C C . ASP A 1 329 ? -23.356 -18.477 14.194 1.00 85.75 329 ASP A C 1
ATOM 2691 O O . ASP A 1 329 ? -23.912 -18.965 15.188 1.00 85.75 329 ASP A O 1
ATOM 2695 N N . PHE A 1 330 ? -22.487 -17.465 14.312 1.00 91.06 330 PHE A N 1
ATOM 2696 C CA . PHE A 1 330 ? -22.082 -16.896 15.589 1.00 91.06 330 PHE A CA 1
ATOM 2697 C C . PHE A 1 330 ? -22.946 -15.695 15.985 1.00 91.06 330 PHE A C 1
ATOM 2699 O O . PHE A 1 330 ? -22.981 -14.667 15.324 1.00 91.06 330 PHE A O 1
ATOM 2706 N N . VAL A 1 331 ? -23.594 -15.816 17.141 1.00 89.12 331 VAL A N 1
ATOM 2707 C CA . VAL A 1 331 ? -24.222 -14.709 17.871 1.00 89.12 331 VAL A CA 1
ATOM 2708 C C . VAL A 1 331 ? -23.873 -14.934 19.332 1.00 89.12 331 VAL A C 1
ATOM 2710 O O . VAL A 1 331 ? -24.279 -15.951 19.915 1.00 89.12 331 VAL A O 1
ATOM 2713 N N . GLY A 1 332 ? -23.035 -14.061 19.881 1.00 90.19 332 GLY A N 1
ATOM 2714 C CA . GLY A 1 332 ? -22.443 -14.194 21.200 1.00 90.19 332 GLY A CA 1
ATOM 2715 C C . GLY A 1 332 ? -22.932 -13.117 22.155 1.00 90.19 332 GLY A C 1
ATOM 2716 O O . GLY A 1 332 ? -23.323 -12.022 21.772 1.00 90.19 332 GLY A O 1
ATOM 2717 N N . HIS A 1 333 ? -22.889 -13.404 23.447 1.00 94.38 333 HIS A N 1
ATOM 2718 C CA . HIS A 1 333 ? -23.002 -12.361 24.450 1.00 94.38 333 HIS A CA 1
ATOM 2719 C C . HIS A 1 333 ? -22.256 -12.769 25.724 1.00 94.38 333 HIS A C 1
ATOM 2721 O O . HIS A 1 333 ? -21.995 -13.947 25.999 1.00 94.38 333 HIS A O 1
ATOM 2727 N N . ILE A 1 334 ? -21.943 -11.769 26.531 1.00 95.00 334 ILE A N 1
ATOM 2728 C CA . ILE A 1 334 ? -21.251 -11.896 27.801 1.00 95.00 334 ILE A CA 1
ATOM 2729 C C . ILE A 1 334 ? -22.137 -11.245 28.854 1.00 95.00 334 ILE A C 1
ATOM 2731 O O . ILE A 1 334 ? -22.334 -10.036 28.843 1.00 95.00 334 ILE A O 1
ATOM 2735 N N . ASN A 1 335 ? -22.667 -12.030 29.785 1.00 94.56 335 ASN A N 1
ATOM 2736 C CA . ASN A 1 335 ? -23.230 -11.463 31.000 1.00 94.56 335 ASN A CA 1
ATOM 2737 C C . ASN A 1 335 ? -22.107 -11.253 32.010 1.00 94.56 335 ASN A C 1
ATOM 2739 O O . ASN A 1 335 ? -21.373 -12.196 32.329 1.00 94.56 335 ASN A O 1
ATOM 2743 N N . LEU A 1 336 ? -21.996 -10.034 32.517 1.00 93.31 336 LEU A N 1
ATOM 2744 C CA . LEU A 1 336 ? -21.119 -9.696 33.621 1.00 93.31 336 LEU A CA 1
ATOM 2745 C C . LEU A 1 336 ? -21.985 -9.354 34.822 1.00 93.31 336 LEU A C 1
ATOM 2747 O O . LEU A 1 336 ? -22.706 -8.362 34.813 1.00 93.31 336 LEU A O 1
ATOM 2751 N N . ASP A 1 337 ? -21.857 -10.164 35.865 1.00 90.12 337 ASP A N 1
ATOM 2752 C CA . ASP A 1 337 ? -22.513 -9.954 37.146 1.00 90.12 337 ASP A CA 1
ATOM 2753 C C . ASP A 1 337 ? -21.458 -9.747 38.221 1.00 90.12 337 ASP A C 1
ATOM 2755 O O . ASP A 1 337 ? -20.455 -10.456 38.299 1.00 90.12 337 ASP A O 1
ATOM 2759 N N . ILE A 1 338 ? -21.709 -8.820 39.125 1.00 90.00 338 ILE A N 1
ATOM 2760 C CA . ILE A 1 338 ? -20.867 -8.587 40.280 1.00 90.00 338 ILE A CA 1
ATOM 2761 C C . ILE A 1 338 ? -21.638 -9.010 41.512 1.00 90.00 338 ILE A C 1
ATOM 2763 O O . ILE A 1 338 ? -22.682 -8.463 41.852 1.00 90.00 338 ILE A O 1
ATOM 2767 N N . ARG A 1 339 ? -21.087 -10.006 42.199 1.00 88.19 339 ARG A N 1
ATOM 2768 C CA . ARG A 1 339 ? -21.675 -10.640 43.371 1.00 88.19 339 ARG A CA 1
ATOM 2769 C C . ARG A 1 339 ? -20.876 -10.275 44.603 1.00 88.19 339 ARG A C 1
ATOM 2771 O O . ARG A 1 339 ? -19.727 -10.684 44.788 1.00 88.19 339 ARG A O 1
ATOM 2778 N N . ARG A 1 340 ? -21.497 -9.522 45.506 1.00 81.56 340 ARG A N 1
ATOM 2779 C CA . ARG A 1 340 ? -20.862 -9.093 46.754 1.00 81.56 340 ARG A CA 1
ATOM 2780 C C . ARG A 1 340 ? -21.773 -9.348 47.938 1.00 81.56 340 ARG A C 1
ATOM 2782 O O . ARG A 1 340 ? -22.918 -8.926 47.969 1.00 81.56 340 ARG A O 1
ATOM 2789 N N . TYR A 1 341 ? -21.225 -9.982 48.970 1.00 78.88 341 TYR A N 1
ATOM 2790 C CA . TYR A 1 341 ? -21.895 -10.048 50.262 1.00 78.88 341 TYR A CA 1
ATOM 2791 C C . TYR A 1 341 ? -21.622 -8.780 51.066 1.00 78.88 341 TYR A C 1
ATOM 2793 O O . TYR A 1 341 ? -20.480 -8.503 51.445 1.00 78.88 341 TYR A O 1
ATOM 2801 N N . GLN A 1 342 ? -22.678 -8.046 51.397 1.00 72.38 342 GLN A N 1
ATOM 2802 C CA . GLN A 1 342 ? -22.620 -6.916 52.318 1.00 72.38 342 GLN A CA 1
ATOM 2803 C C . GLN A 1 342 ? -23.748 -7.059 53.341 1.00 72.38 342 GLN A C 1
ATOM 2805 O O . GLN A 1 342 ? -24.870 -7.410 53.007 1.00 72.38 342 GLN A O 1
ATOM 2810 N N . LYS A 1 343 ? -23.450 -6.857 54.631 1.00 78.62 343 LYS A N 1
ATOM 2811 C CA . LYS A 1 343 ? -24.433 -6.987 55.733 1.00 78.62 343 LYS A CA 1
ATOM 2812 C C . LYS A 1 343 ? -25.237 -8.312 55.761 1.00 78.62 343 LYS A C 1
ATOM 2814 O O . LYS A 1 343 ? -26.303 -8.349 56.361 1.00 78.62 343 LYS A O 1
ATOM 2819 N N . LYS A 1 344 ? -24.675 -9.415 55.240 1.00 80.75 344 LYS A N 1
ATOM 2820 C CA . LYS A 1 344 ? -25.300 -10.756 55.093 1.00 80.75 344 LYS A CA 1
ATOM 2821 C C . LYS A 1 344 ? -26.350 -10.881 53.980 1.00 80.75 344 LYS A C 1
ATOM 2823 O O . LYS A 1 344 ? -26.994 -11.922 53.899 1.00 80.75 344 LYS A O 1
ATOM 2828 N N . GLU A 1 345 ? -26.473 -9.886 53.116 1.00 77.06 345 GLU A N 1
ATOM 2829 C CA . GLU A 1 345 ? -27.281 -9.954 51.899 1.00 77.06 345 GLU A CA 1
ATOM 2830 C C . GLU A 1 345 ? -26.342 -10.084 50.695 1.00 77.06 345 GLU A C 1
ATOM 2832 O O . GLU A 1 345 ? -25.260 -9.484 50.675 1.00 77.06 345 GLU A O 1
ATOM 2837 N N . LEU A 1 346 ? -26.710 -10.951 49.748 1.00 80.12 346 LEU A N 1
ATOM 2838 C CA . LEU A 1 346 ? -26.025 -11.056 48.465 1.00 80.12 346 LEU A CA 1
ATOM 2839 C C . LEU A 1 346 ? -26.551 -9.934 47.582 1.00 80.12 346 LEU A C 1
ATOM 2841 O O . LEU A 1 346 ? -27.758 -9.824 47.387 1.00 80.12 346 LEU A O 1
ATOM 2845 N N . GLN A 1 347 ? -25.640 -9.108 47.097 1.00 80.00 347 GLN A N 1
ATOM 2846 C CA . GLN A 1 347 ? -25.932 -8.003 46.203 1.00 80.00 347 GLN A CA 1
ATOM 2847 C C . GLN A 1 347 ? -25.391 -8.379 44.834 1.00 80.00 347 GLN A C 1
ATOM 2849 O O . GLN A 1 347 ? -24.234 -8.807 44.733 1.00 80.00 347 GLN A O 1
ATOM 2854 N N . GLU A 1 348 ? -26.243 -8.255 43.824 1.00 82.62 348 GLU A N 1
ATOM 2855 C CA . GLU A 1 348 ? -25.954 -8.632 42.447 1.00 82.62 348 GLU A CA 1
ATOM 2856 C C . GLU A 1 348 ? -26.317 -7.472 41.534 1.00 82.62 348 GLU A C 1
ATOM 2858 O O . GLU A 1 348 ? -27.449 -7.005 41.527 1.00 82.62 348 GLU A O 1
ATOM 2863 N N . TRP A 1 349 ? -25.333 -7.006 40.787 1.00 87.25 349 TRP A N 1
ATOM 2864 C CA . TRP A 1 349 ? -25.452 -5.928 39.819 1.00 87.25 349 TRP A CA 1
ATOM 2865 C C . TRP A 1 349 ? -24.737 -6.398 38.576 1.00 87.25 349 TRP A C 1
ATOM 2867 O O . TRP A 1 349 ? -23.664 -6.987 38.673 1.00 87.25 349 TRP A O 1
ATOM 2877 N N . GLY A 1 350 ? -25.330 -6.183 37.417 1.00 85.44 350 GLY A N 1
ATOM 2878 C CA . GLY A 1 350 ? -24.786 -6.752 36.205 1.00 85.44 350 GLY A CA 1
ATOM 2879 C C . GLY A 1 350 ? -25.316 -6.079 34.966 1.00 85.44 350 GLY A C 1
ATOM 2880 O O . GLY A 1 350 ? -26.196 -5.218 35.026 1.00 85.44 350 GLY A O 1
ATOM 2881 N N . THR A 1 351 ? -24.727 -6.479 33.856 1.00 91.62 351 THR A N 1
ATOM 2882 C CA . THR A 1 351 ? -25.097 -6.037 32.524 1.00 91.62 351 THR A CA 1
ATOM 2883 C C . THR A 1 351 ? -24.764 -7.128 31.519 1.00 91.62 351 THR A C 1
ATOM 2885 O O . THR A 1 351 ? -23.805 -7.889 31.684 1.00 91.62 351 THR A O 1
ATOM 2888 N N . GLN A 1 352 ? -25.570 -7.188 30.466 1.00 91.06 352 GLN A N 1
ATOM 2889 C CA . GLN A 1 352 ? -25.351 -8.075 29.340 1.00 91.06 352 GLN A CA 1
ATOM 2890 C C . GLN A 1 352 ? -24.695 -7.284 28.212 1.00 91.06 352 GLN A C 1
ATOM 2892 O O . GLN A 1 352 ? -25.227 -6.279 27.750 1.00 91.06 352 GLN A O 1
ATOM 2897 N N . ILE A 1 353 ? -23.557 -7.782 27.750 1.00 92.44 353 ILE A N 1
ATOM 2898 C CA . ILE A 1 353 ? -22.777 -7.239 26.645 1.00 92.44 353 ILE A CA 1
ATOM 2899 C C . ILE A 1 353 ? -23.034 -8.130 25.436 1.00 92.44 353 ILE A C 1
ATOM 2901 O O . ILE A 1 353 ? -22.707 -9.317 25.474 1.00 92.44 353 ILE A O 1
ATOM 2905 N N . SER A 1 354 ? -23.622 -7.596 24.372 1.00 90.44 354 SER A N 1
ATOM 2906 C CA . SER A 1 354 ? -23.734 -8.332 23.107 1.00 90.44 354 SER A CA 1
ATOM 2907 C C . SER A 1 354 ? -22.403 -8.333 22.364 1.00 90.44 354 SER A C 1
ATOM 2909 O O . SER A 1 354 ? -21.682 -7.335 22.406 1.00 90.44 354 SER A O 1
ATOM 2911 N N . VAL A 1 355 ? -22.082 -9.470 21.745 1.00 92.81 355 VAL A N 1
ATOM 2912 C CA . VAL A 1 355 ? -20.897 -9.689 20.912 1.00 92.81 355 VAL A CA 1
ATOM 2913 C C . VAL A 1 355 ? -21.355 -10.381 19.635 1.00 92.81 355 VAL A C 1
ATOM 2915 O O . VAL A 1 355 ? -21.546 -11.598 19.609 1.00 92.81 355 VAL A O 1
ATOM 2918 N N . ASP A 1 356 ? -21.522 -9.606 18.579 1.00 91.31 356 ASP A N 1
ATOM 2919 C CA . ASP A 1 356 ? -22.100 -10.083 17.329 1.00 91.31 356 ASP A CA 1
ATOM 2920 C C . ASP A 1 356 ? -21.044 -10.106 16.220 1.00 91.31 356 ASP A C 1
ATOM 2922 O O . ASP A 1 356 ? -20.127 -9.283 16.203 1.00 91.31 356 ASP A O 1
ATOM 2926 N N . LEU A 1 357 ? -21.158 -11.095 15.329 1.00 90.62 357 LEU A N 1
ATOM 2927 C CA . LEU A 1 357 ? -20.388 -11.185 14.094 1.00 90.62 357 LEU A CA 1
ATOM 2928 C C . LEU A 1 357 ? -21.368 -11.249 12.937 1.00 90.62 357 LEU A C 1
ATOM 2930 O O . LEU A 1 357 ? -22.082 -12.241 12.780 1.00 90.62 357 LEU A O 1
ATOM 2934 N N . ASP A 1 358 ? -21.410 -10.205 12.128 1.00 87.81 358 ASP A N 1
ATOM 2935 C CA . ASP A 1 358 ? -22.325 -10.148 11.004 1.00 87.81 358 ASP A CA 1
ATOM 2936 C C . ASP A 1 358 ? -21.703 -9.506 9.773 1.00 87.81 358 ASP A C 1
ATOM 2938 O O . ASP A 1 358 ? -20.738 -8.747 9.821 1.00 87.81 358 ASP A O 1
ATOM 2942 N N . ASP A 1 359 ? -22.256 -9.887 8.633 1.00 82.31 359 ASP A N 1
ATOM 2943 C CA . ASP A 1 359 ? -21.856 -9.367 7.343 1.00 82.31 359 ASP A CA 1
ATOM 2944 C C . ASP A 1 359 ? -22.704 -8.134 7.016 1.00 82.31 359 ASP A C 1
ATOM 2946 O O . ASP A 1 359 ? -23.942 -8.192 7.030 1.00 82.31 359 ASP A O 1
ATOM 2950 N N . ARG A 1 360 ? -22.039 -7.017 6.724 1.00 79.62 360 ARG A N 1
ATOM 2951 C CA . ARG A 1 360 ? -22.672 -5.738 6.418 1.00 79.62 360 ARG A CA 1
ATOM 2952 C C . ARG A 1 360 ? -22.103 -5.114 5.163 1.00 79.62 360 ARG A C 1
ATOM 2954 O O . ARG A 1 360 ? -20.973 -5.358 4.760 1.00 79.62 360 ARG A O 1
ATOM 2961 N N . TYR A 1 361 ? -22.910 -4.248 4.570 1.00 72.69 361 TYR A N 1
ATOM 2962 C CA . TYR A 1 361 ? -22.480 -3.414 3.466 1.00 72.69 361 TYR A CA 1
ATOM 2963 C C . TYR A 1 361 ? -22.120 -2.030 3.975 1.00 72.69 361 TYR A C 1
ATOM 2965 O O . TYR A 1 361 ? -22.884 -1.396 4.704 1.00 72.69 361 TYR A O 1
ATOM 2973 N N . TRP A 1 362 ? -20.928 -1.597 3.608 1.00 68.69 362 TRP A N 1
ATOM 2974 C CA . TRP A 1 362 ? -20.311 -0.355 4.019 1.00 68.69 362 TRP A CA 1
ATOM 2975 C C . TRP A 1 362 ? -20.169 0.532 2.787 1.00 68.69 362 TRP A C 1
ATOM 2977 O O . TRP A 1 362 ? -19.706 0.081 1.739 1.00 68.69 362 TRP A O 1
ATOM 2987 N N . GLN A 1 363 ? -20.631 1.777 2.898 1.00 62.34 363 GLN A N 1
ATOM 2988 C CA . GLN A 1 363 ? -20.568 2.756 1.814 1.00 62.34 363 GLN A CA 1
ATOM 2989 C C . GLN A 1 363 ? -19.374 3.684 2.005 1.00 62.34 363 GLN A C 1
ATOM 2991 O O . GLN A 1 363 ? -19.047 4.076 3.128 1.00 62.34 363 GLN A O 1
ATOM 2996 N N . THR A 1 364 ? -18.732 4.057 0.903 1.00 57.03 364 THR A N 1
ATOM 2997 C CA . THR A 1 364 ? -17.680 5.075 0.914 1.00 57.03 364 THR A CA 1
ATOM 2998 C C . THR A 1 364 ? -18.219 6.447 1.342 1.00 57.03 364 THR A C 1
ATOM 3000 O O . THR A 1 364 ? -19.415 6.714 1.260 1.00 57.03 364 THR A O 1
ATOM 3003 N N . GLU A 1 365 ? -17.335 7.344 1.797 1.00 53.97 365 GLU A N 1
ATOM 3004 C CA . GLU A 1 365 ? -17.674 8.724 2.214 1.00 53.97 365 GLU A CA 1
ATOM 3005 C C . GLU A 1 365 ? -18.409 9.537 1.127 1.00 53.97 365 GLU A C 1
ATOM 3007 O O . GLU A 1 365 ? -19.171 10.452 1.431 1.00 53.97 365 GLU A O 1
ATOM 3012 N N . ASP A 1 366 ? -18.179 9.216 -0.145 1.00 58.38 366 ASP A N 1
ATOM 3013 C CA . ASP A 1 366 ? -18.839 9.802 -1.313 1.00 58.38 366 ASP A CA 1
ATOM 3014 C C . ASP A 1 366 ? -20.087 9.030 -1.783 1.00 58.38 366 ASP A C 1
ATOM 3016 O O . ASP A 1 366 ? -20.695 9.425 -2.779 1.00 58.38 366 ASP A O 1
ATOM 3020 N N . GLU A 1 367 ? -20.493 7.979 -1.058 1.00 64.00 367 GLU A N 1
ATOM 3021 C CA . GLU A 1 367 ? -21.641 7.097 -1.341 1.00 64.00 367 GLU A CA 1
ATOM 3022 C C . GLU A 1 367 ? -21.607 6.470 -2.751 1.00 64.00 367 GLU A C 1
ATOM 3024 O O . GLU A 1 367 ? -22.641 6.078 -3.300 1.00 64.00 367 GLU A O 1
ATOM 3029 N N . THR A 1 368 ? -20.429 6.398 -3.377 1.00 59.09 368 THR A N 1
ATOM 3030 C CA . THR A 1 368 ? -20.272 5.886 -4.746 1.00 59.09 368 THR A CA 1
ATOM 3031 C C . THR A 1 368 ? -20.160 4.377 -4.786 1.00 59.09 368 THR A C 1
ATOM 3033 O O . THR A 1 368 ? -20.695 3.756 -5.705 1.00 59.09 368 THR A O 1
ATOM 3036 N N . ASP A 1 369 ? -19.499 3.802 -3.784 1.00 58.06 369 ASP A N 1
ATOM 3037 C CA . ASP A 1 369 ? -19.145 2.394 -3.757 1.00 58.06 369 ASP A CA 1
ATOM 3038 C C . ASP A 1 369 ? -19.620 1.752 -2.456 1.00 58.06 369 ASP A C 1
ATOM 3040 O O . ASP A 1 369 ? -19.536 2.330 -1.371 1.00 58.06 369 ASP A O 1
ATOM 3044 N N . GLU A 1 370 ? -20.135 0.535 -2.585 1.00 62.31 370 GLU A N 1
ATOM 3045 C CA . GLU A 1 370 ? -20.624 -0.279 -1.483 1.00 62.31 370 GLU A CA 1
ATOM 3046 C C . GLU A 1 370 ? -19.823 -1.576 -1.463 1.00 62.31 370 GLU A C 1
ATOM 3048 O O . GLU A 1 370 ? -19.736 -2.280 -2.473 1.00 62.31 370 GLU A O 1
ATOM 3053 N N . PHE A 1 371 ? -19.227 -1.892 -0.320 1.00 65.19 371 PHE A N 1
ATOM 3054 C CA . PHE A 1 371 ? -18.429 -3.097 -0.161 1.00 65.19 371 PHE A CA 1
ATOM 3055 C C . PHE A 1 371 ? -18.861 -3.879 1.068 1.00 65.19 371 PHE A C 1
ATOM 3057 O O . PHE A 1 371 ? -19.344 -3.342 2.062 1.0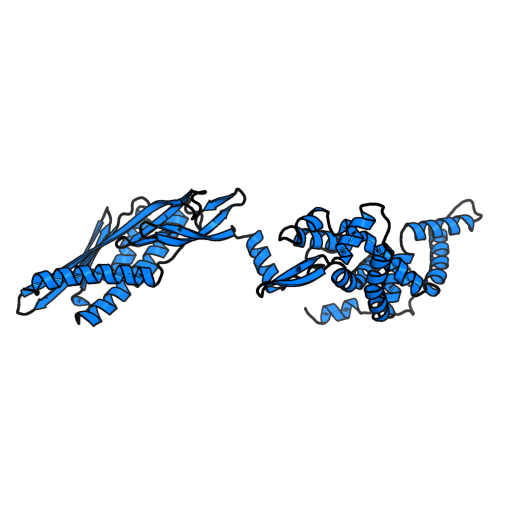0 65.19 371 PHE A O 1
ATOM 3064 N N . LYS A 1 372 ? -18.739 -5.195 0.942 1.00 69.44 372 LYS A N 1
ATOM 3065 C CA . LYS A 1 372 ? -19.214 -6.164 1.915 1.00 69.44 372 LYS A CA 1
ATOM 3066 C C . LYS A 1 372 ? -18.104 -6.444 2.923 1.00 69.44 372 LYS A C 1
ATOM 3068 O O . LYS A 1 372 ? -16.992 -6.779 2.512 1.00 69.44 372 LYS A O 1
ATOM 3073 N N . VAL A 1 373 ? -18.394 -6.290 4.209 1.00 75.62 373 VAL A N 1
ATOM 3074 C CA . VAL A 1 373 ? -17.432 -6.447 5.302 1.00 75.62 373 VAL A CA 1
ATOM 3075 C C . VAL A 1 373 ? -18.016 -7.274 6.430 1.00 75.62 373 VAL A C 1
ATOM 3077 O O . VAL A 1 373 ? -19.207 -7.205 6.725 1.00 75.62 373 VAL A O 1
ATOM 3080 N N . TRP A 1 374 ? -17.151 -8.033 7.088 1.00 82.19 374 TRP A N 1
ATOM 3081 C CA . TRP A 1 374 ? -17.489 -8.697 8.335 1.00 82.19 374 TRP A CA 1
ATOM 3082 C C . TRP A 1 374 ? -17.218 -7.753 9.494 1.00 82.19 374 TRP A C 1
ATOM 3084 O O . TRP A 1 374 ? -16.114 -7.223 9.620 1.00 82.19 374 TRP A O 1
ATOM 3094 N N . VAL A 1 375 ? -18.227 -7.550 10.330 1.00 86.25 375 VAL A N 1
ATOM 3095 C CA . VAL A 1 375 ? -18.203 -6.606 11.441 1.00 86.25 375 VAL A CA 1
ATOM 3096 C C . VAL A 1 375 ? -18.245 -7.375 12.754 1.00 86.25 375 VAL A C 1
ATOM 3098 O O . VAL A 1 375 ? -19.037 -8.301 12.919 1.00 86.25 375 VAL A O 1
ATOM 3101 N N . LEU A 1 376 ? -17.372 -6.989 13.682 1.00 90.62 376 LEU A N 1
ATOM 3102 C CA . LEU A 1 376 ? -17.459 -7.348 15.089 1.00 90.62 376 LEU A CA 1
ATOM 3103 C C . LEU A 1 376 ? -18.123 -6.195 15.838 1.00 90.62 376 LEU A C 1
ATOM 3105 O O . LEU A 1 376 ? -17.568 -5.098 15.914 1.00 90.62 376 LEU A O 1
ATOM 3109 N N . SER A 1 377 ? -19.284 -6.469 16.424 1.00 90.50 377 SER A N 1
ATOM 3110 C CA . SER A 1 377 ? -20.020 -5.509 17.244 1.00 90.50 377 SER A CA 1
ATOM 3111 C C . SER A 1 377 ? -19.913 -5.881 18.718 1.00 90.50 377 SER A C 1
ATOM 3113 O O . SER A 1 377 ? -20.208 -7.015 19.097 1.00 90.50 377 SER A O 1
ATOM 3115 N N . ILE A 1 378 ? -19.523 -4.931 19.571 1.00 91.69 378 ILE A N 1
ATOM 3116 C CA . ILE A 1 378 ? -19.470 -5.099 21.027 1.00 91.69 378 ILE A CA 1
ATOM 3117 C C . ILE A 1 378 ? -20.159 -3.908 21.686 1.00 91.69 378 ILE A C 1
ATOM 3119 O O . ILE A 1 378 ? -19.695 -2.782 21.570 1.00 91.69 378 ILE A O 1
ATOM 3123 N N . ALA A 1 379 ? -21.235 -4.165 22.435 1.00 85.19 379 ALA A N 1
ATOM 3124 C CA . ALA A 1 379 ? -21.978 -3.123 23.160 1.00 85.19 379 ALA A CA 1
ATOM 3125 C C . ALA A 1 379 ? -22.363 -1.902 22.292 1.00 85.19 379 ALA A C 1
ATOM 3127 O O . ALA A 1 379 ? -22.247 -0.775 22.757 1.00 85.19 379 ALA A O 1
ATOM 3128 N N . GLU A 1 380 ? -22.847 -2.152 21.069 1.00 82.00 380 GLU A N 1
ATOM 3129 C CA . GLU A 1 380 ? -23.280 -1.148 20.070 1.00 82.00 380 GLU A CA 1
ATOM 3130 C C . GLU A 1 380 ? -22.150 -0.470 19.275 1.00 82.00 380 GLU A C 1
ATOM 3132 O O . GLU A 1 380 ? -22.424 0.134 18.242 1.00 82.00 380 GLU A O 1
ATOM 3137 N N . GLU A 1 381 ? -20.893 -0.657 19.676 1.00 85.69 381 GLU A N 1
ATOM 3138 C CA . GLU A 1 381 ? -19.718 -0.196 18.931 1.00 85.69 381 GLU A CA 1
ATOM 3139 C C . GLU A 1 381 ? -19.275 -1.264 17.932 1.00 85.69 381 GLU A C 1
ATOM 3141 O O . GLU A 1 381 ? -19.357 -2.464 18.209 1.00 85.69 381 GLU A O 1
ATOM 3146 N N . GLU A 1 382 ? -18.806 -0.844 16.761 1.00 86.25 382 GLU A N 1
ATOM 3147 C CA . GLU A 1 382 ? -18.631 -1.728 15.608 1.00 86.25 382 GLU A CA 1
ATOM 3148 C C . GLU A 1 382 ? -17.295 -1.492 14.914 1.00 86.25 382 GLU A C 1
ATOM 3150 O O . GLU A 1 382 ? -16.922 -0.348 14.662 1.00 86.25 382 GLU A O 1
ATOM 3155 N N . ILE A 1 383 ? -16.611 -2.578 14.547 1.00 81.75 383 ILE A N 1
ATOM 3156 C CA . ILE A 1 383 ? -15.395 -2.527 13.730 1.00 81.75 383 ILE A CA 1
ATOM 3157 C C . ILE A 1 383 ? -15.382 -3.625 12.661 1.00 81.75 383 ILE A C 1
ATOM 3159 O O . ILE A 1 383 ? -15.855 -4.735 12.915 1.00 81.75 383 ILE A O 1
ATOM 3163 N N . PRO A 1 384 ? -14.788 -3.379 11.483 1.00 81.31 384 PRO A N 1
ATOM 3164 C CA . PRO A 1 384 ? -14.428 -4.445 10.553 1.00 81.31 384 PRO A CA 1
ATOM 3165 C C . PRO A 1 384 ? -13.399 -5.403 11.167 1.00 81.31 384 PRO A C 1
ATOM 3167 O O . PRO A 1 384 ? -12.504 -4.960 11.895 1.00 81.31 384 PRO A O 1
ATOM 3170 N N . LEU A 1 385 ? -13.475 -6.696 10.834 1.00 81.81 385 LEU A N 1
ATOM 3171 C CA . LEU A 1 385 ? -12.570 -7.733 11.363 1.00 81.81 385 LEU A CA 1
ATOM 3172 C C . LEU A 1 385 ? -11.079 -7.469 11.106 1.00 81.81 385 LEU A C 1
ATOM 3174 O O . LEU A 1 385 ? -10.229 -7.955 11.850 1.00 81.81 385 LEU A O 1
ATOM 3178 N N . GLU A 1 386 ? -10.749 -6.717 10.062 1.00 69.00 386 GLU A N 1
ATOM 3179 C CA . GLU A 1 386 ? -9.377 -6.384 9.669 1.00 69.00 386 GLU A CA 1
ATOM 3180 C C . GLU A 1 386 ? -8.816 -5.150 10.381 1.00 69.00 386 GLU A C 1
ATOM 3182 O O . GLU A 1 386 ? -7.666 -4.761 10.164 1.00 69.00 386 GLU A O 1
ATOM 3187 N N . THR A 1 387 ? -9.631 -4.524 11.223 1.00 74.12 387 THR A N 1
ATOM 3188 C CA . THR A 1 387 ? -9.287 -3.319 11.973 1.00 74.12 387 THR A CA 1
ATOM 3189 C C . THR A 1 387 ? -9.279 -3.607 13.473 1.00 74.12 387 THR A C 1
ATOM 3191 O O . THR A 1 387 ? -9.345 -4.756 13.910 1.00 74.12 387 THR A O 1
ATOM 3194 N N . LYS A 1 388 ? -9.130 -2.557 14.280 1.00 81.06 388 LYS A N 1
ATOM 3195 C CA . LYS A 1 388 ? -9.149 -2.632 15.741 1.00 81.06 388 LYS A CA 1
ATOM 3196 C C . LYS A 1 388 ? -10.003 -1.506 16.279 1.00 81.06 388 LYS A C 1
ATOM 3198 O O . LYS A 1 388 ? -10.052 -0.447 15.653 1.00 81.06 388 LYS A O 1
ATOM 3203 N N . PHE A 1 389 ? -10.593 -1.700 17.455 1.00 80.00 389 PHE A N 1
ATOM 3204 C CA . PHE A 1 389 ? -11.260 -0.594 18.127 1.00 80.00 389 PHE A CA 1
ATOM 3205 C C . PHE A 1 389 ? -10.228 0.492 18.427 1.00 80.00 389 PHE A C 1
ATOM 3207 O O . PHE A 1 389 ? -9.140 0.217 18.946 1.00 80.00 389 PHE A O 1
ATOM 3214 N N . SER A 1 390 ? -10.569 1.734 18.099 1.00 84.56 390 SER A N 1
ATOM 3215 C CA . SER A 1 390 ? -9.789 2.889 18.535 1.00 84.56 390 SER A CA 1
ATOM 3216 C C . SER A 1 390 ? -9.795 2.993 20.065 1.00 84.56 390 SER A C 1
ATOM 3218 O O . SER A 1 390 ? -10.693 2.478 20.731 1.00 84.56 390 SER A O 1
ATOM 3220 N N . GLU A 1 391 ? -8.812 3.687 20.648 1.00 86.88 391 GLU A N 1
ATOM 3221 C CA . GLU A 1 391 ? -8.786 3.922 22.103 1.00 86.88 391 GLU A CA 1
ATOM 3222 C C . GLU A 1 391 ? -10.075 4.612 22.591 1.00 86.88 391 GLU A C 1
ATOM 3224 O O . GLU A 1 391 ? -10.574 4.290 23.666 1.00 86.88 391 GLU A O 1
ATOM 3229 N N . GLU A 1 392 ? -10.647 5.510 21.779 1.00 84.88 392 GLU A N 1
ATOM 3230 C CA . GLU A 1 392 ? -11.909 6.192 22.084 1.00 84.88 392 GLU A CA 1
ATOM 3231 C C . GLU A 1 392 ? -13.094 5.216 22.110 1.00 84.88 392 GLU A C 1
ATOM 3233 O O . GLU A 1 392 ? -13.889 5.259 23.049 1.00 84.88 392 GLU A O 1
ATOM 3238 N N . GLN A 1 393 ? -13.184 4.296 21.144 1.00 86.25 393 GLN A N 1
ATOM 3239 C CA . GLN A 1 393 ? -14.224 3.259 21.123 1.00 86.25 393 GLN A CA 1
ATOM 3240 C C . GLN A 1 393 ? -14.052 2.257 22.265 1.00 86.25 393 GLN A C 1
ATOM 3242 O O . GLN A 1 393 ? -15.017 1.922 22.944 1.00 86.25 393 GLN A O 1
ATOM 3247 N N . GLN A 1 394 ? -12.823 1.806 22.536 1.00 91.00 394 GLN A N 1
ATOM 3248 C CA . GLN A 1 394 ? -12.546 0.921 23.672 1.00 91.00 394 GLN A CA 1
ATOM 3249 C C . GLN A 1 394 ? -12.992 1.575 24.985 1.00 91.00 394 GLN A C 1
ATOM 3251 O O . GLN A 1 394 ? -13.692 0.955 25.791 1.00 91.00 394 GLN A O 1
ATOM 3256 N N . GLU A 1 395 ? -12.656 2.853 25.174 1.00 90.62 395 GLU A N 1
ATOM 3257 C CA . GLU A 1 395 ? -13.093 3.616 26.335 1.00 90.62 395 GLU A CA 1
ATOM 3258 C C . GLU A 1 395 ? -14.623 3.800 26.365 1.00 90.62 395 GLU A C 1
ATOM 3260 O O . GLU A 1 395 ? -15.220 3.674 27.440 1.00 90.62 395 GLU A O 1
ATOM 3265 N N . SER A 1 396 ? -15.262 4.053 25.218 1.00 90.62 396 SER A N 1
ATOM 3266 C CA . SER A 1 396 ? -16.722 4.160 25.063 1.00 90.62 396 SER A CA 1
ATOM 3267 C C . SER A 1 396 ? -17.426 2.883 25.528 1.00 90.62 396 SER A C 1
ATOM 3269 O O . SER A 1 396 ? -18.228 2.938 26.465 1.00 90.62 396 SER A O 1
ATOM 3271 N N . ILE A 1 397 ? -17.030 1.718 24.997 1.00 93.06 397 ILE A N 1
ATOM 3272 C CA . ILE A 1 397 ? -17.555 0.396 25.379 1.00 93.06 397 ILE A CA 1
ATOM 3273 C C . ILE A 1 397 ? -17.433 0.188 26.889 1.00 93.06 397 ILE A C 1
ATOM 3275 O O . ILE A 1 397 ? -18.403 -0.149 27.573 1.00 93.06 397 ILE A O 1
ATOM 3279 N N . VAL A 1 398 ? -16.236 0.408 27.442 1.00 94.50 398 VAL A N 1
ATOM 3280 C CA . VAL A 1 398 ? -15.988 0.221 28.877 1.00 94.50 398 VAL A CA 1
ATOM 3281 C C . VAL A 1 398 ? -16.866 1.163 29.705 1.00 94.50 398 VAL A C 1
ATOM 3283 O O . VAL A 1 398 ? -17.433 0.746 30.718 1.00 94.50 398 VAL A O 1
ATOM 3286 N N . ASN A 1 399 ? -17.010 2.420 29.289 1.00 92.56 399 ASN A N 1
ATOM 3287 C CA . ASN A 1 399 ? -17.823 3.406 29.992 1.00 92.56 399 ASN A CA 1
ATOM 3288 C C . ASN A 1 399 ? -19.325 3.098 29.902 1.00 92.56 399 ASN A C 1
ATOM 3290 O O . ASN A 1 399 ? -20.016 3.284 30.902 1.00 92.56 399 ASN A O 1
ATOM 3294 N N . LEU A 1 400 ? -19.826 2.586 28.774 1.00 91.62 400 LEU A N 1
ATOM 3295 C CA . LEU A 1 400 ? -21.212 2.127 28.617 1.00 91.62 400 LEU A CA 1
ATOM 3296 C C . LEU A 1 400 ? -21.526 0.988 29.590 1.00 91.62 400 LEU A C 1
ATOM 3298 O O . LEU A 1 400 ? -22.495 1.052 30.351 1.00 91.62 400 LEU A O 1
ATOM 3302 N N . ILE A 1 401 ? -20.648 -0.016 29.633 1.00 92.00 401 ILE A N 1
ATOM 3303 C CA . ILE A 1 401 ? -20.765 -1.156 30.548 1.00 92.00 401 ILE A CA 1
ATOM 3304 C C . ILE A 1 401 ? -20.768 -0.673 32.002 1.00 92.00 401 ILE A C 1
ATOM 3306 O O . ILE A 1 401 ? -21.622 -1.083 32.790 1.00 92.00 401 ILE A O 1
ATOM 3310 N N . LEU A 1 402 ? -19.839 0.219 32.362 1.00 91.88 402 LEU A N 1
ATOM 3311 C CA . LEU A 1 402 ? -19.744 0.785 33.709 1.00 91.88 402 LEU A CA 1
ATOM 3312 C C . LEU A 1 402 ? -20.941 1.659 34.077 1.00 91.88 402 LEU A C 1
ATOM 3314 O O . LEU A 1 402 ? -21.370 1.621 35.225 1.00 91.88 402 LEU A O 1
ATOM 3318 N N . ALA A 1 403 ? -21.477 2.441 33.143 1.00 90.69 403 ALA A N 1
ATOM 3319 C CA . ALA A 1 403 ? -22.631 3.295 33.388 1.00 90.69 403 ALA A CA 1
ATOM 3320 C C . ALA A 1 403 ? -23.876 2.463 33.708 1.00 90.69 403 ALA A C 1
ATOM 3322 O O . ALA A 1 403 ? -24.620 2.801 34.627 1.00 90.69 403 ALA A O 1
ATOM 3323 N N . GLU A 1 404 ? -24.080 1.352 33.000 1.00 90.69 404 GLU A N 1
ATOM 3324 C CA . GLU A 1 404 ? -25.202 0.449 33.256 1.00 90.69 404 GLU A CA 1
ATOM 3325 C C . GLU A 1 404 ? -25.060 -0.270 34.603 1.00 90.69 404 GLU A C 1
ATOM 3327 O O . GLU A 1 404 ? -25.992 -0.333 35.406 1.00 90.69 404 GLU A O 1
ATOM 3332 N N . ILE A 1 405 ? -23.847 -0.722 34.896 1.00 90.06 405 ILE A N 1
ATOM 3333 C CA . ILE A 1 405 ? -23.439 -1.229 36.203 1.00 90.06 405 ILE A CA 1
ATOM 3334 C C . ILE A 1 405 ? -23.723 -0.214 37.325 1.00 90.06 405 ILE A C 1
ATOM 3336 O O . ILE A 1 405 ? -24.312 -0.577 38.348 1.00 90.06 405 ILE A O 1
ATOM 3340 N N . ASP A 1 406 ? -23.339 1.052 37.141 1.00 88.94 406 ASP A N 1
ATOM 3341 C CA . ASP A 1 406 ? -23.552 2.113 38.125 1.00 88.94 406 ASP A CA 1
ATOM 3342 C C . ASP A 1 406 ? -25.036 2.426 38.279 1.00 88.94 406 ASP A C 1
ATOM 3344 O O . ASP A 1 406 ? -25.515 2.626 39.390 1.00 88.94 406 ASP A O 1
ATOM 3348 N N . ARG A 1 407 ? -25.796 2.405 37.181 1.00 88.38 407 ARG A N 1
ATOM 3349 C CA . ARG A 1 407 ? -27.249 2.576 37.193 1.00 88.38 407 ARG A CA 1
ATOM 3350 C C . ARG A 1 407 ? -27.925 1.478 38.013 1.00 88.38 407 ARG A C 1
ATOM 3352 O O . ARG A 1 407 ? -28.770 1.790 38.853 1.00 88.38 407 ARG A O 1
ATOM 3359 N N . CYS A 1 408 ? -27.550 0.215 37.804 1.00 85.50 408 CYS A N 1
ATOM 3360 C CA . CYS A 1 408 ? -28.033 -0.923 38.592 1.00 85.50 408 CYS A CA 1
ATOM 3361 C C . CYS A 1 408 ? -27.671 -0.763 40.073 1.00 85.50 408 CYS A C 1
ATOM 3363 O O . CYS A 1 408 ? -28.538 -0.876 40.938 1.00 85.50 408 CYS A O 1
ATOM 3365 N N . TYR A 1 409 ? -26.424 -0.388 40.364 1.00 84.06 409 TYR A N 1
ATOM 3366 C CA . TYR A 1 409 ? -25.986 -0.076 41.721 1.00 84.06 409 TYR A CA 1
ATOM 3367 C C . TYR A 1 409 ? -26.828 1.061 42.337 1.00 84.06 409 TYR A C 1
ATOM 3369 O O . TYR A 1 409 ? -27.413 0.911 43.405 1.00 84.06 409 TYR A O 1
ATOM 3377 N N . GLN A 1 410 ? -26.995 2.198 41.666 1.00 84.00 410 GLN A N 1
ATOM 3378 C CA . GLN A 1 410 ? -27.794 3.311 42.183 1.00 84.00 410 GLN A CA 1
ATOM 3379 C C . GLN A 1 410 ? -29.273 2.960 42.385 1.00 84.00 410 GLN A C 1
ATOM 3381 O O . GLN A 1 410 ? -29.898 3.516 43.281 1.00 84.00 410 GLN A O 1
ATOM 3386 N N . LEU A 1 411 ? -29.863 2.049 41.612 1.00 81.25 411 LEU A N 1
ATOM 3387 C CA . LEU A 1 411 ? -31.233 1.599 41.876 1.00 81.25 411 LEU A CA 1
ATOM 3388 C C . LEU A 1 411 ? -31.343 0.814 43.189 1.00 81.25 411 LEU A C 1
ATOM 3390 O O . LEU A 1 411 ? -32.322 0.987 43.918 1.00 81.25 411 LEU A O 1
ATOM 3394 N N . ASP A 1 412 ? -30.321 0.026 43.515 1.00 71.94 412 ASP A N 1
ATOM 3395 C CA . ASP A 1 412 ? -30.276 -0.780 44.735 1.00 71.94 412 ASP A CA 1
ATOM 3396 C C . ASP A 1 412 ? -29.872 0.024 45.988 1.00 71.94 412 ASP A C 1
ATOM 3398 O O . ASP A 1 412 ? -30.251 -0.352 47.100 1.00 71.94 412 ASP A O 1
ATOM 3402 N N . TYR A 1 413 ? -29.144 1.145 45.841 1.00 68.81 413 TYR A N 1
ATOM 3403 C CA . TYR A 1 413 ? -28.617 1.931 46.982 1.00 68.81 413 TYR A CA 1
ATOM 3404 C C . TYR A 1 413 ? -28.899 3.440 46.972 1.00 68.81 413 TYR A C 1
ATOM 3406 O O . TYR A 1 413 ? -28.617 4.114 47.963 1.00 68.81 413 TYR A O 1
ATOM 3414 N N . GLY A 1 414 ? -29.392 3.998 45.872 1.00 57.25 414 GLY A N 1
ATOM 3415 C CA . GLY A 1 414 ? -29.635 5.434 45.676 1.00 57.25 414 GLY A CA 1
ATOM 3416 C C . GLY A 1 414 ? -30.944 5.949 46.280 1.00 57.25 414 GLY A C 1
ATOM 3417 O O . GLY A 1 414 ? -31.270 7.120 46.085 1.00 57.25 414 GLY A O 1
ATOM 3418 N N . ASN A 1 415 ? -31.666 5.102 47.022 1.00 42.12 415 ASN A N 1
ATOM 3419 C CA . ASN A 1 415 ? -32.815 5.471 47.855 1.00 42.12 415 ASN A CA 1
ATOM 3420 C C . ASN A 1 415 ? -32.524 5.267 49.344 1.00 42.12 415 ASN A C 1
ATOM 3422 O O . ASN A 1 415 ? -32.296 4.105 49.753 1.00 42.12 415 ASN A O 1
#

Sequence (415 aa):
MNEFHHSRLRSGIQESHRIAVQPDWAFGLRKQARLVLLPLWRKVVIQWTTERGIKKPQLTELAEELFRVYSYPQGISSDVHFELNEVLSPFVEELTISDKSILKFYFLSEDENLEHLANEALEEIAEDEVLVTKLDRIAGKAFRPQFNHYSENDLTQGILEEMREIENLISSSDLELGLDAEAIPRINEAFSDYLDLPNGEISLIQLPIEEFAYWDKVAQDEPETVGKRVHTSEGLDWAECWLLPNGELKAKGNLEDPEERDAAAILAIREEITLILRELHSKLRETYNLLDNQIHYTFFTQRKTLENILPREGVEFFIDQVEAHGSDDFVGHINLDIRRYQKKELQEWGTQISVDLDDRYWQTEDETDEFKVWVLSIAEEEIPLETKFSEEQQESIVNLILAEIDRCYQLDYGN